Protein AF-0000000073148847 (afdb_homodimer)

InterPro domains:
  IPR001087 GDSL lipase/esterase [PF00657] (46-358)
  IPR035669 GDSL lipase/esterase-like, plant [cd01837] (44-362)
  IPR036514 SGNH hydrolase superfamily [G3DSA:3.40.50.1110] (39-362)

Secondary structure (DSSP, 8-state):
----------------------------------------SSPPPEEEEESTTT-SSHHHHHH-----TTTTTTTTSS--S-SSSS--HHHHHHHHTT-PPPPBTT--SS---TTEEE---TT--S-STTSTT-HHHHHHHHHHHHHHHHHHHHTT-TTPPPGGGGGG-EEEEE--HHHHHHHHHTT--HHHHHHHHHHHHHHHHHHHHHHHHTT--EEEEE----GGG-HHHHHH-SS-GGGB-TTSSBHHHHHHHHHHHHHHHHHHHHHHHH-TT-EEEEE-HHHHHHHHHHTTGGGT-EEEEEESEE-S-TTT---TT--TTSTT-EE--TTS-EEESSSSSB-HHHHHHHHHHHHTSTTEES---GGGG--/----------------------------------------SSPPPEEEEESTTT-SSHHHHHH-----TTTTTTTTSS--S-SSSS--HHHHHHHHTT-PPPPBTT--SS---TTEEE---TT--S-STTSTT-HHHHHHHHHHHHHHHHHHHHTT-TTPPPGGGGGG-EEEEE--HHHHHHHHHTT--HHHHHHHHHHHHHHHHHHHHHHHHTT--EEEEE----GGG-HHHHHH-SS-GGGB-TTSSBHHHHHHHHHHHHHHHHHHHHHHHH-TT-EEEEE-HHHHHHHHHHTTGGGT-EEEEEESEE-S-TTT---TT--TTSTT-EE--TTS-EEESSSSSB-HHHHHHHHHHHHTSTTEES---GGGG--

pLDDT: mean 89.56, std 19.29, range [17.62, 98.94]

Structure (mmCIF, N/CA/C/O backbone):
data_AF-0000000073148847-model_v1
#
loop_
_entity.id
_entity.type
_entity.pdbx_description
1 polymer 'GDSL esterase/lipase At1g09390'
#
loop_
_atom_site.group_PDB
_atom_site.id
_atom_site.type_symbol
_atom_site.label_atom_id
_atom_site.label_alt_id
_atom_site.label_comp_id
_atom_site.label_asym_id
_atom_site.label_entity_id
_atom_site.label_seq_id
_atom_site.pdbx_PDB_ins_code
_atom_site.Cartn_x
_atom_site.Cartn_y
_atom_site.Cartn_z
_atom_site.occupancy
_atom_site.B_iso_or_equiv
_atom_site.auth_seq_id
_atom_site.auth_comp_id
_atom_site.auth_asym_id
_atom_site.auth_atom_id
_atom_site.pdbx_PDB_model_num
ATOM 1 N N . MET A 1 1 ? -0.822 41.594 113.312 1 23.08 1 MET A N 1
ATOM 2 C CA . MET A 1 1 ? 0.103 41.594 112.188 1 23.08 1 MET A CA 1
ATOM 3 C C . MET A 1 1 ? -0.653 41.562 110.812 1 23.08 1 MET A C 1
ATOM 5 O O . MET A 1 1 ? -1.729 40.969 110.75 1 23.08 1 MET A O 1
ATOM 9 N N . SER A 1 2 ? -0.273 42.375 109.75 1 17.62 2 SER A N 1
ATOM 10 C CA . SER A 1 2 ? -0.818 43.219 108.688 1 17.62 2 SER A CA 1
ATOM 11 C C . SER A 1 2 ? -1.232 42.406 107.5 1 17.62 2 SER A C 1
ATOM 13 O O . SER A 1 2 ? -0.399 42.062 106.625 1 17.62 2 SER A O 1
ATOM 15 N N . ALA A 1 3 ? -1.996 41.25 107.75 1 25.5 3 ALA A N 1
ATOM 16 C CA . ALA A 1 3 ? -2.375 40.094 106.938 1 25.5 3 ALA A CA 1
ATOM 17 C C . ALA A 1 3 ? -3.096 40.531 105.688 1 25.5 3 ALA A C 1
ATOM 19 O O . ALA A 1 3 ? -3.67 39.719 104.938 1 25.5 3 ALA A O 1
ATOM 20 N N . SER A 1 4 ? -3.219 42 105.375 1 19.52 4 SER A N 1
ATOM 21 C CA . SER A 1 4 ? -4.383 42.438 104.625 1 19.52 4 SER A CA 1
ATOM 22 C C . SER A 1 4 ? -4.215 42.188 103.125 1 19.52 4 SER A C 1
ATOM 24 O O . SER A 1 4 ? -5.188 42.219 102.375 1 19.52 4 SER A O 1
ATOM 26 N N . LEU A 1 5 ? -2.93 42.188 102.5 1 22.62 5 LEU A N 1
ATOM 27 C CA . LEU A 1 5 ? -2.893 43 101.312 1 22.62 5 LEU A CA 1
ATOM 28 C C . LEU A 1 5 ? -3.543 42.281 100.125 1 22.62 5 LEU A C 1
ATOM 30 O O . LEU A 1 5 ? -3.326 41.094 99.938 1 22.62 5 LEU A O 1
ATOM 34 N N . PHE A 1 6 ? -4.688 42.719 99.5 1 25.7 6 PHE A N 1
ATOM 35 C CA . PHE A 1 6 ? -5.742 42.406 98.562 1 25.7 6 PHE A CA 1
ATOM 36 C C . PHE A 1 6 ? -5.188 42.312 97.125 1 25.7 6 PHE A C 1
ATOM 38 O O . PHE A 1 6 ? -4.828 43.344 96.562 1 25.7 6 PHE A O 1
ATOM 45 N N . SER A 1 7 ? -4.242 41.344 96.812 1 23.94 7 SER A N 1
ATOM 46 C CA . SER A 1 7 ? -3.457 41.312 95.562 1 23.94 7 SER A CA 1
ATOM 47 C C . SER A 1 7 ? -4.355 41.219 94.375 1 23.94 7 SER A C 1
ATOM 49 O O . SER A 1 7 ? -5.227 40.344 94.25 1 23.94 7 SER A O 1
ATOM 51 N N . SER A 1 8 ? -4.719 42.312 93.688 1 21.53 8 SER A N 1
ATOM 52 C CA . SER A 1 8 ? -5.586 42.625 92.562 1 21.53 8 SER A CA 1
ATOM 53 C C . SER A 1 8 ? -5.145 41.875 91.312 1 21.53 8 SER A C 1
ATOM 55 O O . SER A 1 8 ? -3.961 41.875 91 1 21.53 8 SER A O 1
ATOM 57 N N . ALA A 1 9 ? -5.773 40.688 91.062 1 30.19 9 ALA A N 1
ATOM 58 C CA . ALA A 1 9 ? -5.555 39.719 89.938 1 30.19 9 ALA A CA 1
ATOM 59 C C . ALA A 1 9 ? -5.578 40.406 88.625 1 30.19 9 ALA A C 1
ATOM 61 O O . ALA A 1 9 ? -6.559 41.094 88.25 1 30.19 9 ALA A O 1
ATOM 62 N N . PRO A 1 10 ? -4.348 40.719 87.938 1 23.89 10 PRO A N 1
ATOM 63 C CA . PRO A 1 10 ? -4.254 41.5 86.688 1 23.89 10 PRO A CA 1
ATOM 64 C C . PRO A 1 10 ? -5.082 40.906 85.562 1 23.89 10 PRO A C 1
ATOM 66 O O . PRO A 1 10 ? -5.387 39.719 85.562 1 23.89 10 PRO A O 1
ATOM 69 N N . LEU A 1 11 ? -5.91 41.688 84.812 1 28.22 11 LEU A N 1
ATOM 70 C CA . LEU A 1 11 ? -6.848 41.594 83.688 1 28.22 11 LEU A CA 1
ATOM 71 C C . LEU A 1 11 ? -6.16 41.062 82.438 1 28.22 11 LEU A C 1
ATOM 73 O O . LEU A 1 11 ? -5.078 41.531 82.062 1 28.22 11 LEU A O 1
ATOM 77 N N . ASN A 1 12 ? -6.27 39.719 82.188 1 26.59 12 ASN A N 1
ATOM 78 C CA . ASN A 1 12 ? -5.703 39 81.062 1 26.59 12 ASN A CA 1
ATOM 79 C C . ASN A 1 12 ? -5.98 39.688 79.75 1 26.59 12 ASN A C 1
ATOM 81 O O . ASN A 1 12 ? -7.039 40.281 79.562 1 26.59 12 ASN A O 1
ATOM 85 N N . PRO A 1 13 ? -4.984 39.844 78.812 1 30.81 13 PRO A N 1
ATOM 86 C CA . PRO A 1 13 ? -4.75 40.5 77.562 1 30.81 13 PRO A CA 1
ATOM 87 C C . PRO A 1 13 ? -5.656 40 76.438 1 30.81 13 PRO A C 1
ATOM 89 O O . PRO A 1 13 ? -5.988 38.812 76.375 1 30.81 13 PRO A O 1
ATOM 92 N N . GLY A 1 14 ? -6.742 40.656 76 1 27.56 14 GLY A N 1
ATOM 93 C CA . GLY A 1 14 ? -7.672 40.344 74.938 1 27.56 14 GLY A CA 1
ATOM 94 C C . GLY A 1 14 ? -6.98 40.031 73.625 1 27.56 14 GLY A C 1
ATOM 95 O O . GLY A 1 14 ? -6.035 40.719 73.25 1 27.56 14 GLY A O 1
ATOM 96 N N . TYR A 1 15 ? -6.781 38.75 73.25 1 30.33 15 TYR A N 1
ATOM 97 C CA . TYR A 1 15 ? -6.199 38.188 72 1 30.33 15 TYR A CA 1
ATOM 98 C C . TYR A 1 15 ? -6.82 38.844 70.75 1 30.33 15 TYR A C 1
ATOM 100 O O . TYR A 1 15 ? -8.047 38.906 70.625 1 30.33 15 TYR A O 1
ATOM 108 N N . GLY A 1 16 ? -6.266 39.906 70.188 1 28.39 16 GLY A N 1
ATOM 109 C CA . GLY A 1 16 ? -6.66 40.562 68.938 1 28.39 16 GLY A CA 1
ATOM 110 C C . GLY A 1 16 ? -6.762 39.594 67.812 1 28.39 16 GLY A C 1
ATOM 111 O O . GLY A 1 16 ? -5.906 38.719 67.625 1 28.39 16 GLY A O 1
ATOM 112 N N . PHE A 1 17 ? -8.016 39.281 67.25 1 33.12 17 PHE A N 1
ATOM 113 C CA . PHE A 1 17 ? -8.43 38.5 66.125 1 33.12 17 PHE A CA 1
ATOM 114 C C . PHE A 1 17 ? -7.75 39 64.875 1 33.12 17 PHE A C 1
ATOM 116 O O . PHE A 1 17 ? -7.812 40.188 64.5 1 33.12 17 PHE A O 1
ATOM 123 N N . SER A 1 18 ? -6.57 38.469 64.5 1 31.19 18 SER A N 1
ATOM 124 C CA . SER A 1 18 ? -5.891 38.75 63.219 1 31.19 18 SER A CA 1
ATOM 125 C C . SER A 1 18 ? -6.801 38.469 62.031 1 31.19 18 SER A C 1
ATOM 127 O O . SER A 1 18 ? -7.41 37.406 61.938 1 31.19 18 SER A O 1
ATOM 129 N N . LEU A 1 19 ? -7.387 39.5 61.406 1 34.47 19 LEU A N 1
ATOM 130 C CA . LEU A 1 19 ? -8.125 39.469 60.156 1 34.47 19 LEU A CA 1
ATOM 131 C C . LEU A 1 19 ? -7.285 38.844 59.031 1 34.47 19 LEU A C 1
ATOM 133 O O . LEU A 1 19 ? -6.211 39.344 58.719 1 34.47 19 LEU A O 1
ATOM 137 N N . PHE A 1 20 ? -7.199 37.531 58.875 1 38.12 20 PHE A N 1
ATOM 138 C CA . PHE A 1 20 ? -6.52 36.969 57.719 1 38.12 20 PHE A CA 1
ATOM 139 C C . PHE A 1 20 ? -7.152 37.469 56.438 1 38.12 20 PHE A C 1
ATOM 141 O O . PHE A 1 20 ? -8.375 37.438 56.281 1 38.12 20 PHE A O 1
ATOM 148 N N . PRO A 1 21 ? -6.508 38.344 55.656 1 39.06 21 PRO A N 1
ATOM 149 C CA . PRO A 1 21 ? -7.113 38.688 54.375 1 39.06 21 PRO A CA 1
ATOM 150 C C . PRO A 1 21 ? -7.43 37.469 53.531 1 39.06 21 PRO A C 1
ATOM 152 O O . PRO A 1 21 ? -6.676 36.5 53.531 1 39.06 21 PRO A O 1
ATOM 155 N N . ALA A 1 22 ? -8.695 37.125 53.219 1 38.22 22 ALA A N 1
ATOM 156 C CA . ALA A 1 22 ? -9.141 36.156 52.25 1 38.22 22 ALA A CA 1
ATOM 157 C C . ALA A 1 22 ? -8.414 36.344 50.906 1 38.22 22 ALA A C 1
ATOM 159 O O . ALA A 1 22 ? -8.516 37.406 50.281 1 38.22 22 ALA A O 1
ATOM 160 N N . LEU A 1 23 ? -7.234 35.812 50.844 1 37.34 23 LEU A N 1
ATOM 161 C CA . LEU A 1 23 ? -6.625 35.719 49.5 1 37.34 23 LEU A CA 1
ATOM 162 C C . LEU A 1 23 ? -7.652 35.312 48.469 1 37.34 23 LEU A C 1
ATOM 164 O O . LEU A 1 23 ? -8.203 34.219 48.531 1 37.34 23 LEU A O 1
ATOM 168 N N . PHE A 1 24 ? -8.32 36.25 47.812 1 41.16 24 PHE A N 1
ATOM 169 C CA . PHE A 1 24 ? -9.109 36 46.625 1 41.16 24 PHE A CA 1
ATOM 170 C C . PHE A 1 24 ? -8.305 35.219 45.594 1 41.16 24 PHE A C 1
ATOM 172 O O . PHE A 1 24 ? -7.324 35.719 45.031 1 41.16 24 PHE A O 1
ATOM 179 N N . LEU A 1 25 ? -8.242 33.906 45.75 1 39.16 25 LEU A N 1
ATOM 180 C CA . LEU A 1 25 ? -7.762 33.094 44.656 1 39.16 25 LEU A CA 1
ATOM 181 C C . LEU A 1 25 ? -8.438 33.5 43.344 1 39.16 25 LEU A C 1
ATOM 183 O O . LEU A 1 25 ? -9.648 33.312 43.188 1 39.16 25 LEU A O 1
ATOM 187 N N . PHE A 1 26 ? -7.875 34.438 42.656 1 39.53 26 PHE A N 1
ATOM 188 C CA . PHE A 1 26 ? -8.25 34.656 41.25 1 39.53 26 PHE A CA 1
ATOM 189 C C . PHE A 1 26 ? -8.156 33.375 40.469 1 39.53 26 PHE A C 1
ATOM 191 O O . PHE A 1 26 ? -7.062 32.875 40.188 1 39.53 26 PHE A O 1
ATOM 198 N N . THR A 1 27 ? -9.133 32.531 40.531 1 39.44 27 THR A N 1
ATOM 199 C CA . THR A 1 27 ? -9.219 31.438 39.562 1 39.44 27 THR A CA 1
ATOM 200 C C . THR A 1 27 ? -9.133 31.984 38.125 1 39.44 27 THR A C 1
ATOM 202 O O . THR A 1 27 ? -10.016 32.719 37.688 1 39.44 27 THR A O 1
ATOM 205 N N . VAL A 1 28 ? -7.969 32.188 37.625 1 40.38 28 VAL A N 1
ATOM 206 C CA . VAL A 1 28 ? -7.824 32.438 36.188 1 40.38 28 VAL A CA 1
ATOM 207 C C . VAL A 1 28 ? -8.586 31.344 35.438 1 40.38 28 VAL A C 1
ATOM 209 O O . VAL A 1 28 ? -8.242 30.156 35.5 1 40.38 28 VAL A O 1
ATOM 212 N N . PHE A 1 29 ? -9.867 31.547 35.188 1 37.94 29 PHE A N 1
ATOM 213 C CA . PHE A 1 29 ? -10.539 30.734 34.188 1 37.94 29 PHE A CA 1
ATOM 214 C C . PHE A 1 29 ? -9.75 30.734 32.875 1 37.94 29 PHE A C 1
ATOM 216 O O . PHE A 1 29 ? -9.672 31.75 32.188 1 37.94 29 PHE A O 1
ATOM 223 N N . LEU A 1 30 ? -8.742 29.938 32.812 1 39.5 30 LEU A N 1
ATOM 224 C CA . LEU A 1 30 ? -8.211 29.672 31.469 1 39.5 30 LEU A CA 1
ATOM 225 C C . LEU A 1 30 ? -9.344 29.453 30.469 1 39.5 30 LEU A C 1
ATOM 227 O O . LEU A 1 30 ? -10.07 28.453 30.562 1 39.5 30 LEU A O 1
ATOM 231 N N . CYS A 1 31 ? -9.961 30.516 29.969 1 38.38 31 CYS A N 1
ATOM 232 C CA . CYS A 1 31 ? -10.867 30.422 28.828 1 38.38 31 CYS A CA 1
ATOM 233 C C . CYS A 1 31 ? -10.289 29.516 27.75 1 38.38 31 CYS A C 1
ATOM 235 O O . CYS A 1 31 ? -9.43 29.938 26.984 1 38.38 31 CYS A O 1
ATOM 237 N N . VAL A 1 32 ? -10.25 28.281 28.016 1 44.19 32 VAL A N 1
ATOM 238 C CA . VAL A 1 32 ? -10.039 27.453 26.844 1 44.19 32 VAL A CA 1
ATOM 239 C C . VAL A 1 32 ? -11 27.859 25.734 1 44.19 32 VAL A C 1
ATOM 241 O O . VAL A 1 32 ? -12.219 27.891 25.938 1 44.19 32 VAL A O 1
ATOM 244 N N . PRO A 1 33 ? -10.594 28.672 24.75 1 44.47 33 PRO A N 1
ATOM 245 C CA . PRO A 1 33 ? -11.547 28.938 23.672 1 44.47 33 PRO A CA 1
ATOM 246 C C . PRO A 1 33 ? -12.43 27.734 23.344 1 44.47 33 PRO A C 1
ATOM 248 O O . PRO A 1 33 ? -11.922 26.625 23.156 1 44.47 33 PRO A O 1
ATOM 251 N N . HIS A 1 34 ? -13.68 27.797 23.812 1 45.81 34 HIS A N 1
ATOM 252 C CA . HIS A 1 34 ? -14.672 26.844 23.328 1 45.81 34 HIS A CA 1
ATOM 253 C C . HIS A 1 34 ? -14.656 26.766 21.797 1 45.81 34 HIS A C 1
ATOM 255 O O . HIS A 1 34 ? -14.797 27.781 21.125 1 45.81 34 HIS A O 1
ATOM 261 N N . LEU A 1 35 ? -13.914 25.891 21.188 1 50.09 35 LEU A N 1
ATOM 262 C CA . LEU A 1 35 ? -14.07 25.625 19.766 1 50.09 35 LEU A CA 1
ATOM 263 C C . LEU A 1 35 ? -15.539 25.719 19.359 1 50.09 35 LEU A C 1
ATOM 265 O O . LEU A 1 35 ? -16.391 25.062 19.953 1 50.09 35 LEU A O 1
ATOM 269 N N . ALA A 1 36 ? -16.031 26.891 18.812 1 47.56 36 ALA A N 1
ATOM 270 C CA . ALA A 1 36 ? -17.359 27 18.219 1 47.56 36 ALA A CA 1
ATOM 271 C C . ALA A 1 36 ? -17.719 25.766 17.422 1 47.56 36 ALA A C 1
ATOM 273 O O . ALA A 1 36 ? -17.031 25.422 16.453 1 47.56 36 ALA A O 1
ATOM 274 N N . TYR A 1 37 ? -18.344 24.797 18.016 1 55.53 37 TYR A N 1
ATOM 275 C CA . TYR A 1 37 ? -18.938 23.672 17.297 1 55.53 37 TYR A CA 1
ATOM 276 C C . TYR A 1 37 ? -19.953 24.141 16.281 1 55.53 37 TYR A C 1
ATOM 278 O O . TYR A 1 37 ? -20.906 24.844 16.625 1 55.53 37 TYR A O 1
ATOM 286 N N . SER A 1 38 ? -19.469 24.547 15.109 1 61.16 38 SER A N 1
ATOM 287 C CA . SER A 1 38 ? -20.453 24.766 14.07 1 61.16 38 SER A CA 1
ATOM 288 C C . SER A 1 38 ? -21.375 23.562 13.906 1 61.16 38 SER A C 1
ATOM 290 O O . SER A 1 38 ? -20.906 22.422 13.898 1 61.16 38 SER A O 1
ATOM 292 N N . ALA A 1 39 ? -22.75 23.688 14.219 1 63.69 39 ALA A N 1
ATOM 293 C CA . ALA A 1 39 ? -23.734 22.609 14.164 1 63.69 39 ALA A CA 1
ATOM 294 C C . ALA A 1 39 ? -24.031 22.203 12.719 1 63.69 39 ALA A C 1
ATOM 296 O O . ALA A 1 39 ? -24.891 22.812 12.07 1 63.69 39 ALA A O 1
ATOM 297 N N . CYS A 1 40 ? -23.016 21.531 12.031 1 79.56 40 CYS A N 1
ATOM 298 C CA . CYS A 1 40 ? -23.422 20.969 10.75 1 79.56 40 CYS A CA 1
ATOM 299 C C . CYS A 1 40 ? -24.656 20.078 10.898 1 79.56 40 CYS A C 1
ATOM 301 O O . CYS A 1 40 ? -24.672 19.188 11.75 1 79.56 40 CYS A O 1
ATOM 303 N N . GLY A 1 41 ? -25.828 20.531 10.336 1 76.75 41 GLY A N 1
ATOM 304 C CA . GLY A 1 41 ? -26.953 19.609 10.289 1 76.75 41 GLY A CA 1
ATOM 305 C C . GLY A 1 41 ? -26.594 18.266 9.656 1 76.75 41 GLY A C 1
ATOM 306 O O . GLY A 1 41 ? -26.891 17.219 10.211 1 76.75 41 GLY A O 1
ATOM 307 N N . LYS A 1 42 ? -25.906 18.312 8.461 1 84.75 42 LYS A N 1
ATOM 308 C CA . LYS A 1 42 ? -25.375 17.125 7.797 1 84.75 42 LYS A CA 1
ATOM 309 C C . LYS A 1 42 ? -23.859 17.234 7.598 1 84.75 42 LYS A C 1
ATOM 311 O O . LYS A 1 42 ? -23.391 18.031 6.793 1 84.75 42 LYS A O 1
ATOM 316 N N . PRO A 1 43 ? -23.188 16.438 8.273 1 88.38 43 PRO A N 1
ATOM 317 C CA . PRO A 1 43 ? -21.734 16.531 8.172 1 88.38 43 PRO A CA 1
ATOM 318 C C . PRO A 1 43 ? -21.219 16.203 6.77 1 88.38 43 PRO A C 1
ATOM 320 O O . PRO A 1 43 ? -21.828 15.398 6.059 1 88.38 43 PRO A O 1
ATOM 323 N N . PRO A 1 44 ? -20.141 16.781 6.453 1 90.94 44 PRO A N 1
ATOM 324 C CA . PRO A 1 44 ? -19.625 16.531 5.113 1 90.94 44 PRO A CA 1
ATOM 325 C C . PRO A 1 44 ? -18.906 15.188 5.004 1 90.94 44 PRO A C 1
ATOM 327 O O . PRO A 1 44 ? -18.5 14.609 6.023 1 90.94 44 PRO A O 1
ATOM 330 N N . ILE A 1 45 ? -18.891 14.711 3.781 1 95.19 45 ILE A N 1
ATOM 331 C CA . ILE A 1 45 ? -17.953 13.648 3.402 1 95.19 45 ILE A CA 1
ATOM 332 C C . ILE A 1 45 ? -16.562 14.234 3.158 1 95.19 45 ILE A C 1
ATOM 334 O O . ILE A 1 45 ? -16.438 15.266 2.49 1 95.19 45 ILE A O 1
ATOM 338 N N . ILE A 1 46 ? -15.555 13.656 3.803 1 97.94 46 ILE A N 1
ATOM 339 C CA . ILE A 1 46 ? -14.211 14.219 3.713 1 97.94 46 ILE A CA 1
ATOM 340 C C . ILE A 1 46 ? -13.258 13.172 3.146 1 97.94 46 ILE A C 1
ATOM 342 O O . ILE A 1 46 ? -13.195 12.047 3.635 1 97.94 46 ILE A O 1
ATOM 346 N N . PHE A 1 47 ? -12.562 13.492 2.115 1 98.69 47 PHE A N 1
ATOM 347 C CA . PHE A 1 47 ? -11.438 12.719 1.601 1 98.69 47 PHE A CA 1
ATOM 348 C C . PHE A 1 47 ? -10.125 13.477 1.799 1 98.69 47 PHE A C 1
ATOM 350 O O . PHE A 1 47 ? -9.984 14.609 1.353 1 98.69 47 PHE A O 1
ATOM 357 N N . ASN A 1 48 ? -9.203 12.836 2.488 1 98.94 48 ASN A N 1
ATOM 358 C CA . ASN A 1 48 ? -7.945 13.492 2.816 1 98.94 48 ASN A CA 1
ATOM 359 C C . ASN A 1 48 ? -6.766 12.82 2.127 1 98.94 48 ASN A C 1
ATOM 361 O O . ASN A 1 48 ? -6.688 11.594 2.078 1 98.94 48 ASN A O 1
ATOM 365 N N . PHE A 1 49 ? -5.875 13.586 1.557 1 98.94 49 PHE A N 1
ATOM 366 C CA . PHE A 1 49 ? -4.625 13.172 0.934 1 98.94 49 PHE A CA 1
ATOM 367 C C . PHE A 1 49 ? -3.434 13.844 1.606 1 98.94 49 PHE A C 1
ATOM 369 O O . PHE A 1 49 ? -3.461 15.047 1.873 1 98.94 49 PHE A O 1
ATOM 376 N N . GLY A 1 50 ? -2.424 13.008 1.91 1 98.88 50 GLY A N 1
ATOM 377 C CA . GLY A 1 50 ? -1.331 13.68 2.6 1 98.88 50 GLY A CA 1
ATOM 378 C C . GLY A 1 50 ? -0.266 12.719 3.098 1 98.88 50 GLY A C 1
ATOM 379 O O . GLY A 1 50 ? -0.052 11.656 2.508 1 98.88 50 GLY A O 1
ATOM 380 N N . ASP A 1 51 ? 0.518 13.195 4.062 1 98.69 51 ASP A N 1
ATOM 381 C CA . ASP A 1 51 ? 1.621 12.453 4.668 1 98.69 51 ASP A CA 1
ATOM 382 C C . ASP A 1 51 ? 1.374 12.227 6.156 1 98.69 51 ASP A C 1
ATOM 384 O O . ASP A 1 51 ? 0.228 12.078 6.586 1 98.69 51 ASP A O 1
ATOM 388 N N . SER A 1 52 ? 2.375 12.117 6.98 1 98.75 52 SER A N 1
ATOM 389 C CA . SER A 1 52 ? 2.26 11.758 8.391 1 98.75 52 SER A CA 1
ATOM 390 C C . SER A 1 52 ? 1.493 12.82 9.172 1 98.75 52 SER A C 1
ATOM 392 O O . SER A 1 52 ? 0.933 12.531 10.234 1 98.75 52 SER A O 1
ATOM 394 N N . ASN A 1 53 ? 1.438 14.062 8.633 1 98.75 53 ASN A N 1
ATOM 395 C CA . ASN A 1 53 ? 0.76 15.141 9.336 1 98.75 53 ASN A CA 1
ATOM 396 C C . ASN A 1 53 ? -0.75 14.93 9.375 1 98.75 53 ASN A C 1
ATOM 398 O O . ASN A 1 53 ? -1.453 15.562 10.164 1 98.75 53 ASN A O 1
ATOM 402 N N . SER A 1 54 ? -1.219 14.047 8.477 1 98.88 54 SER A N 1
ATOM 403 C CA . SER A 1 54 ? -2.662 13.828 8.445 1 98.88 54 SER A CA 1
ATOM 404 C C . SER A 1 54 ? -2.996 12.344 8.359 1 98.88 54 SER A C 1
ATOM 406 O O . SER A 1 54 ? -4.148 11.977 8.109 1 98.88 54 SER A O 1
ATOM 408 N N . ASP A 1 55 ? -1.991 11.461 8.531 1 98.88 55 ASP A N 1
ATOM 409 C CA . ASP A 1 55 ? -2.199 10.023 8.5 1 98.88 55 ASP A CA 1
ATOM 410 C C . ASP A 1 55 ? -2.871 9.539 9.781 1 98.88 55 ASP A C 1
ATOM 412 O O . ASP A 1 55 ? -2.336 9.719 10.883 1 98.88 55 ASP A O 1
ATOM 416 N N . THR A 1 56 ? -4.016 8.906 9.68 1 98.88 56 THR A N 1
ATOM 417 C CA . THR A 1 56 ? -4.77 8.438 10.836 1 98.88 56 THR A CA 1
ATOM 418 C C . THR A 1 56 ? -4.602 6.93 11.023 1 98.88 56 THR A C 1
ATOM 420 O O . THR A 1 56 ? -5.484 6.266 11.57 1 98.88 56 THR A O 1
ATOM 423 N N . GLY A 1 57 ? -3.576 6.379 10.438 1 98.69 57 GLY A N 1
ATOM 424 C CA . GLY A 1 57 ? -3.289 4.965 10.625 1 98.69 57 GLY A CA 1
ATOM 425 C C . GLY A 1 57 ? -2.98 4.246 9.32 1 98.69 57 GLY A C 1
ATOM 426 O O . GLY A 1 57 ? -2.865 3.018 9.297 1 98.69 57 GLY A O 1
ATOM 427 N N . GLY A 1 58 ? -2.855 4.973 8.273 1 98.62 58 GLY A N 1
ATOM 428 C CA . GLY A 1 58 ? -2.611 4.379 6.969 1 98.62 58 GLY A CA 1
ATOM 429 C C . GLY A 1 58 ? -1.31 3.602 6.902 1 98.62 58 GLY A C 1
ATOM 430 O O . GLY A 1 58 ? -1.24 2.553 6.258 1 98.62 58 GLY A O 1
ATOM 431 N N . ILE A 1 59 ? -0.289 4.094 7.586 1 98.56 59 ILE A N 1
ATOM 432 C CA . ILE A 1 59 ? 1.021 3.453 7.535 1 98.56 59 ILE A CA 1
ATOM 433 C C . ILE A 1 59 ? 0.952 2.086 8.211 1 98.56 59 ILE A C 1
ATOM 435 O O . ILE A 1 59 ? 1.595 1.134 7.766 1 98.56 59 ILE A O 1
ATOM 439 N N . VAL A 1 60 ? 0.191 1.997 9.281 1 98.44 60 VAL A N 1
ATOM 440 C CA . VAL A 1 60 ? 0.041 0.738 10.008 1 98.44 60 VAL A CA 1
ATOM 441 C C . VAL A 1 60 ? -0.769 -0.247 9.172 1 98.44 60 VAL A C 1
ATOM 443 O O . VAL A 1 60 ? -0.343 -1.384 8.953 1 98.44 60 VAL A O 1
ATOM 446 N N . ALA A 1 61 ? -1.862 0.214 8.633 1 98.38 61 ALA A N 1
ATOM 447 C CA . ALA A 1 61 ? -2.76 -0.648 7.863 1 98.38 61 ALA A CA 1
ATOM 448 C C . ALA A 1 61 ? -2.129 -1.054 6.535 1 98.38 61 ALA A C 1
ATOM 450 O O . ALA A 1 61 ? -2.229 -2.211 6.121 1 98.38 61 ALA A O 1
ATOM 451 N N . GLY A 1 62 ? -1.474 -0.148 5.91 1 98.25 62 GLY A N 1
ATOM 452 C CA . GLY A 1 62 ? -0.99 -0.359 4.555 1 98.25 62 GLY A CA 1
ATOM 453 C C . GLY A 1 62 ? 0.327 -1.109 4.5 1 98.25 62 GLY A C 1
ATOM 454 O O . GLY A 1 62 ? 0.594 -1.839 3.543 1 98.25 62 GLY A O 1
ATOM 455 N N . LEU A 1 63 ? 1.175 -0.947 5.555 1 98.06 63 LEU A N 1
ATOM 456 C CA . LEU A 1 63 ? 2.521 -1.5 5.469 1 98.06 63 LEU A CA 1
ATOM 457 C C . LEU A 1 63 ? 2.818 -2.404 6.66 1 98.06 63 LEU A C 1
ATOM 459 O O . LEU A 1 63 ? 3.848 -3.082 6.688 1 98.06 63 LEU A O 1
ATOM 463 N N . GLY A 1 64 ? 1.976 -2.373 7.621 1 97.62 64 GLY A N 1
ATOM 464 C CA . GLY A 1 64 ? 2.207 -3.158 8.82 1 97.62 64 GLY A CA 1
ATOM 465 C C . GLY A 1 64 ? 3.275 -2.568 9.727 1 97.62 64 GLY A C 1
ATOM 466 O O . GLY A 1 64 ? 3.738 -3.227 10.656 1 97.62 64 GLY A O 1
ATOM 467 N N . ILE A 1 65 ? 3.688 -1.333 9.445 1 96.56 65 ILE A N 1
ATOM 468 C CA . ILE A 1 65 ? 4.684 -0.675 10.281 1 96.56 65 ILE A CA 1
ATOM 469 C C . ILE A 1 65 ? 4.043 -0.217 11.586 1 96.56 65 ILE A C 1
ATOM 471 O O . ILE A 1 65 ? 3.117 0.599 11.578 1 96.56 65 ILE A O 1
ATOM 475 N N . PRO A 1 66 ? 4.496 -0.637 12.688 1 95.62 66 PRO A N 1
ATOM 476 C CA . PRO A 1 66 ? 3.812 -0.313 13.938 1 95.62 66 PRO A CA 1
ATOM 477 C C . PRO A 1 66 ? 4.078 1.116 14.406 1 95.62 66 PRO A C 1
ATOM 479 O O . PRO A 1 66 ? 5.188 1.628 14.234 1 95.62 66 PRO A O 1
ATOM 482 N N . VAL A 1 67 ? 3.105 1.76 14.852 1 97.81 67 VAL A N 1
ATOM 483 C CA . VAL A 1 67 ? 3.164 2.971 15.664 1 97.81 67 VAL A CA 1
ATOM 484 C C . VAL A 1 67 ? 2.805 2.639 17.109 1 97.81 67 VAL A C 1
ATOM 486 O O . VAL A 1 67 ? 1.661 2.281 17.406 1 97.81 67 VAL A O 1
ATOM 489 N N . ARG A 1 68 ? 3.801 2.775 17.969 1 97.19 68 ARG A N 1
ATOM 490 C CA . ARG A 1 68 ? 3.646 2.252 19.328 1 97.19 68 ARG A CA 1
ATOM 491 C C . ARG A 1 68 ? 3.363 3.377 20.312 1 97.19 68 ARG A C 1
ATOM 493 O O . ARG A 1 68 ? 3.535 4.555 20 1 97.19 68 ARG A O 1
ATOM 500 N N . LEU A 1 69 ? 2.891 2.893 21.453 1 97.38 69 LEU A N 1
ATOM 501 C CA . LEU A 1 69 ? 2.93 3.834 22.578 1 97.38 69 LEU A CA 1
ATOM 502 C C . LEU A 1 69 ? 4.34 4.387 22.766 1 97.38 69 LEU A C 1
ATOM 504 O O . LEU A 1 69 ? 5.324 3.672 22.578 1 97.38 69 LEU A O 1
ATOM 508 N N . PRO A 1 70 ? 4.406 5.801 23.016 1 97.88 70 PRO A N 1
ATOM 509 C CA . PRO A 1 70 ? 3.385 6.652 23.641 1 97.88 70 PRO A CA 1
ATOM 510 C C . PRO A 1 70 ? 2.572 7.438 22.609 1 97.88 70 PRO A C 1
ATOM 512 O O . PRO A 1 70 ? 1.811 8.336 22.969 1 97.88 70 PRO A O 1
ATOM 515 N N . ASN A 1 71 ? 2.709 7.109 21.328 1 98.44 71 ASN A N 1
ATOM 516 C CA . ASN A 1 71 ? 1.757 7.695 20.391 1 98.44 71 ASN A CA 1
ATOM 517 C C . ASN A 1 71 ? 0.316 7.41 20.812 1 98.44 71 ASN A C 1
ATOM 519 O O . ASN A 1 71 ? -0.023 6.277 21.156 1 98.44 71 ASN A O 1
ATOM 523 N N . GLY A 1 72 ? -0.488 8.469 20.797 1 98.31 72 GLY A N 1
ATOM 524 C CA . GLY A 1 72 ? -1.903 8.328 21.109 1 98.31 72 GLY A CA 1
ATOM 525 C C . GLY A 1 72 ? -2.195 8.352 22.594 1 98.31 72 GLY A C 1
ATOM 526 O O . GLY A 1 72 ? -3.354 8.242 23 1 98.31 72 GLY A O 1
ATOM 527 N N . ARG A 1 73 ? -1.23 8.57 23.438 1 97.88 73 ARG A N 1
ATOM 528 C CA . ARG A 1 73 ? -1.378 8.43 24.875 1 97.88 73 ARG A CA 1
ATOM 529 C C . ARG A 1 73 ? -2.344 9.469 25.438 1 97.88 73 ARG A C 1
ATOM 531 O O . ARG A 1 73 ? -3.066 9.195 26.406 1 97.88 73 ARG A O 1
ATOM 538 N N . THR A 1 74 ? -2.354 10.664 24.984 1 96.81 74 THR A N 1
ATOM 539 C CA . THR A 1 74 ? -3.039 11.789 25.609 1 96.81 74 THR A CA 1
ATOM 540 C C . THR A 1 74 ? -4.535 11.734 25.312 1 96.81 74 THR A C 1
ATOM 542 O O . THR A 1 74 ? -5.355 12.039 26.188 1 96.81 74 THR A O 1
ATOM 545 N N . PHE A 1 75 ? -4.992 11.266 24.156 1 97.06 75 PHE A N 1
ATOM 546 C CA . PHE A 1 75 ? -6.406 11.344 23.812 1 97.06 75 PHE A CA 1
ATOM 547 C C . PHE A 1 75 ? -7.008 9.953 23.656 1 97.06 75 PHE A C 1
ATOM 549 O O . PHE A 1 75 ? -8.039 9.641 24.25 1 97.06 75 PHE A O 1
ATOM 556 N N . PHE A 1 76 ? -6.391 9.086 22.953 1 97.56 76 PHE A N 1
ATOM 557 C CA . PHE A 1 76 ? -6.961 7.789 22.594 1 97.56 76 PHE A CA 1
ATOM 558 C C . PHE A 1 76 ? -6.633 6.746 23.656 1 97.56 76 PHE A C 1
ATOM 560 O O . PHE A 1 76 ? -7.289 5.711 23.75 1 97.56 76 PHE A O 1
ATOM 567 N N . GLY A 1 77 ? -5.539 6.984 24.469 1 97.38 77 GLY A N 1
ATOM 568 C CA . GLY A 1 77 ? -5.098 6.016 25.453 1 97.38 77 GLY A CA 1
ATOM 569 C C . GLY A 1 77 ? -4.445 4.793 24.844 1 97.38 77 GLY A C 1
ATOM 570 O O . GLY A 1 77 ? -4.102 3.844 25.547 1 97.38 77 GLY A O 1
ATOM 571 N N . ARG A 1 78 ? -4.316 4.801 23.547 1 97.06 78 ARG A N 1
ATOM 572 C CA . ARG A 1 78 ? -3.678 3.762 22.75 1 97.06 78 ARG A CA 1
ATOM 573 C C . ARG A 1 78 ? -3.197 4.32 21.406 1 97.06 78 ARG A C 1
ATOM 575 O O . ARG A 1 78 ? -3.639 5.391 20.984 1 97.06 78 ARG A O 1
ATOM 582 N N . SER A 1 79 ? -2.242 3.607 20.812 1 97.69 79 SER A N 1
ATOM 583 C CA . SER A 1 79 ? -1.849 4.016 19.469 1 97.69 79 SER A CA 1
ATOM 584 C C . SER A 1 79 ? -2.994 3.832 18.484 1 97.69 79 SER A C 1
ATOM 586 O O . SER A 1 79 ? -3.717 2.834 18.531 1 97.69 79 SER A O 1
ATOM 588 N N . THR A 1 80 ? -3.186 4.785 17.625 1 97.38 80 THR A N 1
ATOM 589 C CA . THR A 1 80 ? -4.156 4.703 16.531 1 97.38 80 THR A CA 1
ATOM 590 C C . THR A 1 80 ? -3.463 4.848 15.18 1 97.38 80 THR A C 1
ATOM 592 O O . THR A 1 80 ? -4.117 5.109 14.164 1 97.38 80 THR A O 1
ATOM 595 N N . GLY A 1 81 ? -2.145 4.77 15.211 1 98.25 81 GLY A N 1
ATOM 596 C CA . GLY A 1 81 ? -1.366 4.887 13.984 1 98.25 81 GLY A CA 1
ATOM 597 C C . GLY A 1 81 ? -0.983 6.32 13.656 1 98.25 81 GLY A C 1
ATOM 598 O O . GLY A 1 81 ? -0.248 6.57 12.703 1 98.25 81 GLY A O 1
ATOM 599 N N . ARG A 1 82 ? -1.471 7.301 14.445 1 98.81 82 ARG A N 1
ATOM 600 C CA . ARG A 1 82 ? -1.1 8.703 14.305 1 98.81 82 ARG A CA 1
ATOM 601 C C . ARG A 1 82 ? 0.271 8.977 14.914 1 98.81 82 ARG A C 1
ATOM 603 O O . ARG A 1 82 ? 0.587 8.461 15.992 1 98.81 82 ARG A O 1
ATOM 610 N N . LEU A 1 83 ? 1.101 9.672 14.227 1 98.56 83 LEU A N 1
ATOM 611 C CA . LEU A 1 83 ? 2.381 10.102 14.773 1 98.56 83 LEU A CA 1
ATOM 612 C C . LEU A 1 83 ? 2.215 11.367 15.609 1 98.56 83 LEU A C 1
ATOM 614 O O . LEU A 1 83 ? 2.713 12.43 15.234 1 98.56 83 LEU A O 1
ATOM 618 N N . CYS A 1 84 ? 1.57 11.195 16.688 1 98.44 84 CYS A N 1
ATOM 619 C CA . CYS A 1 84 ? 1.116 12.219 17.625 1 98.44 84 CYS A CA 1
ATOM 620 C C . CYS A 1 84 ? 0.742 11.602 18.969 1 98.44 84 CYS A C 1
ATOM 622 O O . CYS A 1 84 ? 0.379 10.422 19.047 1 98.44 84 CYS A O 1
ATOM 624 N N . ASP A 1 85 ? 0.845 12.375 20.047 1 98.38 85 ASP A N 1
ATOM 625 C CA . ASP A 1 85 ? 0.406 11.883 21.344 1 98.38 85 ASP A CA 1
ATOM 626 C C . ASP A 1 85 ? -1.118 11.828 21.438 1 98.38 85 ASP A C 1
ATOM 628 O O . ASP A 1 85 ? -1.676 11.305 22.406 1 98.38 85 ASP A O 1
ATOM 632 N N . GLY A 1 86 ? -1.802 12.375 20.438 1 98.31 86 GLY A N 1
ATOM 633 C CA . GLY A 1 86 ? -3.256 12.383 20.406 1 98.31 86 GLY A CA 1
ATOM 634 C C . GLY A 1 86 ? -3.828 12.68 19.031 1 98.31 86 GLY A C 1
ATOM 635 O O . GLY A 1 86 ? -3.568 11.945 18.078 1 98.31 86 GLY A O 1
ATOM 636 N N . ARG A 1 87 ? -4.543 13.773 18.922 1 98.69 87 ARG A N 1
ATOM 637 C CA . ARG A 1 87 ? -5.297 14.117 17.719 1 98.69 87 ARG A CA 1
ATOM 638 C C . ARG A 1 87 ? -4.461 14.977 16.781 1 98.69 87 ARG A C 1
ATOM 640 O O . ARG A 1 87 ? -3.705 15.844 17.219 1 98.69 87 ARG A O 1
ATOM 647 N N . LEU A 1 88 ? -4.625 14.672 15.508 1 98.88 88 LEU A N 1
ATOM 648 C CA . LEU A 1 88 ? -4.043 15.508 14.461 1 98.88 88 LEU A CA 1
ATOM 649 C C . LEU A 1 88 ? -4.949 16.688 14.141 1 98.88 88 LEU A C 1
ATOM 651 O O . LEU A 1 88 ? -6.102 16.734 14.578 1 98.88 88 LEU A O 1
ATOM 655 N N . VAL A 1 89 ? -4.43 17.641 13.359 1 98.88 89 VAL A N 1
ATOM 656 C CA . VAL A 1 89 ? -5.219 18.797 12.938 1 98.88 89 VAL A CA 1
ATOM 657 C C . VAL A 1 89 ? -6.512 18.312 12.281 1 98.88 89 VAL A C 1
ATOM 659 O O . VAL A 1 89 ? -7.594 18.844 12.578 1 98.88 89 VAL A O 1
ATOM 662 N N . ILE A 1 90 ? -6.465 17.328 11.422 1 98.69 90 ILE A N 1
ATOM 663 C CA . ILE A 1 90 ? -7.621 16.844 10.68 1 98.69 90 ILE A CA 1
ATOM 664 C C . ILE A 1 90 ? -8.672 16.297 11.648 1 98.69 90 ILE A C 1
ATOM 666 O O . ILE A 1 90 ? -9.875 16.391 11.398 1 98.69 90 ILE A O 1
ATOM 670 N N . ASP A 1 91 ? -8.273 15.719 12.758 1 98.75 91 ASP A N 1
ATOM 671 C CA . ASP A 1 91 ? -9.203 15.203 13.758 1 98.75 91 ASP A CA 1
ATOM 672 C C . ASP A 1 91 ? -10.016 16.344 14.383 1 98.75 91 ASP A C 1
ATOM 674 O O . ASP A 1 91 ? -11.234 16.234 14.531 1 98.75 91 ASP A O 1
ATOM 678 N N . PHE A 1 92 ? -9.32 17.422 14.734 1 98.31 92 PHE A N 1
ATOM 679 C CA . PHE A 1 92 ? -10.008 18.578 15.297 1 98.31 92 PHE A CA 1
ATOM 680 C C . PHE A 1 92 ? -10.961 19.188 14.281 1 98.31 92 PHE A C 1
ATOM 682 O O . PHE A 1 92 ? -12.055 19.641 14.641 1 98.31 92 PHE A O 1
ATOM 689 N N . LEU A 1 93 ? -10.531 19.203 13.047 1 97.19 93 LEU A N 1
ATOM 690 C CA . LEU A 1 93 ? -11.391 19.734 12 1 97.19 93 LEU A CA 1
ATOM 691 C C . LEU A 1 93 ? -12.641 18.875 11.82 1 97.19 93 LEU A C 1
ATOM 693 O O . LEU A 1 93 ? -13.742 19.391 11.68 1 97.19 93 LEU A O 1
ATOM 697 N N . CYS A 1 94 ? -12.469 17.547 11.812 1 96.94 94 CYS A N 1
ATOM 698 C CA . CYS A 1 94 ? -13.617 16.641 11.766 1 96.94 94 CYS A CA 1
ATOM 699 C C . CYS A 1 94 ? -14.562 16.922 12.93 1 96.94 94 CYS A C 1
ATOM 701 O O . CYS A 1 94 ? -15.773 17.016 12.742 1 96.94 94 CYS A O 1
ATOM 703 N N . GLN A 1 95 ? -14.008 17.094 14.109 1 95.69 95 GLN A N 1
ATOM 704 C CA . GLN A 1 95 ? -14.812 17.328 15.305 1 95.69 95 GLN A CA 1
ATOM 705 C C . GLN A 1 95 ? -15.562 18.656 15.211 1 95.69 95 GLN A C 1
ATOM 707 O O . GLN A 1 95 ? -16.703 18.75 15.664 1 95.69 95 GLN A O 1
ATOM 712 N N . SER A 1 96 ? -14.914 19.641 14.633 1 94.75 96 SER A N 1
ATOM 713 C CA . SER A 1 96 ? -15.562 20.938 14.477 1 94.75 96 SER A CA 1
ATOM 714 C C . SER A 1 96 ? -16.797 20.844 13.578 1 94.75 96 SER A C 1
ATOM 716 O O . SER A 1 96 ? -17.672 21.703 13.641 1 94.75 96 SER A O 1
ATOM 718 N N . LEU A 1 97 ? -16.875 19.781 12.742 1 93.38 97 LEU A N 1
ATOM 719 C CA . LEU A 1 97 ? -18 19.578 11.828 1 93.38 97 LEU A CA 1
ATOM 720 C C . LEU A 1 97 ? -18.953 18.516 12.367 1 93.38 97 LEU A C 1
ATOM 722 O O . LEU A 1 97 ? -19.844 18.062 11.656 1 93.38 97 LEU A O 1
ATOM 726 N N . ASN A 1 98 ? -18.703 18.047 13.547 1 91.88 98 ASN A N 1
ATOM 727 C CA . ASN A 1 98 ? -19.5 17.031 14.211 1 91.88 98 ASN A CA 1
ATOM 728 C C . ASN A 1 98 ? -19.562 15.742 13.398 1 91.88 98 ASN A C 1
ATOM 730 O O . ASN A 1 98 ? -20.625 15.148 13.227 1 91.88 98 ASN A O 1
ATOM 734 N N . THR A 1 99 ? -18.484 15.414 12.797 1 93.38 99 THR A N 1
ATOM 735 C CA . THR A 1 99 ? -18.375 14.148 12.078 1 93.38 99 THR A CA 1
ATOM 736 C C . THR A 1 99 ? -17.344 13.242 12.727 1 93.38 99 THR A C 1
ATOM 738 O O . THR A 1 99 ? -16.547 13.688 13.555 1 93.38 99 THR A O 1
ATOM 741 N N . SER A 1 100 ? -17.422 11.977 12.438 1 94.94 100 SER A N 1
ATOM 742 C CA . SER A 1 100 ? -16.484 11 12.977 1 94.94 100 SER A CA 1
ATOM 743 C C . SER A 1 100 ? -15.07 11.219 12.422 1 94.94 100 SER A C 1
ATOM 745 O O . SER A 1 100 ? -14.906 11.789 11.344 1 94.94 100 SER A O 1
ATOM 747 N N . LEU A 1 101 ? -14.086 10.805 13.188 1 98.12 101 LEU A N 1
ATOM 748 C CA . LEU A 1 101 ? -12.711 10.828 12.688 1 98.12 101 LEU A CA 1
ATOM 749 C C . LEU A 1 101 ? -12.562 9.93 11.469 1 98.12 101 LEU A C 1
ATOM 751 O O . LEU A 1 101 ? -13.234 8.898 11.359 1 98.12 101 LEU A O 1
ATOM 755 N N . LEU A 1 102 ? -11.711 10.266 10.586 1 98.5 102 LEU A N 1
ATOM 756 C CA . LEU A 1 102 ? -11.578 9.523 9.336 1 98.5 102 LEU A CA 1
ATOM 757 C C . LEU A 1 102 ? -10.805 8.227 9.555 1 98.5 102 LEU A C 1
ATOM 759 O O . LEU A 1 102 ? -9.781 8.219 10.234 1 98.5 102 LEU A O 1
ATOM 763 N N . ASN A 1 103 ? -11.328 7.168 8.969 1 98.19 103 ASN A N 1
ATOM 764 C CA . ASN A 1 103 ? -10.586 5.914 8.883 1 98.19 103 ASN A CA 1
ATOM 765 C C . ASN A 1 103 ? -9.602 5.922 7.727 1 98.19 103 ASN A C 1
ATOM 767 O O . ASN A 1 103 ? -9.898 6.445 6.652 1 98.19 103 ASN A O 1
ATOM 771 N N . PRO A 1 104 ? -8.375 5.371 8.047 1 98.75 104 PRO A N 1
ATOM 772 C CA . PRO A 1 104 ? -7.496 5.207 6.887 1 98.75 104 PRO A CA 1
ATOM 773 C C . PRO A 1 104 ? -8.086 4.27 5.828 1 98.75 104 PRO A C 1
ATOM 775 O O . PRO A 1 104 ? -8.609 3.207 6.168 1 98.75 104 PRO A O 1
ATOM 778 N N . TYR A 1 105 ? -7.949 4.672 4.586 1 98.69 105 TYR A N 1
ATOM 779 C CA . TYR A 1 105 ? -8.516 3.92 3.469 1 98.69 105 TYR A CA 1
ATOM 780 C C . TYR A 1 105 ? -8.039 2.471 3.494 1 98.69 105 TYR A C 1
ATOM 782 O O . TYR A 1 105 ? -8.82 1.553 3.234 1 98.69 105 TYR A O 1
ATOM 790 N N . LEU A 1 106 ? -6.848 2.176 3.902 1 98.5 106 LEU A N 1
ATOM 791 C CA . LEU A 1 106 ? -6.234 0.86 3.756 1 98.5 106 LEU A CA 1
ATOM 792 C C . LEU A 1 106 ? -6.539 -0.016 4.965 1 98.5 106 LEU A C 1
ATOM 794 O O . LEU A 1 106 ? -6.113 -1.173 5.023 1 98.5 106 LEU A O 1
ATOM 798 N N . GLU A 1 107 ? -7.262 0.503 5.941 1 97.69 107 GLU A N 1
ATOM 799 C CA . GLU A 1 107 ? -7.711 -0.339 7.043 1 97.69 107 GLU A CA 1
ATOM 800 C C . GLU A 1 107 ? -8.984 -1.094 6.68 1 97.69 107 GLU A C 1
ATOM 802 O O . GLU A 1 107 ? -10.086 -0.546 6.773 1 97.69 107 GLU A O 1
ATOM 807 N N . SER A 1 108 ? -8.797 -2.355 6.395 1 94.38 108 SER A N 1
ATOM 808 C CA . SER A 1 108 ? -9.898 -3.129 5.84 1 94.38 108 SER A CA 1
ATOM 809 C C . SER A 1 108 ? -10.773 -3.713 6.945 1 94.38 108 SER A C 1
ATOM 811 O O . SER A 1 108 ? -11.883 -4.191 6.68 1 94.38 108 SER A O 1
ATOM 813 N N . LEU A 1 109 ? -10.328 -3.742 8.172 1 95 109 LEU A N 1
ATOM 814 C CA . LEU A 1 109 ? -11.078 -4.352 9.266 1 95 109 LEU A CA 1
ATOM 815 C C . LEU A 1 109 ? -11.672 -3.287 10.18 1 95 109 LEU A C 1
ATOM 817 O O . LEU A 1 109 ? -10.953 -2.426 10.688 1 95 109 LEU A O 1
ATOM 821 N N . GLY A 1 110 ? -12.906 -3.309 10.367 1 91.81 110 GLY A N 1
ATOM 822 C CA . GLY A 1 110 ? -13.555 -2.471 11.367 1 91.81 110 GLY A CA 1
ATOM 823 C C . GLY A 1 110 ? -13.688 -1.021 10.93 1 91.81 110 GLY A C 1
ATOM 824 O O . GLY A 1 110 ? -13.797 -0.126 11.773 1 91.81 110 GLY A O 1
ATOM 825 N N . SER A 1 111 ? -13.617 -0.761 9.688 1 93.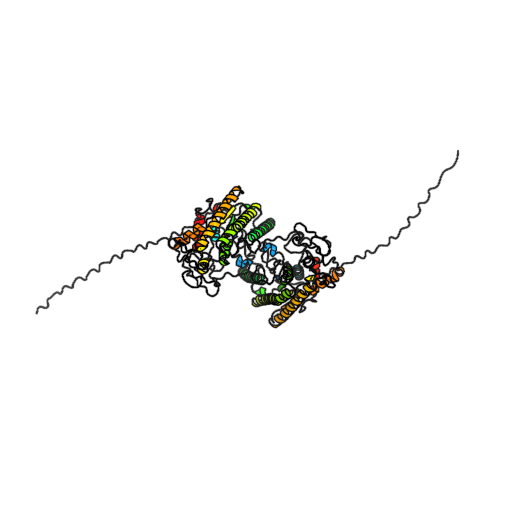12 111 SER A N 1
ATOM 826 C CA . SER A 1 111 ? -13.695 0.613 9.203 1 93.12 111 SER A CA 1
ATOM 827 C C . SER A 1 111 ? -15.039 0.899 8.547 1 93.12 111 SER A C 1
ATOM 829 O O . SER A 1 111 ? -15.609 0.033 7.883 1 93.12 111 SER A O 1
ATOM 831 N N . SER A 1 112 ? -15.531 2.057 8.836 1 92.69 112 SER A N 1
ATOM 832 C CA . SER A 1 112 ? -16.641 2.633 8.086 1 92.69 112 SER A CA 1
ATOM 833 C C . SER A 1 112 ? -16.188 3.838 7.266 1 92.69 112 SER A C 1
ATOM 835 O O . SER A 1 112 ? -15.406 4.664 7.75 1 92.69 112 SER A O 1
ATOM 837 N N . PHE A 1 113 ? -16.672 3.877 6.07 1 95.94 113 PHE A N 1
ATOM 838 C CA . PHE A 1 113 ? -16.25 4.961 5.191 1 95.94 113 PHE A CA 1
ATOM 839 C C . PHE A 1 113 ? -17.438 5.844 4.816 1 95.94 113 PHE A C 1
ATOM 841 O O . PHE A 1 113 ? -17.406 6.527 3.789 1 95.94 113 PHE A O 1
ATOM 848 N N . SER A 1 114 ? -18.438 5.836 5.695 1 93.5 114 SER A N 1
ATOM 849 C CA . SER A 1 114 ? -19.656 6.582 5.414 1 93.5 114 SER A CA 1
ATOM 850 C C . SER A 1 114 ? -19.391 8.086 5.41 1 93.5 114 SER A C 1
ATOM 852 O O . SER A 1 114 ? -20.125 8.844 4.77 1 93.5 114 SER A O 1
ATOM 854 N N . ASN A 1 115 ? -18.375 8.578 6.141 1 95.44 115 ASN A N 1
ATOM 855 C CA . ASN A 1 115 ? -18.062 10.008 6.195 1 95.44 115 ASN A CA 1
ATOM 856 C C . ASN A 1 115 ? -16.797 10.336 5.418 1 95.44 115 ASN A C 1
ATOM 858 O O . ASN A 1 115 ? -16.188 11.391 5.629 1 95.44 115 ASN A O 1
ATOM 862 N N . GLY A 1 116 ? -16.344 9.375 4.609 1 97.19 116 GLY A N 1
ATOM 863 C CA . GLY A 1 116 ? -15.148 9.602 3.811 1 97.19 116 GLY A CA 1
ATOM 864 C C . GLY A 1 116 ? -14 8.68 4.172 1 97.19 116 GLY A C 1
ATOM 865 O O . GLY A 1 116 ? -14.219 7.629 4.785 1 97.19 116 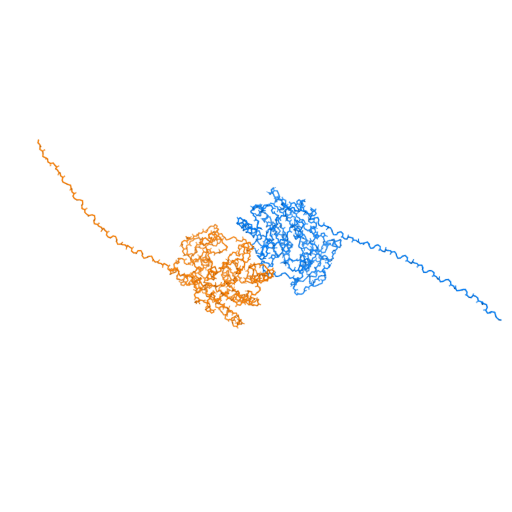GLY A O 1
ATOM 866 N N . ALA A 1 117 ? -12.82 9.023 3.703 1 98.56 117 ALA A N 1
ATOM 867 C CA . ALA A 1 117 ? -11.641 8.188 3.885 1 98.56 117 ALA A CA 1
ATOM 868 C C . ALA A 1 117 ? -10.367 9.031 3.896 1 98.56 117 ALA A C 1
ATOM 870 O O . ALA A 1 117 ? -10.32 10.109 3.301 1 98.56 117 ALA A O 1
ATOM 871 N N . ASN A 1 118 ? -9.414 8.523 4.652 1 98.94 118 ASN A N 1
ATOM 872 C CA . ASN A 1 118 ? -8.102 9.148 4.699 1 98.94 118 ASN A CA 1
ATOM 873 C C . ASN A 1 118 ? -7.074 8.352 3.893 1 98.94 118 ASN A C 1
ATOM 875 O O . ASN A 1 118 ? -6.766 7.211 4.227 1 98.94 118 ASN A O 1
ATOM 879 N N . PHE A 1 119 ? -6.52 8.969 2.854 1 98.94 119 PHE A N 1
ATOM 880 C CA . PHE A 1 119 ? -5.574 8.297 1.971 1 98.94 119 PHE A CA 1
ATOM 881 C C . PHE A 1 119 ? -4.137 8.648 2.34 1 98.94 119 PHE A C 1
ATOM 883 O O . PHE A 1 119 ? -3.191 8.125 1.752 1 98.94 119 PHE A O 1
ATOM 890 N N . ALA A 1 120 ? -3.982 9.484 3.379 1 98.94 120 ALA A N 1
ATOM 891 C CA . ALA A 1 120 ? -2.65 9.906 3.809 1 98.94 120 ALA A CA 1
ATOM 892 C C . ALA A 1 120 ? -1.865 8.727 4.383 1 98.94 120 ALA A C 1
ATOM 894 O O . ALA A 1 120 ? -2.42 7.895 5.105 1 98.94 120 ALA A O 1
ATOM 895 N N . ILE A 1 121 ? -0.625 8.703 4.027 1 98.75 121 ILE A N 1
ATOM 896 C CA . ILE A 1 121 ? 0.309 7.719 4.559 1 98.75 121 ILE A CA 1
ATOM 897 C C . ILE A 1 121 ? 1.578 8.414 5.043 1 98.75 121 ILE A C 1
ATOM 899 O O . ILE A 1 121 ? 2.15 9.242 4.324 1 98.75 121 ILE A O 1
ATOM 903 N N . ALA A 1 122 ? 1.999 8.062 6.246 1 98.38 122 ALA A N 1
ATOM 904 C CA . ALA A 1 122 ? 3.24 8.617 6.773 1 98.38 122 ALA A CA 1
ATOM 905 C C . ALA A 1 122 ? 4.402 8.383 5.812 1 98.38 122 ALA A C 1
ATOM 907 O O . ALA A 1 122 ? 4.57 7.273 5.293 1 98.38 122 ALA A O 1
ATOM 908 N N . GLY A 1 123 ? 5.195 9.43 5.551 1 96.94 123 GLY A N 1
ATOM 909 C CA . GLY A 1 123 ? 6.363 9.328 4.688 1 96.94 123 GLY A CA 1
ATOM 910 C C . GLY A 1 123 ? 6.07 9.688 3.244 1 96.94 123 GLY A C 1
ATOM 911 O O . GLY A 1 123 ? 6.988 9.844 2.436 1 96.94 123 GLY A O 1
ATOM 912 N N . SER A 1 124 ? 4.812 9.906 2.904 1 98.38 124 SER A N 1
ATOM 913 C CA . SER A 1 124 ? 4.434 10.164 1.52 1 98.38 124 SER A CA 1
ATOM 914 C C . SER A 1 124 ? 4.988 11.5 1.038 1 98.38 124 SER A C 1
ATOM 916 O O . SER A 1 124 ? 5.16 12.43 1.831 1 98.38 124 SER A O 1
ATOM 918 N N . ALA A 1 125 ? 5.301 11.578 -0.209 1 98.5 125 ALA A N 1
ATOM 919 C CA . ALA A 1 125 ? 5.703 12.758 -0.963 1 98.5 125 ALA A CA 1
ATOM 920 C C . ALA A 1 125 ? 4.965 12.836 -2.299 1 98.5 125 ALA A C 1
ATOM 922 O O . ALA A 1 125 ? 4.094 12.016 -2.58 1 98.5 125 ALA A O 1
ATOM 923 N N . THR A 1 126 ? 5.195 13.867 -2.988 1 98.75 126 THR A N 1
ATOM 924 C CA . THR A 1 126 ? 4.605 13.961 -4.32 1 98.75 126 THR A CA 1
ATOM 925 C C . THR A 1 126 ? 5.434 13.18 -5.336 1 98.75 126 THR A C 1
ATOM 927 O O . THR A 1 126 ? 4.883 12.578 -6.258 1 98.75 126 THR A O 1
ATOM 930 N N . LEU A 1 127 ? 6.773 13.234 -5.07 1 97.81 127 LEU A N 1
ATOM 931 C CA . LEU A 1 127 ? 7.688 12.617 -6.023 1 97.81 127 LEU A CA 1
ATOM 932 C C . LEU A 1 127 ? 8.57 11.578 -5.336 1 97.81 127 LEU A C 1
ATOM 934 O O . LEU A 1 127 ? 8.945 11.75 -4.176 1 97.81 127 LEU A O 1
ATOM 938 N N . PRO A 1 128 ? 8.938 10.477 -6.07 1 96.19 128 PRO A N 1
ATOM 939 C CA . PRO A 1 128 ? 8.539 10.125 -7.434 1 96.19 128 PRO A CA 1
ATOM 940 C C . PRO A 1 128 ? 7.078 9.695 -7.531 1 96.19 128 PRO A C 1
ATOM 942 O O . PRO A 1 128 ? 6.551 9.07 -6.609 1 96.19 128 PRO A O 1
ATOM 945 N N . LYS A 1 129 ? 6.488 9.844 -8.664 1 95.5 129 LYS A N 1
ATOM 946 C CA . LYS A 1 129 ? 5.047 9.844 -8.875 1 95.5 129 LYS A CA 1
ATOM 947 C C . LYS A 1 129 ? 4.453 8.453 -8.672 1 95.5 129 LYS A C 1
ATOM 949 O O . LYS A 1 129 ? 3.299 8.32 -8.266 1 95.5 129 LYS A O 1
ATOM 954 N N . ARG A 1 130 ? 5.199 7.395 -8.883 1 93.56 130 ARG A N 1
ATOM 955 C CA . ARG A 1 130 ? 4.59 6.074 -8.977 1 93.56 130 ARG A CA 1
ATOM 956 C C . ARG A 1 130 ? 5.004 5.199 -7.797 1 93.56 130 ARG A C 1
ATOM 958 O O . ARG A 1 130 ? 4.613 4.031 -7.719 1 93.56 130 ARG A O 1
ATOM 965 N N . VAL A 1 131 ? 5.68 5.816 -6.902 1 94.75 131 VAL A N 1
ATOM 966 C CA . VAL A 1 131 ? 6.133 5.062 -5.738 1 94.75 131 VAL A CA 1
ATOM 967 C C . VAL A 1 131 ? 5.012 4.984 -4.703 1 94.75 131 VAL A C 1
ATOM 969 O O . VAL A 1 131 ? 4.383 5.996 -4.383 1 94.75 131 VAL A O 1
ATOM 972 N N . PRO A 1 132 ? 4.711 3.742 -4.145 1 95.38 132 PRO A N 1
ATOM 973 C CA . PRO A 1 132 ? 3.76 3.66 -3.033 1 95.38 132 PRO A CA 1
ATOM 974 C C . PRO A 1 132 ? 4.262 4.363 -1.774 1 95.38 132 PRO A C 1
ATOM 976 O O . PRO A 1 132 ? 5.406 4.156 -1.361 1 95.38 132 PRO A O 1
ATOM 979 N N . PHE A 1 133 ? 3.594 5.465 -1.309 1 96.62 133 PHE A N 1
ATOM 980 C CA . PHE A 1 133 ? 2.258 5.969 -1.606 1 96.62 133 PHE A CA 1
ATOM 981 C C . PHE A 1 133 ? 2.303 7.461 -1.929 1 96.62 133 PHE A C 1
ATOM 983 O O . PHE A 1 133 ? 1.672 8.266 -1.243 1 96.62 133 PHE A O 1
ATOM 990 N N . ALA A 1 134 ? 2.979 7.781 -3.004 1 98.56 134 ALA A N 1
ATOM 991 C CA . ALA A 1 134 ? 3.037 9.164 -3.463 1 98.56 134 ALA A CA 1
ATOM 992 C C . ALA A 1 134 ? 1.637 9.742 -3.652 1 98.56 134 ALA A C 1
ATOM 994 O O . ALA A 1 134 ? 0.654 9 -3.701 1 98.56 134 ALA A O 1
ATOM 995 N N . LEU A 1 135 ? 1.542 11.031 -3.725 1 98.94 135 LEU A N 1
ATOM 996 C CA . LEU A 1 135 ? 0.262 11.719 -3.871 1 98.94 135 LEU A CA 1
ATOM 997 C C . LEU A 1 135 ? -0.53 11.148 -5.043 1 98.94 135 LEU A C 1
ATOM 999 O O . LEU A 1 135 ? -1.737 10.922 -4.93 1 98.94 135 LEU A O 1
ATOM 1003 N N . ASN A 1 136 ? 0.144 10.906 -6.141 1 98.75 136 ASN A N 1
ATOM 1004 C CA . ASN A 1 136 ? -0.535 10.344 -7.309 1 98.75 136 ASN A CA 1
ATOM 1005 C C . ASN A 1 136 ? -1.159 8.992 -7 1 98.75 136 ASN A C 1
ATOM 1007 O O . ASN A 1 136 ? -2.256 8.688 -7.469 1 98.75 136 ASN A O 1
ATOM 1011 N N . ILE A 1 137 ? -0.454 8.156 -6.254 1 98.81 137 ILE A N 1
ATOM 1012 C CA . ILE A 1 137 ? -0.976 6.855 -5.855 1 98.81 137 ILE A CA 1
ATOM 1013 C C . ILE A 1 137 ? -2.213 7.039 -4.98 1 98.81 137 ILE A C 1
ATOM 1015 O O . ILE A 1 137 ? -3.213 6.34 -5.148 1 98.81 137 ILE A O 1
ATOM 1019 N N . GLN A 1 138 ? -2.168 8.008 -4.039 1 98.94 138 GLN A N 1
ATOM 1020 C CA . GLN A 1 138 ? -3.309 8.289 -3.174 1 98.94 138 GLN A CA 1
ATOM 1021 C C . GLN A 1 138 ? -4.531 8.695 -3.99 1 98.94 138 GLN A C 1
ATOM 1023 O O . GLN A 1 138 ? -5.652 8.266 -3.699 1 98.94 138 GLN A O 1
ATOM 1028 N N . VAL A 1 139 ? -4.312 9.477 -5.02 1 98.88 139 VAL A N 1
ATOM 1029 C CA . VAL A 1 139 ? -5.406 9.898 -5.891 1 98.88 139 VAL A CA 1
ATOM 1030 C C . VAL A 1 139 ? -5.945 8.695 -6.664 1 98.88 139 VAL A C 1
ATOM 1032 O O . VAL A 1 139 ? -7.16 8.547 -6.816 1 98.88 139 VAL A O 1
ATOM 1035 N N . MET A 1 140 ? -5.066 7.809 -7.137 1 98.75 140 MET A N 1
ATOM 1036 C CA . MET A 1 140 ? -5.504 6.605 -7.836 1 98.75 140 MET A CA 1
ATOM 1037 C C . MET A 1 140 ? -6.285 5.688 -6.902 1 98.75 140 MET A C 1
ATOM 1039 O O . MET A 1 140 ? -7.281 5.086 -7.309 1 98.75 140 MET A O 1
ATOM 1043 N N . GLN A 1 141 ? -5.84 5.539 -5.66 1 98.75 141 GLN A N 1
ATOM 1044 C CA . GLN A 1 141 ? -6.594 4.801 -4.656 1 98.75 141 GLN A CA 1
ATOM 1045 C C . GLN A 1 141 ? -7.996 5.383 -4.48 1 98.75 141 GLN A C 1
ATOM 1047 O O . GLN A 1 141 ? -8.977 4.641 -4.398 1 98.75 141 GLN A O 1
ATOM 1052 N N . PHE A 1 142 ? -8.047 6.699 -4.449 1 98.81 142 PHE A N 1
ATOM 1053 C CA . PHE A 1 142 ? -9.328 7.383 -4.312 1 98.81 142 PHE A CA 1
ATOM 1054 C C . PHE A 1 142 ? -10.242 7.059 -5.492 1 98.81 142 PHE A C 1
ATOM 1056 O O . PHE A 1 142 ? -11.438 6.824 -5.312 1 98.81 142 PHE A O 1
ATOM 1063 N N . MET A 1 143 ? -9.711 7.078 -6.719 1 98.19 143 MET A N 1
ATOM 1064 C CA . MET A 1 143 ? -10.516 6.766 -7.895 1 98.19 143 MET A CA 1
ATOM 1065 C C . MET A 1 143 ? -11.102 5.359 -7.801 1 98.19 143 MET A C 1
ATOM 1067 O O . MET A 1 143 ? -12.273 5.145 -8.117 1 98.19 143 MET A O 1
ATOM 1071 N N . HIS A 1 144 ? -10.297 4.422 -7.359 1 98.06 144 HIS A N 1
ATOM 1072 C CA . HIS A 1 144 ? -10.805 3.07 -7.137 1 98.06 144 HIS A CA 1
ATOM 1073 C C . HIS A 1 144 ? -11.883 3.055 -6.062 1 98.06 144 HIS A C 1
ATOM 1075 O O . HIS A 1 144 ? -12.938 2.445 -6.242 1 98.06 144 HIS A O 1
ATOM 1081 N N . PHE A 1 145 ? -11.602 3.721 -4.922 1 97.88 145 PHE A N 1
ATOM 1082 C CA . PHE A 1 145 ? -12.555 3.812 -3.818 1 97.88 145 PHE A CA 1
ATOM 1083 C C . PHE A 1 145 ? -13.898 4.348 -4.301 1 97.88 145 PHE A C 1
ATOM 1085 O O . PHE A 1 145 ? -14.945 3.791 -3.977 1 97.88 145 PHE A O 1
ATOM 1092 N N . LYS A 1 146 ? -13.805 5.457 -5.027 1 97.38 146 LYS A N 1
ATOM 1093 C CA . LYS A 1 146 ? -15.008 6.113 -5.543 1 97.38 146 LYS A CA 1
ATOM 1094 C C . LYS A 1 146 ? -15.836 5.152 -6.387 1 97.38 146 LYS A C 1
ATOM 1096 O O . LYS A 1 146 ? -17.031 4.996 -6.156 1 97.38 146 LYS A O 1
ATOM 1101 N N . ASP A 1 147 ? -15.242 4.48 -7.34 1 95.94 147 ASP A N 1
ATOM 1102 C CA . ASP A 1 147 ? -15.945 3.564 -8.234 1 95.94 147 ASP A CA 1
ATOM 1103 C C . ASP A 1 147 ? -16.531 2.385 -7.461 1 95.94 147 ASP A C 1
ATOM 1105 O O . ASP A 1 147 ? -17.688 2.014 -7.668 1 95.94 147 ASP A O 1
ATOM 1109 N N . ARG A 1 148 ? -15.742 1.858 -6.562 1 95.75 148 ARG A N 1
ATOM 1110 C CA . ARG A 1 148 ? -16.188 0.7 -5.793 1 95.75 148 ARG A CA 1
ATOM 1111 C C . ARG A 1 148 ? -17.328 1.069 -4.852 1 95.75 148 ARG A C 1
ATOM 1113 O O . ARG A 1 148 ? -18.312 0.33 -4.738 1 95.75 148 ARG A O 1
ATOM 1120 N N . SER A 1 149 ? -17.172 2.227 -4.137 1 96.5 149 SER A N 1
ATOM 1121 C CA . SER A 1 149 ? -18.203 2.699 -3.229 1 96.5 149 SER A CA 1
ATOM 1122 C C . SER A 1 149 ? -19.516 2.926 -3.967 1 96.5 149 SER A C 1
ATOM 1124 O O . SER A 1 149 ? -20.578 2.492 -3.506 1 96.5 149 SER A O 1
ATOM 1126 N N . ALA A 1 150 ? -19.422 3.533 -5.109 1 93.88 150 ALA A N 1
ATOM 1127 C CA . ALA A 1 150 ? -20.625 3.83 -5.895 1 93.88 150 ALA A CA 1
ATOM 1128 C C . ALA A 1 150 ? -21.281 2.549 -6.391 1 93.88 150 ALA A C 1
ATOM 1130 O O . ALA A 1 150 ? -22.516 2.434 -6.383 1 93.88 150 ALA A O 1
ATOM 1131 N N . GLU A 1 151 ? -20.484 1.611 -6.816 1 93.5 151 GLU A N 1
ATOM 1132 C CA . GLU A 1 151 ? -21 0.321 -7.266 1 93.5 151 GLU A CA 1
ATOM 1133 C C . GLU A 1 151 ? -21.734 -0.399 -6.148 1 93.5 151 GLU A C 1
ATOM 1135 O O . GLU A 1 151 ? -22.844 -0.9 -6.352 1 93.5 151 GLU A O 1
ATOM 1140 N N . LEU A 1 152 ? -21.125 -0.419 -5.023 1 94.44 152 LEU A N 1
ATOM 1141 C CA . LEU A 1 152 ? -21.734 -1.112 -3.887 1 94.44 152 LEU A CA 1
ATOM 1142 C C . LEU A 1 152 ? -22.984 -0.383 -3.4 1 94.44 152 LEU A C 1
ATOM 1144 O O . LEU A 1 152 ? -23.969 -1.018 -3.035 1 94.44 152 LEU A O 1
ATOM 1148 N N . ALA A 1 153 ? -22.922 0.927 -3.371 1 92.88 153 ALA A N 1
ATOM 1149 C CA . ALA A 1 153 ? -24.078 1.72 -2.975 1 92.88 153 ALA A CA 1
ATOM 1150 C C . ALA A 1 153 ? -25.266 1.446 -3.891 1 92.88 153 ALA A C 1
ATOM 1152 O O . ALA A 1 153 ? -26.406 1.389 -3.432 1 92.88 153 ALA A O 1
ATOM 1153 N N . ALA A 1 154 ? -25 1.232 -5.094 1 91.12 154 ALA A N 1
ATOM 1154 C CA . ALA A 1 154 ? -26.031 0.982 -6.086 1 91.12 154 ALA A CA 1
ATOM 1155 C C . ALA A 1 154 ? -26.703 -0.371 -5.852 1 91.12 154 ALA A C 1
ATOM 1157 O O . ALA A 1 154 ? -27.844 -0.592 -6.277 1 91.12 154 ALA A O 1
ATOM 1158 N N . THR A 1 1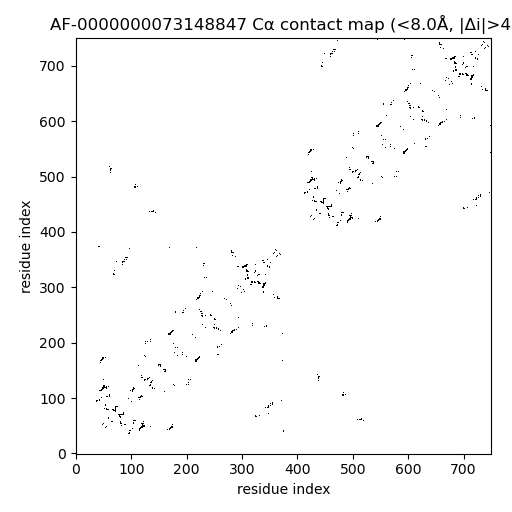55 ? -26.031 -1.261 -5.207 1 90.81 155 THR A N 1
ATOM 1159 C CA . THR A 1 155 ? -26.594 -2.574 -4.934 1 90.81 155 THR A CA 1
ATOM 1160 C C . THR A 1 155 ? -27.375 -2.564 -3.617 1 90.81 155 THR A C 1
ATOM 1162 O O . THR A 1 155 ? -27.984 -3.562 -3.25 1 90.81 155 THR A O 1
ATOM 1165 N N . GLY A 1 156 ? -27.344 -1.51 -2.893 1 84.69 156 GLY A N 1
ATOM 1166 C CA . GLY A 1 156 ? -28.141 -1.377 -1.688 1 84.69 156 GLY A CA 1
ATOM 1167 C C . GLY A 1 156 ? -27.328 -1.482 -0.413 1 84.69 156 GLY A C 1
ATOM 1168 O O . GLY A 1 156 ? -27.875 -1.541 0.685 1 84.69 156 GLY A O 1
ATOM 1169 N N . ALA A 1 157 ? -26.031 -1.565 -0.64 1 78.12 157 ALA A N 1
ATOM 1170 C CA . ALA A 1 157 ? -25.219 -1.597 0.57 1 78.12 157 ALA A CA 1
ATOM 1171 C C . ALA A 1 157 ? -25.375 -0.311 1.375 1 78.12 157 ALA A C 1
ATOM 1173 O O . ALA A 1 157 ? -25.219 0.789 0.841 1 78.12 157 ALA A O 1
ATOM 1174 N N . ASN A 1 158 ? -25.656 -0.516 2.596 1 71.94 158 ASN A N 1
ATOM 1175 C CA . ASN A 1 158 ? -25.938 0.637 3.443 1 71.94 158 ASN A CA 1
ATOM 1176 C C . ASN A 1 158 ? -24.656 1.328 3.898 1 71.94 158 ASN A C 1
ATOM 1178 O O . ASN A 1 158 ? -23.625 0.681 4.059 1 71.94 158 ASN A O 1
ATOM 1182 N N . HIS A 1 159 ? -24.594 2.646 3.889 1 82.62 159 HIS A N 1
ATOM 1183 C CA . HIS A 1 159 ? -23.609 3.494 4.555 1 82.62 159 HIS A CA 1
ATOM 1184 C C . HIS A 1 159 ? -22.422 3.768 3.648 1 82.62 159 HIS A C 1
ATOM 1186 O O . HIS A 1 159 ? -21.375 4.211 4.117 1 82.62 159 HIS A O 1
ATOM 1192 N N . LEU A 1 160 ? -22.641 3.326 2.297 1 89.62 160 LEU A N 1
ATOM 1193 C CA . LEU A 1 160 ? -21.578 3.674 1.362 1 89.62 160 LEU A CA 1
ATOM 1194 C C . LEU A 1 160 ? -21.938 4.922 0.567 1 89.62 160 LEU A C 1
ATOM 1196 O O . LEU A 1 160 ? -23.109 5.27 0.449 1 89.62 160 LEU A O 1
ATOM 1200 N N . ILE A 1 161 ? -21.016 5.586 0.125 1 92.19 161 ILE A N 1
ATOM 1201 C CA . ILE A 1 161 ? -21.141 6.855 -0.584 1 92.19 161 ILE A CA 1
ATOM 1202 C C . ILE A 1 161 ? -21.484 6.59 -2.049 1 92.19 161 ILE A C 1
ATOM 1204 O O . ILE A 1 161 ? -20.766 5.875 -2.744 1 92.19 161 ILE A O 1
ATOM 1208 N N . GLY A 1 162 ? -22.641 7.109 -2.484 1 91.62 162 GLY A N 1
ATOM 1209 C CA . GLY A 1 162 ? -23.047 6.988 -3.877 1 91.62 162 GLY A CA 1
ATOM 1210 C C . GLY A 1 162 ? -22.391 8.023 -4.777 1 91.62 162 GLY A C 1
ATOM 1211 O O . GLY A 1 162 ? -21.781 8.977 -4.297 1 91.62 162 GLY A O 1
ATOM 1212 N N . TYR A 1 163 ? -22.562 7.844 -6.09 1 88.44 163 TYR A N 1
ATOM 1213 C CA . TYR A 1 163 ? -21.906 8.672 -7.09 1 88.44 163 TYR A CA 1
ATOM 1214 C C . TYR A 1 163 ? -22.297 10.141 -6.926 1 88.44 163 TYR A C 1
ATOM 1216 O O . TYR A 1 163 ? -21.484 11.031 -7.156 1 88.44 163 TYR A O 1
ATOM 1224 N N . ASP A 1 164 ? -23.453 10.367 -6.43 1 88.25 164 ASP A N 1
ATOM 1225 C CA . ASP A 1 164 ? -24.016 11.719 -6.387 1 88.25 164 ASP A CA 1
ATOM 1226 C C . ASP A 1 164 ? -23.453 12.5 -5.195 1 88.25 164 ASP A C 1
ATOM 1228 O O . ASP A 1 164 ? -23.641 13.719 -5.109 1 88.25 164 ASP A O 1
ATOM 1232 N N . ARG A 1 165 ? -22.719 11.828 -4.434 1 91.88 165 ARG A N 1
ATOM 1233 C CA . ARG A 1 165 ? -22.328 12.484 -3.188 1 91.88 165 ARG A CA 1
ATOM 1234 C C . ARG A 1 165 ? -20.875 12.906 -3.221 1 91.88 165 ARG A C 1
ATOM 1236 O O . ARG A 1 165 ? -20.422 13.688 -2.377 1 91.88 165 ARG A O 1
ATOM 1243 N N . PHE A 1 166 ? -20.125 12.469 -4.207 1 93.56 166 PHE A N 1
ATOM 1244 C CA . PHE A 1 166 ? -18.703 12.781 -4.289 1 93.56 166 PHE A CA 1
ATOM 1245 C C . PHE A 1 166 ? -18.484 14.219 -4.73 1 93.56 166 PHE A C 1
ATOM 1247 O O . PHE A 1 166 ? -17.453 14.812 -4.445 1 93.56 166 PHE A O 1
ATOM 1254 N N . GLY A 1 167 ? -19.484 14.812 -5.355 1 92.38 167 GLY A N 1
ATOM 1255 C CA . GLY A 1 167 ? -19.406 16.203 -5.773 1 92.38 167 GLY A CA 1
ATOM 1256 C C . GLY A 1 167 ? -19.484 17.188 -4.617 1 92.38 167 GLY A C 1
ATOM 1257 O O . GLY A 1 167 ? -18.953 18.297 -4.695 1 92.38 167 GLY A O 1
ATOM 1258 N N . ASP A 1 168 ? -20.078 16.781 -3.539 1 91.56 168 ASP A N 1
ATOM 1259 C CA . ASP A 1 168 ? -20.297 17.656 -2.385 1 91.56 168 ASP A CA 1
ATOM 1260 C C . ASP A 1 168 ? -19.25 17.391 -1.302 1 91.56 168 ASP A C 1
ATOM 1262 O O . ASP A 1 168 ? -19.234 18.062 -0.268 1 91.56 168 ASP A O 1
ATOM 1266 N N . ALA A 1 169 ? -18.406 16.469 -1.553 1 96 169 ALA A N 1
ATOM 1267 C CA . ALA A 1 169 ? -17.391 16.094 -0.565 1 96 169 ALA A CA 1
ATOM 1268 C C . ALA A 1 169 ? -16.297 17.141 -0.487 1 96 169 ALA A C 1
ATOM 1270 O O . ALA A 1 169 ? -16.078 17.906 -1.435 1 96 169 ALA A O 1
ATOM 1271 N N . LEU A 1 170 ? -15.703 17.219 0.684 1 97.44 170 LEU A N 1
ATOM 1272 C CA . LEU A 1 170 ? -14.523 18.047 0.901 1 97.44 170 LEU A CA 1
ATOM 1273 C C . LEU A 1 170 ? -13.242 17.25 0.631 1 97.44 170 LEU A C 1
ATOM 1275 O O . LEU A 1 170 ? -13.055 16.156 1.174 1 97.44 170 LEU A O 1
ATOM 1279 N N . TYR A 1 171 ? -12.398 17.766 -0.231 1 98.56 171 TYR A N 1
ATOM 1280 C CA . TYR A 1 171 ? -11.117 17.156 -0.562 1 98.56 171 TYR A CA 1
ATOM 1281 C C . TYR A 1 171 ? -9.969 17.953 0.052 1 98.56 171 TYR A C 1
ATOM 1283 O O . TYR A 1 171 ? -9.695 19.078 -0.355 1 98.56 171 TYR A O 1
ATOM 1291 N N . MET A 1 172 ? -9.32 17.312 1.025 1 98.75 172 MET A N 1
ATOM 1292 C CA . MET A 1 172 ? -8.242 17.984 1.749 1 98.75 172 MET A CA 1
ATOM 1293 C C . MET A 1 172 ? -6.879 17.469 1.296 1 98.75 172 MET A C 1
ATOM 1295 O O . MET A 1 172 ? -6.711 16.266 1.072 1 98.75 172 MET A O 1
ATOM 1299 N N . ILE A 1 173 ? -5.93 18.344 1.117 1 98.88 173 ILE A N 1
ATOM 1300 C CA . ILE A 1 173 ? -4.582 17.984 0.688 1 98.88 173 ILE A CA 1
ATOM 1301 C C . ILE A 1 173 ? -3.559 18.625 1.614 1 98.88 173 ILE A C 1
ATOM 1303 O O . ILE A 1 173 ? -3.574 19.844 1.812 1 98.88 173 ILE A O 1
ATOM 1307 N N . ASP A 1 174 ? -2.736 17.891 2.238 1 98.69 174 ASP A N 1
ATOM 1308 C CA . ASP A 1 174 ? -1.624 18.312 3.086 1 98.69 174 ASP A CA 1
ATOM 1309 C C . ASP A 1 174 ? -0.364 17.5 2.777 1 98.69 174 ASP A C 1
ATOM 1311 O O . ASP A 1 174 ? -0.111 16.469 3.406 1 98.69 174 ASP A O 1
ATOM 1315 N N . ILE A 1 175 ? 0.475 17.984 1.834 1 98.75 175 ILE A N 1
ATOM 1316 C CA . ILE A 1 175 ? 1.63 17.234 1.347 1 98.75 175 ILE A CA 1
ATOM 1317 C C . ILE A 1 175 ? 2.693 18.203 0.839 1 98.75 175 ILE A C 1
ATOM 1319 O O . ILE A 1 175 ? 2.41 19.391 0.608 1 98.75 175 ILE A O 1
ATOM 1323 N N . GLY A 1 176 ? 3.898 17.797 0.707 1 98.38 176 GLY A N 1
ATOM 1324 C CA . GLY A 1 176 ? 4.996 18.594 0.188 1 98.38 176 GLY A CA 1
ATOM 1325 C C . GLY A 1 176 ? 6.172 18.688 1.141 1 98.38 176 GLY A C 1
ATOM 1326 O O . GLY A 1 176 ? 7.316 18.844 0.709 1 98.38 176 GLY A O 1
ATOM 1327 N N . GLN A 1 177 ? 5.891 18.562 2.424 1 98.12 177 GLN A N 1
ATOM 1328 C CA . GLN A 1 177 ? 6.93 18.656 3.445 1 98.12 177 GLN A CA 1
ATOM 1329 C C . GLN A 1 177 ? 8.039 17.641 3.195 1 98.12 177 GLN A C 1
ATOM 1331 O O . GLN A 1 177 ? 9.227 17.984 3.244 1 98.12 177 GLN A O 1
ATOM 1336 N N . ASN A 1 178 ? 7.695 16.438 2.908 1 98.06 178 ASN A N 1
ATOM 1337 C CA . ASN A 1 178 ? 8.68 15.367 2.732 1 98.06 178 ASN A CA 1
ATOM 1338 C C . ASN A 1 178 ? 9.492 15.562 1.452 1 98.06 178 ASN A C 1
ATOM 1340 O O . ASN A 1 178 ? 10.672 15.219 1.399 1 98.06 178 ASN A O 1
ATOM 1344 N N . ASP A 1 179 ? 8.891 16.141 0.424 1 98.44 179 ASP A N 1
ATOM 1345 C CA . ASP A 1 179 ? 9.609 16.438 -0.811 1 98.44 179 ASP A CA 1
ATOM 1346 C C . ASP A 1 179 ? 10.797 17.359 -0.549 1 98.44 179 ASP A C 1
ATOM 1348 O O . ASP A 1 179 ? 11.875 17.172 -1.099 1 98.44 179 ASP A O 1
ATOM 1352 N N . LEU A 1 180 ? 10.555 18.297 0.379 1 97.62 180 LEU A N 1
ATOM 1353 C CA . LEU A 1 180 ? 11.539 19.344 0.646 1 97.62 180 LEU A CA 1
ATOM 1354 C C . LEU A 1 180 ? 12.492 18.922 1.755 1 97.62 180 LEU A C 1
ATOM 1356 O O . LEU A 1 180 ? 13.711 18.875 1.549 1 97.62 180 LEU A O 1
ATOM 1360 N N . ALA A 1 181 ? 11.969 18.484 2.852 1 92.81 181 ALA A N 1
ATOM 1361 C CA . ALA A 1 181 ? 12.766 18.172 4.035 1 92.81 181 ALA A CA 1
ATOM 1362 C C . ALA A 1 181 ? 13.664 16.969 3.783 1 92.81 181 ALA A C 1
ATOM 1364 O O . ALA A 1 181 ? 14.812 16.938 4.23 1 92.81 181 ALA A O 1
ATOM 1365 N N . ASP A 1 182 ? 13.125 15.969 3.084 1 89.62 182 ASP A N 1
ATOM 1366 C CA . ASP A 1 182 ? 13.914 14.766 2.826 1 89.62 182 ASP A CA 1
ATOM 1367 C C . ASP A 1 182 ? 15.031 15.047 1.824 1 89.62 182 ASP A C 1
ATOM 1369 O O . ASP A 1 182 ? 16.062 14.367 1.833 1 89.62 182 ASP A O 1
ATOM 1373 N N . SER A 1 183 ? 14.836 16 0.969 1 89.19 183 SER A N 1
ATOM 1374 C CA . SER A 1 183 ? 15.875 16.375 0.024 1 89.19 183 SER A CA 1
ATOM 1375 C C . SER A 1 183 ? 17.109 16.922 0.747 1 89.19 183 SER A C 1
ATOM 1377 O O . SER A 1 183 ? 18.234 16.578 0.4 1 89.19 183 SER A O 1
ATOM 1379 N N . PHE A 1 184 ? 16.875 17.703 1.791 1 88.75 184 PHE A N 1
ATOM 1380 C CA . PHE A 1 184 ? 17.984 18.203 2.596 1 88.75 184 PHE A CA 1
ATOM 1381 C C . PHE A 1 184 ? 18.656 17.062 3.344 1 88.75 184 PHE A C 1
ATOM 1383 O O . PHE A 1 184 ? 19.891 17.016 3.441 1 88.75 184 PHE A O 1
ATOM 1390 N N . ALA A 1 185 ? 17.859 16.172 3.787 1 84.5 185 ALA A N 1
ATOM 1391 C CA . ALA A 1 185 ? 18.375 15.031 4.531 1 84.5 185 ALA A CA 1
ATOM 1392 C C . ALA A 1 185 ? 19.25 14.148 3.639 1 84.5 185 ALA A C 1
ATOM 1394 O O . ALA A 1 185 ? 20.172 13.492 4.117 1 84.5 185 ALA A O 1
ATOM 1395 N N . LYS A 1 186 ? 18.953 14.172 2.348 1 88.62 186 LYS A N 1
ATOM 1396 C CA . LYS A 1 186 ? 19.703 13.383 1.379 1 88.62 186 LYS A CA 1
ATOM 1397 C C . LYS A 1 186 ? 20.953 14.125 0.916 1 88.62 186 LYS A C 1
ATOM 1399 O O . LYS A 1 186 ? 21.688 13.648 0.037 1 88.62 186 LYS A O 1
ATOM 1404 N N . GLY A 1 187 ? 21.156 15.367 1.393 1 89.31 187 GLY A N 1
ATOM 1405 C CA . GLY A 1 187 ? 22.391 16.094 1.146 1 89.31 187 GLY A CA 1
ATOM 1406 C C . GLY A 1 187 ? 22.297 17.062 -0.014 1 89.31 187 GLY A C 1
ATOM 1407 O O . GLY A 1 187 ? 23.312 17.609 -0.454 1 89.31 187 GLY A O 1
ATOM 1408 N N . LEU A 1 188 ? 21.094 17.266 -0.463 1 93.56 188 LEU A N 1
ATOM 1409 C CA . LEU A 1 188 ? 20.938 18.234 -1.551 1 93.56 188 LEU A CA 1
ATOM 1410 C C . LEU A 1 188 ? 21.172 19.656 -1.053 1 93.56 188 LEU A C 1
ATOM 1412 O O . LEU A 1 188 ? 20.766 20 0.059 1 93.56 188 LEU A O 1
ATOM 1416 N N . SER A 1 189 ? 21.734 20.5 -1.903 1 93.12 189 SER A N 1
ATOM 1417 C CA . SER A 1 189 ? 21.953 21.906 -1.601 1 93.12 189 SER A CA 1
ATOM 1418 C C . SER A 1 189 ? 20.656 22.703 -1.71 1 93.12 189 SER A C 1
ATOM 1420 O O . SER A 1 189 ? 19.672 22.219 -2.262 1 93.12 189 SER A O 1
ATOM 1422 N N . TYR A 1 190 ? 20.719 23.906 -1.142 1 93.88 190 TYR A N 1
ATOM 1423 C CA . TYR A 1 190 ? 19.609 24.844 -1.25 1 93.88 190 TYR A CA 1
ATOM 1424 C C . TYR A 1 190 ? 19.156 24.984 -2.697 1 93.88 190 TYR A C 1
ATOM 1426 O O . TYR A 1 190 ? 17.953 24.859 -2.994 1 93.88 190 TYR A O 1
ATOM 1434 N N . VAL A 1 191 ? 20.062 25.141 -3.568 1 96.69 191 VAL A N 1
ATOM 1435 C CA . VAL A 1 191 ? 19.766 25.391 -4.977 1 96.69 191 VAL A CA 1
ATOM 1436 C C . VAL A 1 191 ? 19.125 24.141 -5.594 1 96.69 191 VAL A C 1
ATOM 1438 O O . VAL A 1 191 ? 18.188 24.25 -6.383 1 96.69 191 VAL A O 1
ATOM 1441 N N . GLN A 1 192 ? 19.578 23.016 -5.227 1 96.69 192 GLN A N 1
ATOM 1442 C CA . GLN A 1 192 ? 19.047 21.766 -5.754 1 96.69 192 GLN A CA 1
ATOM 1443 C C . GLN A 1 192 ? 17.609 21.531 -5.273 1 96.69 192 GLN A C 1
ATOM 1445 O O . GLN A 1 192 ? 16.766 21.047 -6.035 1 96.69 192 GLN A O 1
ATOM 1450 N N . VAL A 1 193 ? 17.375 21.844 -4.066 1 97.38 193 VAL A N 1
ATOM 1451 C CA . VAL A 1 193 ? 16.031 21.672 -3.521 1 97.38 193 VAL A CA 1
ATOM 1452 C C . VAL A 1 193 ? 15.07 22.656 -4.184 1 97.38 193 VAL A C 1
ATOM 1454 O O . VAL A 1 193 ? 13.961 22.281 -4.566 1 97.38 193 VAL A O 1
ATOM 1457 N N . VAL A 1 194 ? 15.484 23.875 -4.359 1 98.06 194 VAL A N 1
ATOM 1458 C CA . VAL A 1 194 ? 14.664 24.891 -4.992 1 98.06 194 VAL A CA 1
ATOM 1459 C C . VAL A 1 194 ? 14.289 24.453 -6.406 1 98.06 194 VAL A C 1
ATOM 1461 O O . VAL A 1 194 ? 13.156 24.672 -6.848 1 98.06 194 VAL A O 1
ATOM 1464 N N . LYS A 1 195 ? 15.188 23.797 -7.137 1 97.94 195 LYS A N 1
ATOM 1465 C CA . LYS A 1 195 ? 14.969 23.359 -8.516 1 97.94 195 LYS A CA 1
ATOM 1466 C C . LYS A 1 195 ? 13.891 22.281 -8.578 1 97.94 195 LYS A C 1
ATOM 1468 O O . LYS A 1 195 ? 13.305 22.047 -9.641 1 97.94 195 LYS A O 1
ATOM 1473 N N . LYS A 1 196 ? 13.586 21.625 -7.473 1 97.88 196 LYS A N 1
ATOM 1474 C CA . LYS A 1 196 ? 12.602 20.547 -7.43 1 97.88 196 LYS A CA 1
ATOM 1475 C C . LYS A 1 196 ? 11.195 21.109 -7.207 1 97.88 196 LYS A C 1
ATOM 1477 O O . LYS A 1 196 ? 10.211 20.406 -7.457 1 97.88 196 LYS A O 1
ATOM 1482 N N . ILE A 1 197 ? 11.07 22.312 -6.734 1 98.62 197 ILE A N 1
ATOM 1483 C CA . ILE A 1 197 ? 9.82 22.875 -6.223 1 98.62 197 ILE A CA 1
ATOM 1484 C C . ILE A 1 197 ? 8.773 22.891 -7.336 1 98.62 197 ILE A C 1
ATOM 1486 O O . ILE A 1 197 ? 7.633 22.469 -7.137 1 98.62 197 ILE A O 1
ATOM 1490 N N . PRO A 1 198 ? 9.133 23.281 -8.594 1 98.62 198 PRO A N 1
ATOM 1491 C CA . PRO A 1 198 ? 8.109 23.312 -9.641 1 98.62 198 PRO A CA 1
ATOM 1492 C C . PRO A 1 198 ? 7.496 21.938 -9.906 1 98.62 198 PRO A C 1
ATOM 1494 O O . PRO A 1 198 ? 6.289 21.844 -10.141 1 98.62 198 PRO A O 1
ATOM 1497 N N . SER A 1 199 ? 8.32 20.891 -9.875 1 98.62 199 SER A N 1
ATOM 1498 C CA . SER A 1 199 ? 7.805 19.547 -10.117 1 98.62 199 SER A CA 1
ATOM 1499 C C . SER A 1 199 ? 6.898 19.094 -8.984 1 98.62 199 SER A C 1
ATOM 1501 O O . SER A 1 199 ? 5.906 18.406 -9.219 1 98.62 199 SER A O 1
ATOM 1503 N N . VAL A 1 200 ? 7.238 19.438 -7.777 1 98.75 200 VAL A N 1
ATOM 1504 C CA . VAL A 1 200 ? 6.414 19.109 -6.617 1 98.75 200 VAL A CA 1
ATOM 1505 C C . VAL A 1 200 ? 5.055 19.797 -6.746 1 98.75 200 VAL A C 1
ATOM 1507 O O . VAL A 1 200 ? 4.012 19.172 -6.578 1 98.75 200 VAL A O 1
ATOM 1510 N N . LEU A 1 201 ? 5.082 21.078 -7.086 1 98.88 201 LEU A N 1
ATOM 1511 C CA . LEU A 1 201 ? 3.873 21.875 -7.246 1 98.88 201 LEU A CA 1
ATOM 1512 C C . LEU A 1 201 ? 3.008 21.328 -8.375 1 98.88 201 LEU A C 1
ATOM 1514 O O . LEU A 1 201 ? 1.78 21.297 -8.266 1 98.88 201 LEU A O 1
ATOM 1518 N N . ALA A 1 202 ? 3.619 20.875 -9.445 1 98.81 202 ALA A N 1
ATOM 1519 C CA . ALA A 1 202 ? 2.889 20.312 -10.578 1 98.81 202 ALA A CA 1
ATOM 1520 C C . ALA A 1 202 ? 2.094 19.078 -10.164 1 98.81 202 ALA A C 1
ATOM 1522 O O . ALA A 1 202 ? 0.975 18.875 -10.641 1 98.81 202 ALA A O 1
ATOM 1523 N N . GLU A 1 203 ? 2.662 18.25 -9.305 1 98.81 203 GLU A N 1
ATOM 1524 C CA . GLU A 1 203 ? 1.963 17.062 -8.859 1 98.81 203 GLU A CA 1
ATOM 1525 C C . GLU A 1 203 ? 0.746 17.406 -8.008 1 98.81 203 GLU A C 1
ATOM 1527 O O . GLU A 1 203 ? -0.284 16.734 -8.078 1 98.81 203 GLU A O 1
ATOM 1532 N N . ILE A 1 204 ? 0.835 18.422 -7.176 1 98.94 204 ILE A N 1
ATOM 1533 C CA . ILE A 1 204 ? -0.303 18.859 -6.379 1 98.94 204 ILE A CA 1
ATOM 1534 C C . ILE A 1 204 ? -1.391 19.406 -7.293 1 98.94 204 ILE A C 1
ATOM 1536 O O . ILE A 1 204 ? -2.57 19.094 -7.133 1 98.94 204 ILE A O 1
ATOM 1540 N N . LYS A 1 205 ? -0.953 20.25 -8.242 1 98.88 205 LYS A N 1
ATOM 1541 C CA . LYS A 1 205 ? -1.891 20.781 -9.227 1 98.88 205 LYS A CA 1
ATOM 1542 C C . LYS A 1 205 ? -2.609 19.656 -9.961 1 98.88 205 LYS A C 1
ATOM 1544 O O . LYS A 1 205 ? -3.83 19.688 -10.125 1 98.88 205 LYS A O 1
ATOM 1549 N N . ASN A 1 206 ? -1.87 18.672 -10.398 1 98.75 206 ASN A N 1
ATOM 1550 C CA . ASN A 1 206 ? -2.434 17.531 -11.102 1 98.75 206 ASN A CA 1
ATOM 1551 C C . ASN A 1 206 ? -3.426 16.766 -10.227 1 98.75 206 ASN A C 1
ATOM 1553 O O . ASN A 1 206 ? -4.449 16.297 -10.719 1 98.75 206 ASN A O 1
ATOM 1557 N N . ALA A 1 207 ? -3.104 16.578 -8.969 1 98.88 207 ALA A N 1
ATOM 1558 C CA . ALA A 1 207 ? -4.008 15.891 -8.055 1 98.88 207 ALA A CA 1
ATOM 1559 C C . ALA A 1 207 ? -5.355 16.594 -7.973 1 98.88 207 ALA A C 1
ATOM 1561 O O . ALA A 1 207 ? -6.406 15.969 -8.086 1 98.88 207 ALA A O 1
ATOM 1562 N N . VAL A 1 208 ? -5.32 17.922 -7.801 1 98.94 208 VAL A N 1
ATOM 1563 C CA . VAL A 1 208 ? -6.547 18.719 -7.73 1 98.94 208 VAL A CA 1
ATOM 1564 C C . VAL A 1 208 ? -7.332 18.578 -9.031 1 98.94 208 VAL A C 1
ATOM 1566 O O . VAL A 1 208 ? -8.531 18.312 -9.016 1 98.94 208 VAL A O 1
ATOM 1569 N N . LYS A 1 209 ? -6.652 18.703 -10.148 1 98.81 209 LYS A N 1
ATOM 1570 C CA . LYS A 1 209 ? -7.309 18.625 -11.453 1 98.81 209 LYS A CA 1
ATOM 1571 C C . LYS A 1 209 ? -7.926 17.25 -11.688 1 98.81 209 LYS A C 1
ATOM 1573 O O . LYS A 1 209 ? -9.031 17.156 -12.219 1 98.81 209 LYS A O 1
ATOM 1578 N N . ASN A 1 210 ? -7.199 16.203 -11.336 1 98.62 210 ASN A N 1
ATOM 1579 C CA . ASN A 1 210 ? -7.719 14.859 -11.508 1 98.62 210 ASN A CA 1
ATOM 1580 C C . ASN A 1 210 ? -8.984 14.633 -10.68 1 98.62 210 ASN A C 1
ATOM 1582 O O . ASN A 1 210 ? -9.953 14.047 -11.172 1 98.62 210 ASN A O 1
ATOM 1586 N N . ILE A 1 211 ? -8.984 15.07 -9.422 1 98.75 211 ILE A N 1
ATOM 1587 C CA . ILE A 1 211 ? -10.148 14.938 -8.555 1 98.75 211 ILE A CA 1
ATOM 1588 C C . ILE A 1 211 ? -11.305 15.773 -9.109 1 98.75 211 ILE A C 1
ATOM 1590 O O . ILE A 1 211 ? -12.445 15.32 -9.141 1 98.75 211 ILE A O 1
ATOM 1594 N N . TYR A 1 212 ? -10.984 16.984 -9.602 1 98.56 212 TYR A N 1
ATOM 1595 C CA . TYR A 1 212 ? -11.977 17.875 -10.211 1 98.56 212 TYR A CA 1
ATOM 1596 C C . TYR A 1 212 ? -12.609 17.219 -11.43 1 98.56 212 TYR A C 1
ATOM 1598 O O . TYR A 1 212 ? -13.836 17.234 -11.586 1 98.56 212 TYR A O 1
ATOM 1606 N N . GLU A 1 213 ? -11.781 16.609 -12.258 1 97.69 213 GLU A N 1
ATOM 1607 C CA . GLU A 1 213 ? -12.266 15.977 -13.484 1 97.69 213 GLU A CA 1
ATOM 1608 C C . GLU A 1 213 ? -13.164 14.781 -13.172 1 97.69 213 GLU A C 1
ATOM 1610 O O . GLU A 1 213 ? -13.969 14.367 -14.008 1 97.69 213 GLU A O 1
ATOM 1615 N N . ARG A 1 214 ? -13.07 14.336 -11.969 1 95.88 214 ARG A N 1
ATOM 1616 C CA . ARG A 1 214 ? -13.891 13.195 -11.555 1 95.88 214 ARG A CA 1
ATOM 1617 C C . ARG A 1 214 ? -15.039 13.648 -10.656 1 95.88 214 ARG A C 1
ATOM 1619 O O . ARG A 1 214 ? -15.602 12.836 -9.914 1 95.88 214 ARG A O 1
ATOM 1626 N N . GLY A 1 215 ? -15.273 14.953 -10.57 1 96.56 215 GLY A N 1
ATOM 1627 C CA . GLY A 1 215 ? -16.5 15.453 -9.977 1 96.56 215 GLY A CA 1
ATOM 1628 C C . GLY A 1 215 ? -16.266 16.25 -8.711 1 96.56 215 GLY A C 1
ATOM 1629 O O . GLY A 1 215 ? -17.188 16.906 -8.203 1 96.56 215 GLY A O 1
ATOM 1630 N N . GLY A 1 216 ? -15.047 16.219 -8.164 1 97.38 216 GLY A N 1
ATOM 1631 C CA . GLY A 1 216 ? -14.758 17.031 -6.984 1 97.38 216 GLY A CA 1
ATOM 1632 C C . GLY A 1 216 ? -14.898 18.516 -7.227 1 97.38 216 GLY A C 1
ATOM 1633 O O . GLY A 1 216 ? -14.547 19.016 -8.297 1 97.38 216 GLY A O 1
ATOM 1634 N N . ARG A 1 217 ? -15.414 19.219 -6.129 1 97.06 217 ARG A N 1
ATOM 1635 C CA . ARG A 1 217 ? -15.656 20.656 -6.336 1 97.06 217 ARG A CA 1
ATOM 1636 C C . ARG A 1 217 ? -15.188 21.469 -5.141 1 97.06 217 ARG A C 1
ATOM 1638 O O . ARG A 1 217 ? -15.086 22.688 -5.223 1 97.06 217 ARG A O 1
ATOM 1645 N N . LYS A 1 218 ? -14.883 20.875 -4.043 1 97.19 218 LYS A N 1
ATOM 1646 C CA . LYS A 1 218 ? -14.492 21.578 -2.826 1 97.19 218 LYS A CA 1
ATOM 1647 C C . LYS A 1 218 ? -13.125 21.109 -2.332 1 97.19 218 LYS A C 1
ATOM 1649 O O . LYS A 1 218 ? -12.969 19.953 -1.933 1 97.19 218 LYS A O 1
ATOM 1654 N N . PHE A 1 219 ? -12.164 22.062 -2.332 1 98.31 219 PHE A N 1
ATOM 1655 C CA . PHE A 1 219 ? -10.789 21.703 -2.004 1 98.31 219 PHE A CA 1
ATOM 1656 C C . PHE A 1 219 ? -10.266 22.562 -0.854 1 98.31 219 PHE A C 1
ATOM 1658 O O . PHE A 1 219 ? -10.555 23.75 -0.783 1 98.31 219 PHE A O 1
ATOM 1665 N N . TRP A 1 220 ? -9.602 21.938 0.064 1 98.31 220 TRP A N 1
ATOM 1666 C CA . TRP A 1 220 ? -8.914 22.547 1.2 1 98.31 220 TRP A CA 1
ATOM 1667 C C . TRP A 1 220 ? -7.441 22.156 1.219 1 98.31 220 TRP A C 1
ATOM 1669 O O . TRP A 1 220 ? -7.098 21.031 1.589 1 98.31 220 TRP A O 1
ATOM 1679 N N . VAL A 1 221 ? -6.516 23.109 0.897 1 98.81 221 VAL A N 1
ATOM 1680 C CA . VAL A 1 221 ? -5.117 22.781 0.631 1 98.81 221 VAL A CA 1
ATOM 1681 C C . VAL A 1 221 ? -4.223 23.484 1.649 1 98.81 221 VAL A C 1
ATOM 1683 O O . VAL A 1 221 ? -4.223 24.719 1.74 1 98.81 221 VAL A O 1
ATOM 1686 N N . HIS A 1 222 ? -3.457 22.719 2.369 1 98.81 222 HIS A N 1
ATOM 1687 C CA . HIS A 1 222 ? -2.506 23.25 3.338 1 98.81 222 HIS A CA 1
ATOM 1688 C C . HIS A 1 222 ? -1.134 23.453 2.705 1 98.81 222 HIS A C 1
ATOM 1690 O O . HIS A 1 222 ? -0.627 22.578 2.006 1 98.81 222 HIS A O 1
ATOM 1696 N N . ASN A 1 223 ? -0.525 24.625 2.973 1 98.75 223 ASN A N 1
ATOM 1697 C CA . ASN A 1 223 ? 0.896 24.719 2.652 1 98.75 223 ASN A CA 1
ATOM 1698 C C . ASN A 1 223 ? 1.759 24.109 3.748 1 98.75 223 ASN A C 1
ATOM 1700 O O . ASN A 1 223 ? 1.242 23.453 4.656 1 98.75 223 ASN A O 1
ATOM 1704 N N . THR A 1 224 ? 3.117 24.156 3.615 1 98.69 224 THR A N 1
ATOM 1705 C CA . THR A 1 224 ? 3.982 23.438 4.551 1 98.69 224 THR A CA 1
ATOM 1706 C C . THR A 1 224 ? 4.477 24.375 5.648 1 98.69 224 THR A C 1
ATOM 1708 O O . THR A 1 224 ? 4.484 25.594 5.477 1 98.69 224 THR A O 1
ATOM 1711 N N . GLY A 1 225 ? 4.832 23.875 6.793 1 98.56 225 GLY A N 1
ATOM 1712 C CA . GLY A 1 225 ? 5.316 24.625 7.941 1 98.56 225 GLY A CA 1
ATOM 1713 C C . GLY A 1 225 ? 6.777 25.031 7.824 1 98.56 225 GLY A C 1
ATOM 1714 O O . GLY A 1 225 ? 7.406 24.781 6.789 1 98.56 225 GLY A O 1
ATOM 1715 N N . PRO A 1 226 ? 7.254 25.672 8.883 1 98.69 226 PRO A N 1
ATOM 1716 C CA . PRO A 1 226 ? 8.656 26.094 8.898 1 98.69 226 PRO A CA 1
ATOM 1717 C C . PRO A 1 226 ? 9.625 24.922 9.109 1 98.69 226 PRO A C 1
ATOM 1719 O O . PRO A 1 226 ? 10 24.625 10.242 1 98.69 226 PRO A O 1
ATOM 1722 N N . LEU A 1 227 ? 10.125 24.422 8.039 1 98.06 227 LEU A N 1
ATOM 1723 C CA . LEU A 1 227 ? 10.945 23.219 8.039 1 98.06 227 LEU A CA 1
ATOM 1724 C C . LEU A 1 227 ? 12.195 23.406 8.883 1 98.06 227 LEU A C 1
ATOM 1726 O O . LEU A 1 227 ? 12.68 22.469 9.516 1 98.06 227 LEU A O 1
ATOM 1730 N N . GLY A 1 228 ? 12.664 24.609 8.914 1 97.81 228 GLY A N 1
ATOM 1731 C CA . GLY A 1 228 ? 13.898 24.906 9.617 1 97.81 228 GLY A CA 1
ATOM 1732 C C . GLY A 1 228 ? 13.758 24.859 11.125 1 97.81 228 GLY A C 1
ATOM 1733 O O . GLY A 1 228 ? 14.75 24.859 11.852 1 97.81 228 GLY A O 1
ATOM 1734 N N . CYS A 1 229 ? 12.516 24.812 11.586 1 98.19 229 CYS A N 1
ATOM 1735 C CA . CYS A 1 229 ? 12.273 24.844 13.023 1 98.19 229 CYS A CA 1
ATOM 1736 C C . CYS A 1 229 ? 12.086 23.422 13.57 1 98.19 229 CYS A C 1
ATOM 1738 O O . CYS A 1 229 ? 11.875 23.25 14.766 1 98.19 229 CYS A O 1
ATOM 1740 N N . LEU A 1 230 ? 12.18 22.344 12.727 1 97.44 230 LEU A N 1
ATOM 1741 C CA . LEU A 1 230 ? 12 20.969 13.172 1 97.44 230 LEU A CA 1
ATOM 1742 C C . LEU A 1 230 ? 13.219 20.484 13.961 1 97.44 230 LEU A C 1
ATOM 1744 O O . LEU A 1 230 ? 14.336 20.5 13.445 1 97.44 230 LEU A O 1
ATOM 1748 N N . PRO A 1 231 ? 13 20 15.18 1 97.38 231 PRO A N 1
ATOM 1749 C CA . PRO A 1 231 ? 14.125 19.5 15.961 1 97.38 231 PRO A CA 1
ATOM 1750 C C . PRO A 1 231 ? 14.961 18.453 15.211 1 97.38 231 PRO A C 1
ATOM 1752 O O . PRO A 1 231 ? 16.188 18.438 15.336 1 97.38 231 PRO A O 1
ATOM 1755 N N . GLN A 1 232 ? 14.328 17.625 14.383 1 96.81 232 GLN A N 1
ATOM 1756 C CA . GLN A 1 232 ? 15.047 16.641 13.586 1 96.81 232 GLN A CA 1
ATOM 1757 C C . GLN A 1 232 ? 16.031 17.312 12.641 1 96.81 232 GLN A C 1
ATOM 1759 O O . GLN A 1 232 ? 17.172 16.859 12.5 1 96.81 232 GLN A O 1
ATOM 1764 N N . LYS A 1 233 ? 15.594 18.375 12.016 1 96.25 233 LYS A N 1
ATOM 1765 C CA . LYS A 1 233 ? 16.469 19.078 11.07 1 96.25 233 LYS A CA 1
ATOM 1766 C C . LYS A 1 233 ? 17.562 19.828 11.797 1 96.25 233 LYS A C 1
ATOM 1768 O O . LYS A 1 233 ? 18.734 19.812 11.383 1 96.25 233 LYS A O 1
ATOM 1773 N N . LEU A 1 234 ? 17.188 20.453 12.859 1 96.5 234 LEU A N 1
ATOM 1774 C CA . LEU A 1 234 ? 18.141 21.203 13.656 1 96.5 234 LEU A CA 1
ATOM 1775 C C . LEU A 1 234 ? 19.25 20.312 14.195 1 96.5 234 LEU A C 1
ATOM 1777 O O . LEU A 1 234 ? 20.422 20.688 14.211 1 96.5 234 LEU A O 1
ATOM 1781 N N . ALA A 1 235 ? 18.906 19.141 14.578 1 95.19 235 ALA A N 1
ATOM 1782 C CA . ALA A 1 235 ? 19.844 18.203 15.195 1 95.19 235 ALA A CA 1
ATOM 1783 C C . ALA A 1 235 ? 20.75 17.578 14.141 1 95.19 235 ALA A C 1
ATOM 1785 O O . ALA A 1 235 ? 21.906 17.281 14.414 1 95.19 235 ALA A O 1
ATOM 1786 N N . LEU A 1 236 ? 20.219 17.391 12.93 1 92.06 236 LEU A N 1
ATOM 1787 C CA . LEU A 1 236 ? 20.922 16.547 11.969 1 92.06 236 LEU A CA 1
ATOM 1788 C C . LEU A 1 236 ? 21.688 17.406 10.969 1 92.06 236 LEU A C 1
ATOM 1790 O O . LEU A 1 236 ? 22.609 16.906 10.312 1 92.06 236 LEU A O 1
ATOM 1794 N N . ALA A 1 237 ? 21.25 18.625 10.82 1 89.62 237 ALA A N 1
ATOM 1795 C CA . ALA A 1 237 ? 21.938 19.484 9.859 1 89.62 237 ALA A CA 1
ATOM 1796 C C . ALA A 1 237 ? 23.344 19.828 10.336 1 89.62 237 ALA A C 1
ATOM 1798 O O . ALA A 1 237 ? 23.578 19.938 11.539 1 89.62 237 ALA A O 1
ATOM 1799 N N . LYS A 1 238 ? 24.219 20 9.336 1 81.69 238 LYS A N 1
ATOM 1800 C CA . LYS A 1 238 ? 25.609 20.328 9.633 1 81.69 238 LYS A CA 1
ATOM 1801 C C . LYS A 1 238 ? 25.859 21.828 9.484 1 81.69 238 LYS A C 1
ATOM 1803 O O . LYS A 1 238 ? 25.297 22.469 8.594 1 81.69 238 LYS A O 1
ATOM 1808 N N . ASN A 1 239 ? 26.609 22.359 10.367 1 83.56 239 ASN A N 1
ATOM 1809 C CA . ASN A 1 239 ? 27.141 23.719 10.289 1 83.56 239 ASN A CA 1
ATOM 1810 C C . ASN A 1 239 ? 26.016 24.75 10.148 1 83.56 239 ASN A C 1
ATOM 1812 O O . ASN A 1 239 ? 26.047 25.609 9.266 1 83.56 239 ASN A O 1
ATOM 1816 N N . ILE A 1 240 ? 25.094 24.625 11.117 1 86.12 240 ILE A N 1
ATOM 1817 C CA . ILE A 1 240 ? 23.906 25.453 10.938 1 86.12 240 ILE A CA 1
ATOM 1818 C C . ILE A 1 240 ? 24.078 26.766 11.68 1 86.12 240 ILE A C 1
ATOM 1820 O O . ILE A 1 240 ? 23.219 27.656 11.586 1 86.12 240 ILE A O 1
ATOM 1824 N N . SER A 1 241 ? 25.234 27.016 12.297 1 86.69 241 SER A N 1
ATOM 1825 C CA . SER A 1 241 ? 25.406 28.172 13.18 1 86.69 241 SER A CA 1
ATOM 1826 C C . SER A 1 241 ? 25.234 29.484 12.414 1 86.69 241 SER A C 1
ATOM 1828 O O . SER A 1 241 ? 24.656 30.438 12.93 1 86.69 241 SER A O 1
ATOM 1830 N N . HIS A 1 242 ? 25.625 29.5 11.234 1 90.88 242 HIS A N 1
ATOM 1831 C CA . HIS A 1 242 ? 25.578 30.734 10.461 1 90.88 242 HIS A CA 1
ATOM 1832 C C . HIS A 1 242 ? 24.266 30.859 9.695 1 90.88 242 HIS A C 1
ATOM 1834 O O . HIS A 1 242 ? 24.016 31.875 9.031 1 90.88 242 HIS A O 1
ATOM 1840 N N . ASP A 1 243 ? 23.422 29.891 9.859 1 94.5 243 ASP A N 1
ATOM 1841 C CA . ASP A 1 243 ? 22.203 29.844 9.062 1 94.5 243 ASP A CA 1
ATOM 1842 C C . ASP A 1 243 ? 20.969 29.859 9.961 1 94.5 243 ASP A C 1
ATOM 1844 O O . ASP A 1 243 ? 19.859 29.578 9.508 1 94.5 243 ASP A O 1
ATOM 1848 N N . LEU A 1 244 ? 21.125 30.203 11.227 1 96.88 244 LEU A N 1
ATOM 1849 C CA . LEU A 1 244 ? 20 30.25 12.148 1 96.88 244 LEU A CA 1
ATOM 1850 C C . LEU A 1 244 ? 19.328 31.625 12.133 1 96.88 244 LEU A C 1
ATOM 1852 O O . LEU A 1 244 ? 20.016 32.656 12.086 1 96.88 244 LEU A O 1
ATOM 1856 N N . ASP A 1 245 ? 18.062 31.656 12.148 1 96.75 245 ASP A N 1
ATOM 1857 C CA . ASP A 1 245 ? 17.344 32.906 12.203 1 96.75 245 ASP A CA 1
ATOM 1858 C C . ASP A 1 245 ? 17.047 33.312 13.641 1 96.75 245 ASP A C 1
ATOM 1860 O O . ASP A 1 245 ? 17.578 32.719 14.586 1 96.75 245 ASP A O 1
ATOM 1864 N N . SER A 1 246 ? 16.203 34.406 13.797 1 95.56 246 SER A N 1
ATOM 1865 C CA . SER A 1 246 ? 15.977 35 15.109 1 95.56 246 SER A CA 1
ATOM 1866 C C . SER A 1 246 ? 15.18 34.062 16.016 1 95.56 246 SER A C 1
ATOM 1868 O O . SER A 1 246 ? 15.164 34.219 17.234 1 95.56 246 SER A O 1
ATOM 1870 N N . PHE A 1 247 ? 14.547 33.031 15.453 1 96.19 247 PHE A N 1
ATOM 1871 C CA . PHE A 1 247 ? 13.742 32.094 16.219 1 96.19 247 PHE A CA 1
ATOM 1872 C C . PHE A 1 247 ? 14.547 30.828 16.531 1 96.19 247 PHE A C 1
ATOM 1874 O O . PHE A 1 247 ? 14.039 29.906 17.188 1 96.19 247 PHE A O 1
ATOM 1881 N N . GLY A 1 248 ? 15.781 30.766 16.016 1 96.88 248 GLY A N 1
ATOM 1882 C CA . GLY A 1 248 ? 16.609 29.594 16.219 1 96.88 248 GLY A CA 1
ATOM 1883 C C . GLY A 1 248 ? 16.391 28.531 15.156 1 96.88 248 GLY A C 1
ATOM 1884 O O . GLY A 1 248 ? 16.859 27.391 15.305 1 96.88 248 GLY A O 1
ATOM 1885 N N . CYS A 1 249 ? 15.773 28.891 14.07 1 98.06 249 CYS A N 1
ATOM 1886 C CA . CYS A 1 249 ? 15.477 27.953 12.992 1 98.06 249 CYS A CA 1
ATOM 1887 C C . CYS A 1 249 ? 16.469 28.109 11.852 1 98.06 249 CYS A C 1
ATOM 1889 O O . CYS A 1 249 ? 17.094 29.156 11.695 1 98.06 249 CYS A O 1
ATOM 1891 N N . ILE A 1 250 ? 16.625 27.062 11.102 1 97.44 250 ILE A N 1
ATOM 1892 C CA . ILE A 1 250 ? 17.5 27.141 9.938 1 97.44 250 ILE A CA 1
ATOM 1893 C C . ILE A 1 250 ? 16.844 27.984 8.852 1 97.44 250 ILE A C 1
ATOM 1895 O O . ILE A 1 250 ? 15.844 27.594 8.258 1 97.44 250 ILE A O 1
ATOM 1899 N N . SER A 1 251 ? 17.453 29.094 8.555 1 97.31 251 SER A N 1
ATOM 1900 C CA . SER A 1 251 ? 16.875 30.094 7.668 1 97.31 251 SER A CA 1
ATOM 1901 C C . SER A 1 251 ? 16.703 29.547 6.25 1 97.31 251 SER A C 1
ATOM 1903 O O . SER A 1 251 ? 15.688 29.797 5.602 1 97.31 251 SER A O 1
ATOM 1905 N N . SER A 1 252 ? 17.672 28.812 5.734 1 96.06 252 SER A N 1
ATOM 1906 C CA . SER A 1 252 ? 17.625 28.312 4.367 1 96.06 252 SER A CA 1
ATOM 1907 C C . SER A 1 252 ? 16.5 27.312 4.18 1 96.06 252 SER A C 1
ATOM 1909 O O . SER A 1 252 ? 15.867 27.266 3.123 1 96.06 252 SER A O 1
ATOM 1911 N N . TYR A 1 253 ? 16.234 26.484 5.191 1 97.12 253 TYR A N 1
ATOM 1912 C CA . TYR A 1 253 ? 15.133 25.531 5.129 1 97.12 253 TYR A CA 1
ATOM 1913 C C . TYR A 1 253 ? 13.789 26.25 5.113 1 97.12 253 TYR A C 1
ATOM 1915 O O . TYR A 1 253 ? 12.891 25.875 4.359 1 97.12 253 TYR A O 1
ATOM 1923 N N . ASN A 1 254 ? 13.688 27.312 5.918 1 98.25 254 ASN A N 1
ATOM 1924 C CA . ASN A 1 254 ? 12.461 28.094 5.941 1 98.25 254 ASN A CA 1
ATOM 1925 C C . ASN A 1 254 ? 12.258 28.859 4.633 1 98.25 254 ASN A C 1
ATOM 1927 O O . ASN A 1 254 ? 11.133 29.031 4.176 1 98.25 254 ASN A O 1
ATOM 1931 N N . ASP A 1 255 ? 13.344 29.297 4.039 1 98.25 255 ASP A N 1
ATOM 1932 C CA . ASP A 1 255 ? 13.258 29.969 2.754 1 98.25 255 ASP A CA 1
ATOM 1933 C C . ASP A 1 255 ? 12.688 29.047 1.679 1 98.25 255 ASP A C 1
ATOM 1935 O O . ASP A 1 255 ? 11.875 29.469 0.856 1 98.25 255 ASP A O 1
ATOM 1939 N N . VAL A 1 256 ? 13.125 27.844 1.713 1 98.31 256 VAL A N 1
ATOM 1940 C CA . VAL A 1 256 ? 12.633 26.859 0.756 1 98.31 256 VAL A CA 1
ATOM 1941 C C . VAL A 1 256 ? 11.141 26.609 0.982 1 98.31 256 VAL A C 1
ATOM 1943 O O . VAL A 1 256 ? 10.367 26.531 0.026 1 98.31 256 VAL A O 1
ATOM 1946 N N . ALA A 1 257 ? 10.742 26.453 2.205 1 98.69 257 ALA A N 1
ATOM 1947 C CA . ALA A 1 257 ? 9.328 26.281 2.523 1 98.69 257 ALA A CA 1
ATOM 1948 C C . ALA A 1 257 ? 8.5 27.453 2.002 1 98.69 257 ALA A C 1
ATOM 1950 O O . ALA A 1 257 ? 7.43 27.266 1.427 1 98.69 257 ALA A O 1
ATOM 1951 N N . LYS A 1 258 ? 9.031 28.656 2.166 1 98.81 258 LYS A N 1
ATOM 1952 C CA . LYS A 1 258 ? 8.32 29.859 1.73 1 98.81 258 LYS A CA 1
ATOM 1953 C C . LYS A 1 258 ? 8.188 29.906 0.21 1 98.81 258 LYS A C 1
ATOM 1955 O O . LYS A 1 258 ? 7.156 30.312 -0.32 1 98.81 258 LYS A O 1
ATOM 1960 N N . LEU A 1 259 ? 9.258 29.5 -0.471 1 98.81 259 LEU A N 1
ATOM 1961 C CA . LEU A 1 259 ? 9.219 29.469 -1.929 1 98.81 259 LEU A CA 1
ATOM 1962 C C . LEU A 1 259 ? 8.172 28.469 -2.42 1 98.81 259 LEU A C 1
ATOM 1964 O O . LEU A 1 259 ? 7.402 28.766 -3.332 1 98.81 259 LEU A O 1
ATOM 1968 N N . PHE A 1 260 ? 8.188 27.344 -1.838 1 98.88 260 PHE A N 1
ATOM 1969 C CA . PHE A 1 260 ? 7.172 26.344 -2.152 1 98.88 260 PHE A CA 1
ATOM 1970 C C . PHE A 1 260 ? 5.773 26.891 -1.891 1 98.88 260 PHE A C 1
ATOM 1972 O O . PHE A 1 260 ? 4.879 26.75 -2.725 1 98.88 260 PHE A O 1
ATOM 1979 N N . ASN A 1 261 ? 5.57 27.484 -0.727 1 98.94 261 ASN A N 1
ATOM 1980 C CA . ASN A 1 261 ? 4.27 28 -0.31 1 98.94 261 ASN A CA 1
ATOM 1981 C C . ASN A 1 261 ? 3.766 29.078 -1.253 1 98.94 261 ASN A C 1
ATOM 1983 O O . ASN A 1 261 ? 2.574 29.141 -1.563 1 98.94 261 ASN A O 1
ATOM 1987 N N . GLU A 1 262 ? 4.676 29.953 -1.653 1 98.81 262 GLU A N 1
ATOM 1988 C CA . GLU A 1 262 ? 4.297 30.969 -2.625 1 98.81 262 GLU A CA 1
ATOM 1989 C C . GLU A 1 262 ? 3.85 30.344 -3.941 1 98.81 262 GLU A C 1
ATOM 1991 O O . GLU A 1 262 ? 2.871 30.797 -4.547 1 98.81 262 GLU A O 1
ATOM 1996 N N . GLY A 1 263 ? 4.59 29.344 -4.375 1 98.88 263 GLY A N 1
ATOM 1997 C CA . GLY A 1 263 ? 4.168 28.609 -5.559 1 98.88 263 GLY A CA 1
ATOM 1998 C C . GLY A 1 263 ? 2.803 27.969 -5.414 1 98.88 263 GLY A C 1
ATOM 1999 O O . GLY A 1 263 ? 1.984 28.016 -6.336 1 98.88 263 GLY A O 1
ATOM 2000 N N . LEU A 1 264 ? 2.559 27.359 -4.281 1 98.94 264 LEU A N 1
ATOM 2001 C CA . LEU A 1 264 ? 1.277 26.703 -4.023 1 98.94 264 LEU A CA 1
ATOM 2002 C C . LEU A 1 264 ? 0.145 27.734 -4.016 1 98.94 264 LEU A C 1
ATOM 2004 O O . LEU A 1 264 ? -0.953 27.453 -4.504 1 98.94 264 LEU A O 1
ATOM 2008 N N . ARG A 1 265 ? 0.39 28.906 -3.43 1 98.75 265 ARG A N 1
ATOM 2009 C CA . ARG A 1 265 ? -0.587 29.984 -3.445 1 98.75 265 ARG A CA 1
ATOM 2010 C C . ARG A 1 265 ? -0.942 30.391 -4.875 1 98.75 265 ARG A C 1
ATOM 2012 O O . ARG A 1 265 ? -2.119 30.547 -5.207 1 98.75 265 ARG A O 1
ATOM 2019 N N . GLN A 1 266 ? 0.047 30.531 -5.715 1 98.69 266 GLN A N 1
ATOM 2020 C CA . GLN A 1 266 ? -0.169 30.906 -7.105 1 98.69 266 GLN A CA 1
ATOM 2021 C C . GLN A 1 266 ? -0.972 29.844 -7.848 1 98.69 266 GLN A C 1
ATOM 2023 O O . GLN A 1 266 ? -1.875 30.172 -8.625 1 98.69 266 GLN A O 1
ATOM 2028 N N . ILE A 1 267 ? -0.649 28.609 -7.574 1 98.62 267 ILE A N 1
ATOM 2029 C CA . ILE A 1 267 ? -1.378 27.5 -8.18 1 98.62 267 ILE A CA 1
ATOM 2030 C C . ILE A 1 267 ? -2.844 27.547 -7.754 1 98.62 267 ILE A C 1
ATOM 2032 O O . ILE A 1 267 ? -3.74 27.297 -8.562 1 98.62 267 ILE A O 1
ATOM 2036 N N . SER A 1 268 ? -3.055 27.812 -6.508 1 98.56 268 SER A N 1
ATOM 2037 C CA . SER A 1 268 ? -4.422 27.891 -6 1 98.56 268 SER A CA 1
ATOM 2038 C C . SER A 1 268 ? -5.203 29 -6.707 1 98.56 268 SER A C 1
ATOM 2040 O O . SER A 1 268 ? -6.375 28.812 -7.047 1 98.56 268 SER A O 1
ATOM 2042 N N . VAL A 1 269 ? -4.594 30.141 -6.961 1 98.25 269 VAL A N 1
ATOM 2043 C CA . VAL A 1 269 ? -5.219 31.25 -7.672 1 98.25 269 VAL A CA 1
ATOM 2044 C C . VAL A 1 269 ? -5.539 30.828 -9.109 1 98.25 269 VAL A C 1
ATOM 2046 O O . VAL A 1 269 ? -6.645 31.062 -9.594 1 98.25 269 VAL A O 1
ATOM 2049 N N . GLU A 1 270 ? -4.586 30.203 -9.758 1 98.5 270 GLU A N 1
ATOM 2050 C CA . GLU A 1 270 ? -4.758 29.75 -11.133 1 98.5 270 GLU A CA 1
ATOM 2051 C C . GLU A 1 270 ? -5.91 28.75 -11.234 1 98.5 270 GLU A C 1
ATOM 2053 O O . GLU A 1 270 ? -6.75 28.859 -12.133 1 98.5 270 GLU A O 1
ATOM 2058 N N . LEU A 1 271 ? -5.949 27.812 -10.297 1 98.75 271 LEU A N 1
ATOM 2059 C CA . LEU A 1 271 ? -6.969 26.766 -10.32 1 98.75 271 LEU A CA 1
ATOM 2060 C C . LEU A 1 271 ? -8.352 27.359 -10.062 1 98.75 271 LEU A C 1
ATOM 2062 O O . LEU A 1 271 ? -9.344 26.922 -10.648 1 98.75 271 LEU A O 1
ATOM 2066 N N . ARG A 1 272 ? -8.438 28.391 -9.227 1 97.94 272 ARG A N 1
ATOM 2067 C CA . ARG A 1 272 ? -9.719 29.047 -8.984 1 97.94 272 ARG A CA 1
ATOM 2068 C C . ARG A 1 272 ? -10.242 29.719 -10.25 1 97.94 272 ARG A C 1
ATOM 2070 O O . ARG A 1 272 ? -11.445 29.734 -10.492 1 97.94 272 ARG A O 1
ATOM 2077 N N . SER A 1 273 ? -9.312 30.266 -10.961 1 97.94 273 SER A N 1
ATOM 2078 C CA . SER A 1 273 ? -9.695 30.922 -12.211 1 97.94 273 SER A CA 1
ATOM 2079 C C . SER A 1 273 ? -10.125 29.906 -13.258 1 97.94 273 SER A C 1
ATOM 2081 O O . SER A 1 273 ? -11.062 30.156 -14.023 1 97.94 273 SER A O 1
ATOM 2083 N N . GLU A 1 274 ? -9.531 28.781 -13.281 1 98 274 GLU A N 1
ATOM 2084 C CA . GLU A 1 274 ? -9.797 27.75 -14.273 1 98 274 GLU A CA 1
ATOM 2085 C C . GLU A 1 274 ? -11.047 26.953 -13.922 1 98 274 GLU A C 1
ATOM 2087 O O . GLU A 1 274 ? -11.766 26.484 -14.812 1 98 274 GLU A O 1
ATOM 2092 N N . MET A 1 275 ? -11.219 26.766 -12.633 1 98.06 275 MET A N 1
ATOM 2093 C CA . MET A 1 275 ? -12.305 25.922 -12.133 1 98.06 275 MET A CA 1
ATOM 2094 C C . MET A 1 275 ? -13.359 26.766 -11.422 1 98.06 275 MET A C 1
ATOM 2096 O O . MET A 1 275 ? -13.555 26.641 -10.211 1 98.06 275 MET A O 1
ATOM 2100 N N . GLU A 1 276 ? -14.234 27.422 -12.18 1 96.75 276 GLU A N 1
ATOM 2101 C CA . GLU A 1 276 ? -15.141 28.438 -11.68 1 96.75 276 GLU A CA 1
ATOM 2102 C C . GLU A 1 276 ? -16.234 27.844 -10.797 1 96.75 276 GLU A C 1
ATOM 2104 O O . GLU A 1 276 ? -16.797 28.516 -9.945 1 96.75 276 GLU A O 1
ATOM 2109 N N . ASP A 1 277 ? -16.5 26.547 -11 1 97.12 277 ASP A N 1
ATOM 2110 C CA . ASP A 1 277 ? -17.562 25.922 -10.234 1 97.12 277 ASP A CA 1
ATOM 2111 C C . ASP A 1 277 ? -17.016 25.188 -9.008 1 97.12 277 ASP A C 1
ATOM 2113 O O . ASP A 1 277 ? -17.734 24.438 -8.352 1 97.12 277 ASP A O 1
ATOM 2117 N N . ALA A 1 278 ? -15.719 25.422 -8.742 1 96.94 278 ALA A N 1
ATOM 2118 C CA . ALA A 1 278 ? -15.086 24.797 -7.586 1 96.94 278 ALA A CA 1
ATOM 2119 C C . ALA A 1 278 ? -14.688 25.828 -6.543 1 96.94 278 ALA A C 1
ATOM 2121 O O . ALA A 1 278 ? -14.469 27 -6.879 1 96.94 278 ALA A O 1
ATOM 2122 N N . THR A 1 279 ? -14.719 25.422 -5.309 1 96.94 279 THR A N 1
ATOM 2123 C CA . THR A 1 279 ? -14.141 26.188 -4.211 1 96.94 279 THR A CA 1
ATOM 2124 C C . THR A 1 279 ? -12.781 25.625 -3.82 1 96.94 279 THR A C 1
ATOM 2126 O O . THR A 1 279 ? -12.664 24.453 -3.449 1 96.94 279 THR A O 1
ATOM 2129 N N . ILE A 1 280 ? -11.742 26.406 -3.977 1 98.12 280 ILE A N 1
ATOM 2130 C CA . ILE A 1 280 ? -10.391 26 -3.613 1 98.12 280 ILE A CA 1
ATOM 2131 C C . ILE A 1 280 ? -9.836 26.953 -2.551 1 98.12 280 ILE A C 1
ATOM 2133 O O . ILE A 1 280 ? -9.617 28.141 -2.818 1 98.12 280 ILE A O 1
ATOM 2137 N N . VAL A 1 281 ? -9.625 26.438 -1.35 1 98.25 281 VAL A N 1
ATOM 2138 C CA . VAL A 1 281 ? -9.156 27.234 -0.225 1 98.25 281 VAL A CA 1
ATOM 2139 C C . VAL A 1 281 ? -7.699 26.906 0.084 1 98.25 281 VAL A C 1
ATOM 2141 O O . VAL A 1 281 ? -7.352 25.734 0.265 1 98.25 281 VAL A O 1
ATOM 2144 N N . TYR A 1 282 ? -6.887 27.891 0.03 1 98.56 282 TYR A N 1
ATOM 2145 C CA . TYR A 1 282 ? -5.484 27.812 0.419 1 98.56 282 TYR A CA 1
ATOM 2146 C C . TYR A 1 282 ? -5.301 28.219 1.877 1 98.56 282 TYR A C 1
ATOM 2148 O O . TYR A 1 282 ? -5.754 29.297 2.291 1 98.56 282 TYR A O 1
ATOM 2156 N N . VAL A 1 283 ? -4.641 27.375 2.684 1 98.75 283 VAL A N 1
ATOM 2157 C CA . VAL A 1 283 ? -4.461 27.656 4.105 1 98.75 283 VAL A CA 1
ATOM 2158 C C . VAL A 1 283 ? -2.979 27.844 4.414 1 98.75 283 VAL A C 1
ATOM 2160 O O . VAL A 1 283 ? -2.156 26.984 4.074 1 98.75 283 VAL A O 1
ATOM 2163 N N . ASP A 1 284 ? -2.654 28.859 5.145 1 98.81 284 ASP A N 1
ATOM 2164 C CA . ASP A 1 284 ? -1.281 29.25 5.457 1 98.81 284 ASP A CA 1
ATOM 2165 C C . ASP A 1 284 ? -0.812 28.594 6.758 1 98.81 284 ASP A C 1
ATOM 2167 O O . ASP A 1 284 ? -0.695 29.266 7.785 1 98.81 284 ASP A O 1
ATOM 2171 N N . MET A 1 285 ? -0.403 27.391 6.605 1 98.81 285 MET A N 1
ATOM 2172 C CA . MET A 1 285 ? 0.078 26.609 7.75 1 98.81 285 MET A CA 1
ATOM 2173 C C . MET A 1 285 ? 1.405 27.172 8.258 1 98.81 285 MET A C 1
ATOM 2175 O O . MET A 1 285 ? 1.687 27.109 9.461 1 98.81 285 MET A O 1
ATOM 2179 N N . TYR A 1 286 ? 2.209 27.688 7.355 1 98.88 286 TYR A N 1
ATOM 2180 C CA . TYR A 1 286 ? 3.518 28.219 7.715 1 98.88 286 TYR A CA 1
ATOM 2181 C C . TYR A 1 286 ? 3.387 29.312 8.766 1 98.88 286 TYR A C 1
ATOM 2183 O O . TYR A 1 286 ? 4.027 29.25 9.82 1 98.88 286 TYR A O 1
ATOM 2191 N N . THR A 1 287 ? 2.547 30.266 8.492 1 98.81 287 THR A N 1
ATOM 2192 C CA . THR A 1 287 ? 2.375 31.406 9.391 1 98.81 287 THR A CA 1
ATOM 2193 C C . THR A 1 287 ? 1.811 30.969 10.734 1 98.81 287 THR A C 1
ATOM 2195 O O . THR A 1 287 ? 2.262 31.422 11.789 1 98.81 287 THR A O 1
ATOM 2198 N N . ILE A 1 288 ? 0.865 30.031 10.695 1 98.81 288 ILE A N 1
ATOM 2199 C CA . ILE A 1 288 ? 0.252 29.531 11.922 1 98.81 288 ILE A CA 1
ATOM 2200 C C . ILE A 1 288 ? 1.31 28.844 12.781 1 98.81 288 ILE A C 1
ATOM 2202 O O . ILE A 1 288 ? 1.445 29.141 13.969 1 98.81 288 ILE A O 1
ATOM 2206 N N . LYS A 1 289 ? 2.078 27.938 12.188 1 98.81 289 LYS A N 1
ATOM 2207 C CA . LYS A 1 289 ? 3.047 27.125 12.93 1 98.81 289 LYS A CA 1
ATOM 2208 C C . LYS A 1 289 ? 4.223 27.984 13.398 1 98.81 289 LYS A C 1
ATOM 2210 O O . LYS A 1 289 ? 4.734 27.797 14.5 1 98.81 289 LYS A O 1
ATOM 2215 N N . LEU A 1 290 ? 4.637 28.953 12.578 1 98.75 290 LEU A N 1
ATOM 2216 C CA . LEU A 1 290 ? 5.719 29.844 13 1 98.75 290 LEU A CA 1
ATOM 2217 C C . LEU A 1 290 ? 5.289 30.703 14.18 1 98.75 290 LEU A C 1
ATOM 2219 O O . LEU A 1 290 ? 6.074 30.953 15.094 1 98.75 290 LEU A O 1
ATOM 2223 N N . ASP A 1 291 ? 4.078 31.156 14.141 1 98.62 291 ASP A N 1
ATOM 2224 C CA . ASP A 1 291 ? 3.559 31.953 15.258 1 98.62 291 ASP A CA 1
ATOM 2225 C C . ASP A 1 291 ? 3.584 31.156 16.547 1 98.62 291 ASP A C 1
ATOM 2227 O O . ASP A 1 291 ? 3.971 31.672 17.609 1 98.62 291 ASP A O 1
ATOM 2231 N N . LEU A 1 292 ? 3.209 29.922 16.484 1 98.69 292 LEU A N 1
ATOM 2232 C CA . LEU A 1 292 ? 3.221 29.047 17.641 1 98.69 292 LEU A CA 1
ATOM 2233 C C . LEU A 1 292 ? 4.637 28.875 18.188 1 98.69 292 LEU A C 1
ATOM 2235 O O . LEU A 1 292 ? 4.852 28.938 19.406 1 98.69 292 LEU A O 1
ATOM 2239 N N . ILE A 1 293 ? 5.59 28.734 17.312 1 98.56 293 ILE A N 1
ATOM 2240 C CA . ILE A 1 293 ? 6.977 28.516 17.703 1 98.56 293 ILE A CA 1
ATOM 2241 C C . ILE A 1 293 ? 7.555 29.812 18.266 1 98.56 293 ILE A C 1
ATOM 2243 O O . ILE A 1 293 ? 8.156 29.812 19.344 1 98.56 293 ILE A O 1
ATOM 2247 N N . ALA A 1 294 ? 7.297 30.906 17.625 1 97.75 294 ALA A N 1
ATOM 2248 C CA . ALA A 1 294 ? 7.855 32.219 17.984 1 97.75 294 ALA A CA 1
ATOM 2249 C C . ALA A 1 294 ? 7.246 32.75 19.281 1 97.75 294 ALA A C 1
ATOM 2251 O O . ALA A 1 294 ? 7.914 33.438 20.047 1 97.75 294 ALA A O 1
ATOM 2252 N N . ASN A 1 295 ? 6.016 32.375 19.531 1 98 295 ASN A N 1
ATOM 2253 C CA . ASN A 1 295 ? 5.285 32.875 20.688 1 98 295 ASN A CA 1
ATOM 2254 C C . ASN A 1 295 ? 4.848 31.719 21.594 1 98 295 ASN A C 1
ATOM 2256 O O . ASN A 1 295 ? 3.752 31.75 22.172 1 98 295 ASN A O 1
ATOM 2260 N N . SER A 1 296 ? 5.68 30.719 21.672 1 97.75 296 SER A N 1
ATOM 2261 C CA . SER A 1 296 ? 5.328 29.484 22.375 1 97.75 296 SER A CA 1
ATOM 2262 C C . SER A 1 296 ? 4.926 29.766 23.812 1 97.75 296 SER A C 1
ATOM 2264 O O . SER A 1 296 ? 3.914 29.25 24.297 1 97.75 296 SER A O 1
ATOM 2266 N N . THR A 1 297 ? 5.633 30.641 24.531 1 96.62 297 THR A N 1
ATOM 2267 C CA . THR A 1 297 ? 5.348 30.922 25.938 1 96.62 297 THR A CA 1
ATOM 2268 C C . THR A 1 297 ? 3.979 31.578 26.078 1 96.62 297 THR A C 1
ATOM 2270 O O . THR A 1 297 ? 3.236 31.281 27.016 1 96.62 297 THR A O 1
ATOM 2273 N N . LYS A 1 298 ? 3.725 32.438 25.156 1 97.56 298 LYS A N 1
ATOM 2274 C CA . LYS A 1 298 ? 2.43 33.125 25.156 1 97.56 298 LYS A CA 1
ATOM 2275 C C . LYS A 1 298 ? 1.286 32.094 25.078 1 97.56 298 LYS A C 1
ATOM 2277 O O . LYS A 1 298 ? 0.215 32.312 25.641 1 97.56 298 LYS A O 1
ATOM 2282 N N . TYR A 1 299 ? 1.51 31.031 24.391 1 97.62 299 TYR A N 1
ATOM 2283 C CA . TYR A 1 299 ? 0.462 30.047 24.172 1 97.62 299 TYR A CA 1
ATOM 22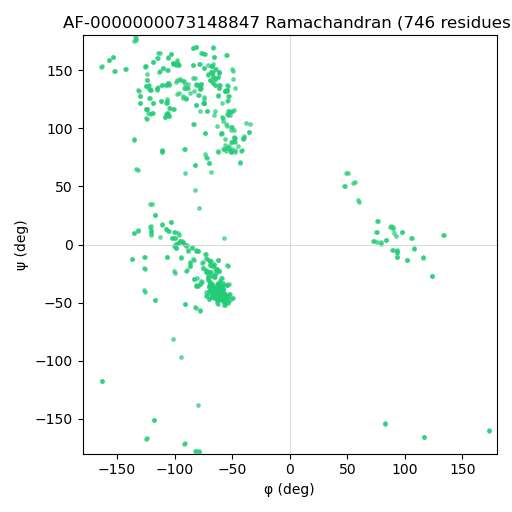84 C C . TYR A 1 299 ? 0.542 28.922 25.188 1 97.62 299 TYR A C 1
ATOM 2286 O O . TYR A 1 299 ? -0.18 27.922 25.094 1 97.62 299 TYR A O 1
ATOM 2294 N N . GLY A 1 300 ? 1.474 29.016 26.141 1 96.69 300 GLY A N 1
ATOM 2295 C CA . GLY A 1 300 ? 1.565 28.047 27.219 1 96.69 300 GLY A CA 1
ATOM 2296 C C . GLY A 1 300 ? 2.463 26.859 26.875 1 96.69 300 GLY A C 1
ATOM 2297 O O . GLY A 1 300 ? 2.416 25.828 27.547 1 96.69 300 GLY A O 1
ATOM 2298 N N . PHE A 1 301 ? 3.277 26.984 25.812 1 97.81 301 PHE A N 1
ATOM 2299 C CA . PHE A 1 301 ? 4.191 25.938 25.406 1 97.81 301 PHE A CA 1
ATOM 2300 C C . PHE A 1 301 ? 5.613 26.234 25.859 1 97.81 301 PHE A C 1
ATOM 2302 O O . PHE A 1 301 ? 5.965 27.391 26.078 1 97.81 301 PHE A O 1
ATOM 2309 N N . SER A 1 302 ? 6.348 25.172 25.969 1 93.75 302 SER A N 1
ATOM 2310 C CA . SER A 1 302 ? 7.75 25.312 26.344 1 93.75 302 SER A CA 1
ATOM 2311 C C . SER A 1 302 ? 8.664 24.625 25.344 1 93.75 302 SER A C 1
ATOM 2313 O O . SER A 1 302 ? 8.234 23.719 24.625 1 93.75 302 SER A O 1
ATOM 2315 N N . SER A 1 303 ? 9.898 25.094 25.234 1 94.44 303 SER A N 1
ATOM 2316 C CA . SER A 1 303 ? 10.977 24.5 24.453 1 94.44 303 SER A CA 1
ATOM 2317 C C . SER A 1 303 ? 10.523 24.172 23.031 1 94.44 303 SER A C 1
ATOM 2319 O O . SER A 1 303 ? 10.562 23.016 22.609 1 94.44 303 SER A O 1
ATOM 2321 N N . PRO A 1 304 ? 10.148 25.172 22.328 1 96.88 304 PRO A N 1
ATOM 2322 C CA . PRO A 1 304 ? 9.492 24.953 21.031 1 96.88 304 PRO A CA 1
ATOM 2323 C C . PRO A 1 304 ? 10.391 24.234 20.031 1 96.88 304 PRO A C 1
ATOM 2325 O O . PRO A 1 304 ? 9.914 23.75 19.016 1 96.88 304 PRO A O 1
ATOM 2328 N N . LEU A 1 305 ? 11.719 24.125 20.312 1 97.81 305 LEU A N 1
ATOM 2329 C CA . LEU A 1 305 ? 12.641 23.516 19.375 1 97.81 305 LEU A CA 1
ATOM 2330 C C . LEU A 1 305 ? 13.164 22.188 19.906 1 97.81 305 LEU A C 1
ATOM 2332 O O . LEU A 1 305 ? 14.211 21.703 19.469 1 97.81 305 LEU A O 1
ATOM 2336 N N . MET A 1 306 ? 12.469 21.656 20.891 1 97.25 306 MET A N 1
ATOM 2337 C CA . MET A 1 306 ? 12.727 20.312 21.406 1 97.25 306 MET A CA 1
ATOM 2338 C C . MET A 1 306 ? 11.5 19.422 21.219 1 97.25 306 MET A C 1
ATOM 2340 O O . MET A 1 306 ? 10.375 19.922 21.109 1 97.25 306 MET A O 1
ATOM 2344 N N . ALA A 1 307 ? 11.75 18.109 21.188 1 97.62 307 ALA A N 1
ATOM 2345 C CA . ALA A 1 307 ? 10.672 17.141 21.016 1 97.62 307 ALA A CA 1
ATOM 2346 C C . ALA A 1 307 ? 10.18 16.609 22.359 1 97.62 307 ALA A C 1
ATOM 2348 O O . ALA A 1 307 ? 10.977 16.406 23.281 1 97.62 307 ALA A O 1
ATOM 2349 N N . CYS A 1 308 ? 8.852 16.406 22.469 1 98.12 308 CYS A N 1
ATOM 2350 C CA . CYS A 1 308 ? 8.273 15.766 23.656 1 98.12 308 CYS A CA 1
ATOM 2351 C C . CYS A 1 308 ? 8.719 14.312 23.766 1 98.12 308 CYS A C 1
ATOM 2353 O O . CYS A 1 308 ? 8.977 13.812 24.859 1 98.12 308 CYS A O 1
ATOM 2355 N N . CYS A 1 309 ? 8.719 13.609 22.672 1 98.12 309 CYS A N 1
ATOM 2356 C CA . CYS A 1 309 ? 9.203 12.242 22.562 1 98.12 309 CYS A CA 1
ATOM 2357 C C . CYS A 1 309 ? 10.477 12.18 21.734 1 98.12 309 CYS A C 1
ATOM 2359 O O . CYS A 1 309 ? 10.438 11.852 20.547 1 98.12 309 CYS A O 1
ATOM 2361 N N . GLY A 1 310 ? 11.586 12.477 22.328 1 97 310 GLY A N 1
ATOM 2362 C CA . GLY A 1 310 ? 12.867 12.555 21.656 1 97 310 GLY A CA 1
ATOM 2363 C C . GLY A 1 310 ? 13.922 11.664 22.297 1 97 310 GLY A C 1
ATOM 2364 O O . GLY A 1 310 ? 13.602 10.609 22.844 1 97 310 GLY A O 1
ATOM 2365 N N . SER A 1 311 ? 15.062 11.906 21.906 1 96.56 311 SER A N 1
ATOM 2366 C CA . SER A 1 311 ? 16.234 11.227 22.469 1 96.56 311 SER A CA 1
ATOM 2367 C C . SER A 1 311 ? 17.422 12.18 22.594 1 96.56 311 SER A C 1
ATOM 2369 O O . SER A 1 311 ? 17.547 13.117 21.797 1 96.56 311 SER A O 1
ATOM 2371 N N . GLY A 1 312 ? 18.188 11.844 23.547 1 93.06 312 GLY A N 1
ATOM 2372 C CA . GLY A 1 312 ? 19.297 12.75 23.828 1 93.06 312 GLY A CA 1
ATOM 2373 C C . GLY A 1 312 ? 18.891 13.93 24.703 1 93.06 312 GLY A C 1
ATOM 2374 O O . GLY A 1 312 ? 17.984 13.812 25.531 1 93.06 312 GLY A O 1
ATOM 2375 N N . GLY A 1 313 ? 19.625 15.125 24.625 1 90.94 313 GLY A N 1
ATOM 2376 C CA . GLY A 1 313 ? 19.391 16.281 25.453 1 90.94 313 GLY A CA 1
ATOM 2377 C C . GLY A 1 313 ? 19.344 17.594 24.672 1 90.94 313 GLY A C 1
ATOM 2378 O O . GLY A 1 313 ? 19.391 17.578 23.438 1 90.94 313 GLY A O 1
ATOM 2379 N N . PRO A 1 314 ? 19.094 18.656 25.391 1 92.75 314 PRO A N 1
ATOM 2380 C CA . PRO A 1 314 ? 19.109 19.969 24.734 1 92.75 314 PRO A CA 1
ATOM 2381 C C . PRO A 1 314 ? 20.375 20.188 23.906 1 92.75 314 PRO A C 1
ATOM 2383 O O . PRO A 1 314 ? 21.391 19.531 24.141 1 92.75 314 PRO A O 1
ATOM 2386 N N . PRO A 1 315 ? 20.328 20.953 22.875 1 93 315 PRO A N 1
ATOM 2387 C CA . PRO A 1 315 ? 19.281 21.938 22.625 1 93 315 PRO A CA 1
ATOM 2388 C C . PRO A 1 315 ? 18.156 21.391 21.75 1 93 315 PRO A C 1
ATOM 2390 O O . PRO A 1 315 ? 17.094 22.016 21.641 1 93 315 PRO A O 1
ATOM 2393 N N . TYR A 1 316 ? 18.219 20.219 21.078 1 94.88 316 TYR A N 1
ATOM 2394 C CA . TYR A 1 316 ? 17.219 19.781 20.109 1 94.88 316 TYR A CA 1
ATOM 2395 C C . TYR A 1 316 ? 16.688 18.391 20.469 1 94.88 316 TYR A C 1
ATOM 2397 O O . TYR A 1 316 ? 15.617 18 20 1 94.88 316 TYR A O 1
ATOM 2405 N N . ASN A 1 317 ? 17.344 17.578 21.219 1 96.56 317 ASN A N 1
ATOM 2406 C CA . ASN A 1 317 ? 17.078 16.25 21.781 1 96.56 317 ASN A CA 1
ATOM 2407 C C . ASN A 1 317 ? 16.531 15.297 20.734 1 96.56 317 ASN A C 1
ATOM 2409 O O . ASN A 1 317 ? 15.5 14.656 20.938 1 96.56 317 ASN A O 1
ATOM 2413 N N . TYR A 1 318 ? 17.156 15.188 19.625 1 96.75 318 TYR A N 1
ATOM 2414 C CA . TYR A 1 318 ? 16.828 14.258 18.547 1 96.75 318 TYR A CA 1
ATOM 2415 C C . TYR A 1 318 ? 18.062 13.492 18.094 1 96.75 318 TYR A C 1
ATOM 2417 O O . TYR A 1 318 ? 19.094 14.094 17.781 1 96.75 318 TYR A O 1
ATOM 2425 N N . GLU A 1 319 ? 17.969 12.18 18.062 1 95.12 319 GLU A N 1
ATOM 2426 C CA . GLU A 1 319 ? 19.016 11.297 17.578 1 95.12 319 GLU A CA 1
ATOM 2427 C C . GLU A 1 319 ? 18.516 10.422 16.422 1 95.12 319 GLU A C 1
ATOM 2429 O O . GLU A 1 319 ? 17.469 9.781 16.547 1 95.12 319 GLU A O 1
ATOM 2434 N N . ARG A 1 320 ? 19.375 10.391 15.406 1 90.44 320 ARG A N 1
ATOM 2435 C CA . ARG A 1 320 ? 19.031 9.547 14.266 1 90.44 320 ARG A CA 1
ATOM 2436 C C . ARG A 1 320 ? 18.922 8.086 14.68 1 90.44 320 ARG A C 1
ATOM 2438 O O . ARG A 1 320 ? 19.766 7.574 15.422 1 90.44 320 ARG A O 1
ATOM 2445 N N . GLY A 1 321 ? 17.875 7.418 14.234 1 90.38 321 GLY A N 1
ATOM 2446 C CA . GLY A 1 321 ? 17.75 5.992 14.469 1 90.38 321 GLY A CA 1
ATOM 2447 C C . GLY A 1 321 ? 16.953 5.668 15.719 1 90.38 321 GLY A C 1
ATOM 2448 O O . GLY A 1 321 ? 16.625 4.504 15.969 1 90.38 321 GLY A O 1
ATOM 2449 N N . ILE A 1 322 ? 16.672 6.691 16.531 1 93.44 322 ILE A N 1
ATOM 2450 C CA . ILE A 1 322 ? 15.859 6.484 17.719 1 93.44 322 ILE A CA 1
ATOM 2451 C C . ILE A 1 322 ? 14.484 7.113 17.531 1 93.44 322 ILE A C 1
ATOM 2453 O O . ILE A 1 322 ? 14.359 8.336 17.484 1 93.44 322 ILE A O 1
ATOM 2457 N N . SER A 1 323 ? 13.469 6.262 17.391 1 93.06 323 SER A N 1
ATOM 2458 C CA . SER A 1 323 ? 12.102 6.73 17.156 1 93.06 323 SER A CA 1
ATOM 2459 C C . SER A 1 323 ? 11.25 6.582 18.422 1 93.06 323 SER A C 1
ATOM 2461 O O . SER A 1 323 ? 11.5 5.703 19.25 1 93.06 323 SER A O 1
ATOM 2463 N N . CYS A 1 324 ? 10.297 7.441 18.547 1 96.25 324 CYS A N 1
ATOM 2464 C CA . CYS A 1 324 ? 9.344 7.375 19.641 1 96.25 324 CYS A CA 1
ATOM 2465 C C . CYS A 1 324 ? 8.703 5.996 19.719 1 96.25 324 CYS A C 1
ATOM 2467 O O . CYS A 1 324 ? 8.18 5.488 18.734 1 96.25 324 CYS A O 1
ATOM 2469 N N . GLY A 1 325 ? 8.742 5.395 20.891 1 94.62 325 GLY A N 1
ATOM 2470 C CA . GLY A 1 325 ? 8.141 4.086 21.094 1 94.62 325 GLY A CA 1
ATOM 2471 C C . GLY A 1 325 ? 9.125 2.943 20.906 1 94.62 325 GLY A C 1
ATOM 2472 O O . GLY A 1 325 ? 8.773 1.776 21.078 1 94.62 325 GLY A O 1
ATOM 2473 N N . PHE A 1 326 ? 10.289 3.199 20.5 1 92.19 326 PHE A N 1
ATOM 2474 C CA . PHE A 1 326 ? 11.352 2.205 20.359 1 92.19 326 PHE A CA 1
ATOM 2475 C C . PHE A 1 326 ? 12.469 2.455 21.359 1 92.19 326 PHE A C 1
ATOM 2477 O O . PHE A 1 326 ? 12.555 3.537 21.953 1 92.19 326 PHE A O 1
ATOM 2484 N N . PRO A 1 327 ? 13.312 1.505 21.562 1 93.75 327 PRO A N 1
ATOM 2485 C CA . PRO A 1 327 ? 14.32 1.638 22.625 1 93.75 327 PRO A CA 1
ATOM 2486 C C . PRO A 1 327 ? 15.18 2.891 22.469 1 93.75 327 PRO A C 1
ATOM 2488 O O . PRO A 1 327 ? 15.609 3.215 21.359 1 93.75 327 PRO A O 1
ATOM 2491 N N . GLY A 1 328 ? 15.352 3.637 23.531 1 95 328 GLY A N 1
ATOM 2492 C CA . GLY A 1 328 ? 16.25 4.785 23.562 1 95 328 GLY A CA 1
ATOM 2493 C C . GLY A 1 328 ? 15.516 6.113 23.594 1 95 328 GLY A C 1
ATOM 2494 O O . GLY A 1 328 ? 16.125 7.164 23.797 1 95 328 GLY A O 1
ATOM 2495 N N . TYR A 1 329 ? 14.219 6.105 23.516 1 95.56 329 TYR A N 1
ATOM 2496 C CA . TYR A 1 329 ? 13.469 7.359 23.5 1 95.56 329 TYR A CA 1
ATOM 2497 C C . TYR A 1 329 ? 13.234 7.879 24.906 1 95.56 329 TYR A C 1
ATOM 2499 O O . TYR A 1 329 ? 13.312 7.121 25.875 1 95.56 329 TYR A O 1
ATOM 2507 N N . GLN A 1 330 ? 13.062 9.18 25.047 1 95.31 330 GLN A N 1
ATOM 2508 C CA . GLN A 1 330 ? 12.578 9.875 26.234 1 95.31 330 GLN A CA 1
ATOM 2509 C C . GLN A 1 330 ? 11.328 10.695 25.922 1 95.31 330 GLN A C 1
ATOM 2511 O O . GLN A 1 330 ? 11.234 11.305 24.859 1 95.31 330 GLN A O 1
ATOM 2516 N N . VAL A 1 331 ? 10.344 10.633 26.844 1 97.06 331 VAL A N 1
ATOM 2517 C CA . VAL A 1 331 ? 9.094 11.328 26.562 1 97.06 331 VAL A CA 1
ATOM 2518 C C . VAL A 1 331 ? 8.773 12.312 27.688 1 97.06 331 VAL A C 1
ATOM 2520 O O . VAL A 1 331 ? 9.055 12.039 28.859 1 97.06 331 VAL A O 1
ATOM 2523 N N . CYS A 1 332 ? 8.25 13.453 27.312 1 95.94 332 CYS A N 1
ATOM 2524 C CA . CYS A 1 332 ? 7.883 14.484 28.266 1 95.94 332 CYS A CA 1
ATOM 2525 C C . CYS A 1 332 ? 6.723 14.023 29.141 1 95.94 332 CYS A C 1
ATOM 2527 O O . CYS A 1 332 ? 6.07 13.023 28.844 1 95.94 332 CYS A O 1
ATOM 2529 N N . ASP A 1 333 ? 6.496 14.797 30.141 1 93.88 333 ASP A N 1
ATOM 2530 C CA . ASP A 1 333 ? 5.316 14.562 30.969 1 93.88 333 ASP A CA 1
ATOM 2531 C C . ASP A 1 333 ? 4.035 14.883 30.219 1 93.88 333 ASP A C 1
ATOM 2533 O O . ASP A 1 333 ? 3.979 15.859 29.469 1 93.88 333 ASP A O 1
ATOM 2537 N N . GLN A 1 334 ? 3.016 14.086 30.422 1 90.56 334 GLN A N 1
ATOM 2538 C CA . GLN A 1 334 ? 1.76 14.242 29.688 1 90.56 334 GLN A CA 1
ATOM 2539 C C . GLN A 1 334 ? 1.125 15.602 29.969 1 90.56 334 GLN A C 1
ATOM 2541 O O . GLN A 1 334 ? 0.367 16.125 29.156 1 90.56 334 GLN A O 1
ATOM 2546 N N . SER A 1 335 ? 1.46 16.188 31.062 1 85.5 335 SER A N 1
ATOM 2547 C CA . SER A 1 335 ? 0.896 17.484 31.469 1 85.5 335 SER A CA 1
ATOM 2548 C C . SER A 1 335 ? 1.632 18.641 30.797 1 85.5 335 SER A C 1
ATOM 2550 O O . SER A 1 335 ? 1.142 19.766 30.797 1 85.5 335 SER A O 1
ATOM 2552 N N . SER A 1 336 ? 2.742 18.266 30.25 1 83.38 336 SER A N 1
ATOM 2553 C CA . SER A 1 336 ? 3.525 19.297 29.594 1 83.38 336 SER A CA 1
ATOM 2554 C C . SER A 1 336 ? 3.016 19.562 28.188 1 83.38 336 SER A C 1
ATOM 2556 O O . SER A 1 336 ? 2.49 18.656 27.531 1 83.38 336 SER A O 1
ATOM 2558 N N . GLN A 1 337 ? 3.125 20.859 27.922 1 91.81 337 GLN A N 1
ATOM 2559 C CA . GLN A 1 337 ? 2.74 21.203 26.562 1 91.81 337 GLN A CA 1
ATOM 2560 C C . GLN A 1 337 ? 3.967 21.5 25.703 1 91.81 337 GLN A C 1
ATOM 2562 O O . GLN A 1 337 ? 4.66 22.5 25.922 1 91.81 337 GLN A O 1
ATOM 2567 N N . SER A 1 338 ? 4.238 20.672 24.812 1 96.75 338 SER A N 1
ATOM 2568 C CA . SER A 1 338 ? 5.297 20.812 23.812 1 96.75 338 SER A CA 1
ATOM 2569 C C . SER A 1 338 ? 4.727 21.047 22.422 1 96.75 338 SER A C 1
ATOM 2571 O O . SER A 1 338 ? 3.586 20.672 22.141 1 96.75 338 SER A O 1
ATOM 2573 N N . VAL A 1 339 ? 5.551 21.734 21.672 1 98.38 339 VAL A N 1
ATOM 2574 C CA . VAL A 1 339 ? 5.125 21.969 20.281 1 98.38 339 VAL A CA 1
ATOM 2575 C C . VAL A 1 339 ? 5.355 20.719 19.453 1 98.38 339 VAL A C 1
ATOM 2577 O O . VAL A 1 339 ? 4.414 20.156 18.891 1 98.38 339 VAL A O 1
ATOM 2580 N N . SER A 1 340 ? 6.645 20.25 19.453 1 98.5 340 SER A N 1
ATOM 2581 C CA . SER A 1 340 ? 7.016 19.094 18.641 1 98.5 340 SER A CA 1
ATOM 2582 C C . SER A 1 340 ? 6.824 17.797 19.422 1 98.5 340 SER A C 1
ATOM 2584 O O . SER A 1 340 ? 7.145 17.719 20.609 1 98.5 340 SER A O 1
ATOM 2586 N N . TRP A 1 341 ? 6.234 16.812 18.781 1 98.31 341 TRP A N 1
ATOM 2587 C CA . TRP A 1 341 ? 6.02 15.523 19.422 1 98.31 341 TRP A CA 1
ATOM 2588 C C . TRP A 1 341 ? 7.273 14.664 19.344 1 98.31 341 TRP A C 1
ATOM 2590 O O . TRP A 1 341 ? 7.836 14.273 20.359 1 98.31 341 TRP A O 1
ATOM 2600 N N . ASP A 1 342 ? 7.789 14.469 18.156 1 97.94 342 ASP A N 1
ATOM 2601 C CA . ASP A 1 342 ? 8.875 13.516 17.969 1 97.94 342 ASP A CA 1
ATOM 2602 C C . ASP A 1 342 ? 10.016 14.125 17.156 1 97.94 342 ASP A C 1
ATOM 2604 O O . ASP A 1 342 ? 10.844 13.398 16.594 1 97.94 342 ASP A O 1
ATOM 2608 N N . GLY A 1 343 ? 9.977 15.406 16.969 1 97.31 343 GLY A N 1
ATOM 2609 C CA . GLY A 1 343 ? 10.992 16.125 16.219 1 97.31 343 GLY A CA 1
ATOM 2610 C C . GLY A 1 343 ? 10.555 16.469 14.805 1 97.31 343 GLY A C 1
ATOM 2611 O O . GLY A 1 343 ? 11.172 17.297 14.148 1 97.31 343 GLY A O 1
ATOM 2612 N N . VAL A 1 344 ? 9.438 15.836 14.352 1 97.31 344 VAL A N 1
ATOM 2613 C CA . VAL A 1 344 ? 8.914 16.047 13.008 1 97.31 344 VAL A CA 1
ATOM 2614 C C . VAL A 1 344 ? 7.445 16.453 13.086 1 97.31 344 VAL A C 1
ATOM 2616 O O . VAL A 1 344 ? 7 17.344 12.367 1 97.31 344 VAL A O 1
ATOM 2619 N N . HIS A 1 345 ? 6.719 15.805 13.984 1 98.44 345 HIS A N 1
ATOM 2620 C CA . HIS A 1 345 ? 5.277 15.969 14.117 1 98.44 345 HIS A CA 1
ATOM 2621 C C . HIS A 1 345 ? 4.93 16.797 15.352 1 98.44 345 HIS A C 1
ATOM 2623 O O . HIS A 1 345 ? 5.781 17 16.219 1 98.44 345 HIS A O 1
ATOM 2629 N N . TYR A 1 346 ? 3.734 17.328 15.352 1 98.56 346 TYR A N 1
ATOM 2630 C CA . TYR A 1 346 ? 3.318 18.188 16.453 1 98.56 346 TYR A CA 1
ATOM 2631 C C . TYR A 1 346 ? 2.498 17.422 17.469 1 98.56 346 TYR A C 1
ATOM 2633 O O . TYR A 1 346 ? 1.971 16.344 17.172 1 98.56 346 TYR A O 1
ATOM 2641 N N . THR A 1 347 ? 2.447 17.922 18.703 1 98.5 347 THR A N 1
ATOM 2642 C CA . THR A 1 347 ? 1.644 17.344 19.766 1 98.5 347 THR A CA 1
ATOM 2643 C C . THR A 1 347 ? 0.162 17.641 19.547 1 98.5 347 THR A C 1
ATOM 2645 O O . THR A 1 347 ? -0.192 18.531 18.766 1 98.5 347 THR A O 1
ATOM 2648 N N . GLN A 1 348 ? -0.678 16.906 20.25 1 97.94 348 GLN A N 1
ATOM 2649 C CA . GLN A 1 348 ? -2.109 17.188 20.219 1 97.94 348 GLN A CA 1
ATOM 2650 C C . GLN A 1 348 ? -2.408 18.609 20.656 1 97.94 348 GLN A C 1
ATOM 2652 O O . GLN A 1 348 ? -3.287 19.266 20.094 1 97.94 348 GLN A O 1
ATOM 2657 N N . ALA A 1 349 ? -1.693 19.078 21.641 1 98.19 349 ALA A N 1
ATOM 2658 C CA . ALA A 1 349 ? -1.909 20.438 22.125 1 98.19 349 ALA A CA 1
ATOM 2659 C C . ALA A 1 349 ? -1.584 21.453 21.031 1 98.19 349 ALA A C 1
ATOM 2661 O O . ALA A 1 349 ? -2.336 22.422 20.828 1 98.19 349 ALA A O 1
ATOM 2662 N N . ALA A 1 350 ? -0.483 21.266 20.438 1 98.69 350 ALA A N 1
ATOM 2663 C CA . ALA A 1 350 ? -0.104 22.156 19.328 1 98.69 350 ALA A CA 1
ATOM 2664 C C . ALA A 1 350 ? -1.112 22.062 18.188 1 98.69 350 ALA A C 1
ATOM 2666 O O . ALA A 1 350 ? -1.52 23.078 17.625 1 98.69 350 ALA A O 1
ATOM 2667 N N . ASN A 1 351 ? -1.55 20.844 17.828 1 98.69 351 ASN A N 1
ATOM 2668 C CA . ASN A 1 351 ? -2.523 20.641 16.766 1 98.69 351 ASN A CA 1
ATOM 2669 C C . ASN A 1 351 ? -3.852 21.312 17.078 1 98.69 351 ASN A C 1
ATOM 2671 O O . ASN A 1 351 ? -4.523 21.828 16.188 1 98.69 351 ASN A O 1
ATOM 2675 N N . ALA A 1 352 ? -4.215 21.297 18.312 1 98.31 352 ALA A N 1
ATOM 2676 C CA . ALA A 1 352 ? -5.441 21.984 18.734 1 98.31 352 ALA A CA 1
ATOM 2677 C C . ALA A 1 352 ? -5.359 23.484 18.469 1 98.31 352 ALA A C 1
ATOM 2679 O O . ALA A 1 352 ? -6.309 24.078 17.953 1 98.31 352 ALA A O 1
ATOM 2680 N N . LEU A 1 353 ? -4.281 24.062 18.844 1 98.5 353 LEU A N 1
ATOM 2681 C CA . LEU A 1 353 ? -4.09 25.484 18.609 1 98.5 353 LEU A CA 1
ATOM 2682 C C . LEU A 1 353 ? -4.09 25.797 17.109 1 98.5 353 LEU A C 1
ATOM 2684 O O . LEU A 1 353 ? -4.719 26.75 16.672 1 98.5 353 LEU A O 1
ATOM 2688 N N . ILE A 1 354 ? -3.406 24.969 16.375 1 98.62 354 ILE A N 1
ATOM 2689 C CA . ILE A 1 354 ? -3.33 25.141 14.922 1 98.62 354 ILE A CA 1
ATOM 2690 C C . ILE A 1 354 ? -4.727 25.047 14.312 1 98.62 354 ILE A C 1
ATOM 2692 O O . ILE A 1 354 ? -5.109 25.891 13.492 1 98.62 354 ILE A O 1
ATOM 2696 N N . ALA A 1 355 ? -5.477 24.062 14.727 1 98.5 355 ALA A N 1
ATOM 2697 C CA . ALA A 1 355 ? -6.84 23.906 14.234 1 98.5 355 ALA A CA 1
ATOM 2698 C C . ALA A 1 355 ? -7.691 25.125 14.555 1 98.5 355 ALA A C 1
ATOM 2700 O O . ALA A 1 355 ? -8.484 25.578 13.727 1 98.5 355 ALA A O 1
ATOM 2701 N N . SER A 1 356 ? -7.5 25.688 15.734 1 97.88 356 SER A N 1
ATOM 2702 C CA . SER A 1 356 ? -8.258 26.859 16.125 1 97.88 356 SER A CA 1
ATOM 2703 C C . SER A 1 356 ? -7.934 28.047 15.227 1 97.88 356 SER A C 1
ATOM 2705 O O . SER A 1 356 ? -8.82 28.844 14.883 1 97.88 356 SER A O 1
ATOM 2707 N N . LYS A 1 357 ? -6.707 28.188 14.891 1 98.12 357 LYS A N 1
ATOM 2708 C CA . LYS A 1 357 ? -6.301 29.25 13.984 1 98.12 357 LYS A CA 1
ATOM 2709 C C . LYS A 1 357 ? -6.867 29.031 12.586 1 98.12 357 LYS A C 1
ATOM 2711 O O . LYS A 1 357 ? -7.297 29.984 11.93 1 98.12 357 LYS A O 1
ATOM 2716 N N . ILE A 1 358 ? -6.867 27.797 12.109 1 98 358 ILE A N 1
ATOM 2717 C CA . ILE A 1 358 ? -7.453 27.453 10.82 1 98 358 ILE A CA 1
ATOM 2718 C C . ILE A 1 358 ? -8.938 27.844 10.812 1 98 358 ILE A C 1
ATOM 2720 O O . ILE A 1 358 ? -9.422 28.438 9.852 1 98 358 ILE A O 1
ATOM 2724 N N . LEU A 1 359 ? -9.617 27.578 11.898 1 96.81 359 LEU A N 1
ATOM 2725 C CA . LEU A 1 359 ? -11.07 27.734 11.977 1 96.81 359 LEU A CA 1
ATOM 2726 C C . LEU A 1 359 ? -11.445 29.203 12.094 1 96.81 359 LEU A C 1
ATOM 2728 O O . LEU A 1 359 ? -12.602 29.578 11.883 1 96.81 359 LEU A O 1
ATOM 2732 N N . SER A 1 360 ? -10.492 30.078 12.414 1 95.88 360 SER A N 1
ATOM 2733 C CA . SER A 1 360 ? -10.758 31.516 12.477 1 95.88 360 SER A CA 1
ATOM 2734 C C . SER A 1 360 ? -10.922 32.125 11.086 1 95.88 360 SER A C 1
ATOM 2736 O O . SER A 1 360 ? -11.445 33.219 10.938 1 95.88 360 SER A O 1
ATOM 2738 N N . THR A 1 361 ? -10.414 31.531 10.016 1 93 361 THR A N 1
ATOM 2739 C CA . THR A 1 361 ? -10.43 31.906 8.609 1 93 361 THR A CA 1
ATOM 2740 C C . THR A 1 361 ? -9.375 32.969 8.312 1 93 361 THR A C 1
ATOM 2742 O O . THR A 1 361 ? -9.172 33.344 7.156 1 93 361 THR A O 1
ATOM 2745 N N . ASP A 1 362 ? -8.625 33.375 9.32 1 97 362 ASP A N 1
ATOM 2746 C CA . ASP A 1 362 ? -7.648 34.438 9.156 1 97 362 ASP A CA 1
ATOM 2747 C C . ASP A 1 362 ? -6.484 34 8.273 1 97 362 ASP A C 1
ATOM 2749 O O . ASP A 1 362 ? -5.734 34.812 7.758 1 97 362 ASP A O 1
ATOM 2753 N N . TYR A 1 363 ? -6.426 32.75 8.078 1 98 363 TYR A N 1
ATOM 2754 C CA . TYR A 1 363 ? -5.254 32.188 7.398 1 98 363 TYR A CA 1
ATOM 2755 C C . TYR A 1 363 ? -5.656 31.469 6.129 1 98 363 TYR A C 1
ATOM 2757 O O . TYR A 1 363 ? -4.852 30.719 5.559 1 98 363 TYR A O 1
ATOM 2765 N N . SER A 1 364 ? -6.902 31.609 5.777 1 97.19 364 SER A N 1
ATOM 2766 C CA . SER A 1 364 ? -7.438 30.938 4.602 1 97.19 364 SER A CA 1
ATOM 2767 C C . SER A 1 364 ? -7.691 31.922 3.463 1 97.19 364 SER A C 1
ATOM 2769 O O . SER A 1 364 ? -8.141 33.031 3.693 1 97.19 364 SER A O 1
ATOM 2771 N N . THR A 1 365 ? -7.355 31.594 2.252 1 97.62 365 THR A N 1
ATOM 2772 C CA . THR A 1 365 ? -7.629 32.375 1.054 1 97.62 365 THR A CA 1
ATOM 2773 C C . THR A 1 365 ? -8.375 31.547 0.019 1 97.62 365 THR A C 1
ATOM 2775 O O . THR A 1 365 ? -7.828 30.594 -0.531 1 97.62 365 THR A O 1
ATOM 2778 N N . PRO A 1 366 ? -9.617 31.906 -0.345 1 96.75 366 PRO A N 1
ATOM 2779 C CA . PRO A 1 366 ? -10.422 32.938 0.31 1 96.75 366 PRO A CA 1
ATOM 2780 C C . PRO A 1 366 ? -10.812 32.562 1.736 1 96.75 366 PRO A C 1
ATOM 2782 O O . PRO A 1 366 ? -10.641 31.406 2.146 1 96.75 366 PRO A O 1
ATOM 2785 N N . PRO A 1 367 ? -11.188 33.531 2.52 1 95.69 367 PRO A N 1
ATOM 2786 C CA . PRO A 1 367 ? -11.57 33.25 3.906 1 95.69 367 PRO A CA 1
ATOM 2787 C C . PRO A 1 367 ? -12.93 32.562 4.016 1 95.69 367 PRO A C 1
ATOM 2789 O O . PRO A 1 367 ? -13.914 33.188 4.395 1 95.69 367 PRO A O 1
ATOM 2792 N N . VAL A 1 368 ? -12.984 31.328 3.768 1 90.56 368 VAL A N 1
ATOM 2793 C CA . VAL A 1 368 ? -14.188 30.5 3.83 1 90.56 368 VAL A CA 1
ATOM 2794 C C . VAL A 1 368 ? -14.242 29.766 5.168 1 90.56 368 VAL A C 1
ATOM 2796 O O . VAL A 1 368 ? -13.242 29.188 5.598 1 90.56 368 VAL A O 1
ATOM 2799 N N . MET A 1 369 ? -15.445 29.922 5.777 1 87.81 369 MET A N 1
ATOM 2800 C CA . MET A 1 369 ? -15.617 29.156 7.008 1 87.81 369 MET A CA 1
ATOM 2801 C C . MET A 1 369 ? -15.602 27.656 6.719 1 87.81 369 MET A C 1
ATOM 2803 O O . MET A 1 369 ? -16.141 27.219 5.707 1 87.81 369 MET A O 1
ATOM 2807 N N . PHE A 1 370 ? -14.984 26.953 7.652 1 84.31 370 PHE A N 1
ATOM 2808 C CA . PHE A 1 370 ? -14.836 25.516 7.434 1 84.31 370 PHE A CA 1
ATOM 2809 C C . PHE A 1 370 ? -16.188 24.828 7.398 1 84.31 370 PHE A C 1
ATOM 2811 O O . PHE A 1 370 ? -16.359 23.812 6.719 1 84.31 370 PHE A O 1
ATOM 2818 N N . ASP A 1 371 ? -17.219 25.359 8 1 83.44 371 ASP A N 1
ATOM 2819 C CA . ASP A 1 371 ? -18.547 24.75 8.023 1 83.44 371 ASP A CA 1
ATOM 2820 C C . ASP A 1 371 ? -19.281 25.016 6.719 1 83.44 371 ASP A C 1
ATOM 2822 O O . ASP A 1 371 ? -20.406 24.531 6.523 1 83.44 371 ASP A O 1
ATOM 2826 N N . PHE A 1 372 ? -18.672 25.812 5.875 1 83 372 PHE A N 1
ATOM 2827 C CA . PHE A 1 372 ? -19.156 25.953 4.512 1 83 372 PHE A CA 1
ATOM 2828 C C . PHE A 1 372 ? -19.281 24.594 3.832 1 83 372 PHE A C 1
ATOM 2830 O O . PHE A 1 372 ? -20.094 24.406 2.922 1 83 372 PHE A O 1
ATOM 2837 N N . PHE A 1 373 ? -18.625 23.656 4.379 1 82.38 373 PHE A N 1
ATOM 2838 C CA . PHE A 1 373 ? -18.516 22.375 3.715 1 82.38 373 PHE A CA 1
ATOM 2839 C C . PHE A 1 373 ? -19.516 21.375 4.293 1 82.38 373 PHE A C 1
ATOM 2841 O O . PHE A 1 373 ? -19.516 20.203 3.91 1 82.38 373 PHE A O 1
ATOM 2848 N N . CYS A 1 374 ? -20.312 21.844 5.141 1 85.44 374 CYS A N 1
ATOM 2849 C CA . CYS A 1 374 ? -21.422 21.031 5.613 1 85.44 374 CYS A CA 1
ATOM 2850 C C . CYS A 1 374 ? -22.422 20.766 4.492 1 85.44 374 CYS A C 1
ATOM 2852 O O . CYS A 1 374 ? -22.5 21.531 3.525 1 85.44 374 CYS A O 1
ATOM 2854 N N . GLN A 1 375 ? -22.969 19.578 4.523 1 77.31 375 GLN A N 1
ATOM 2855 C CA . GLN A 1 375 ? -23.953 19.234 3.504 1 77.31 375 GLN A CA 1
ATOM 2856 C C . GLN A 1 375 ? -25.375 19.547 3.984 1 77.31 375 GLN A C 1
ATOM 2858 O O . GLN A 1 375 ? -25.641 19.516 5.188 1 77.31 375 GLN A O 1
ATOM 2863 N N . MET B 1 1 ? -66.125 -40.594 -87.188 1 19.84 1 MET B N 1
ATOM 2864 C CA . MET B 1 1 ? -66.062 -41.781 -86.312 1 19.84 1 MET B CA 1
ATOM 2865 C C . MET B 1 1 ? -64.875 -41.719 -85.375 1 19.84 1 MET B C 1
ATOM 2867 O O . MET B 1 1 ? -65 -42.062 -84.188 1 19.84 1 MET B O 1
ATOM 2871 N N . SER B 1 2 ? -63.625 -41.625 -85.875 1 18.02 2 SER B N 1
ATOM 2872 C CA . SER B 1 2 ? -62.656 -42.656 -85.438 1 18.02 2 SER B CA 1
ATOM 2873 C C . SER B 1 2 ? -62.094 -42.344 -84.062 1 18.02 2 SER B C 1
ATOM 2875 O O . SER B 1 2 ? -62.281 -41.25 -83.562 1 18.02 2 SER B O 1
ATOM 2877 N N . ALA B 1 3 ? -60.719 -42.594 -84 1 20.62 3 ALA B N 1
ATOM 2878 C CA . ALA B 1 3 ? -59.969 -43.625 -83.312 1 20.62 3 ALA B CA 1
ATOM 2879 C C . ALA B 1 3 ? -59.5 -43.125 -81.938 1 20.62 3 ALA B C 1
ATOM 2881 O O . ALA B 1 3 ? -59.75 -43.812 -80.938 1 20.62 3 ALA B O 1
ATOM 2882 N N . SER B 1 4 ? -58.281 -42.625 -81.75 1 19.34 4 SER B N 1
ATOM 2883 C CA . SER B 1 4 ? -57.031 -43.281 -81.312 1 19.34 4 SER B CA 1
ATOM 2884 C C . SER B 1 4 ? -56.75 -43 -79.875 1 19.34 4 SER B C 1
ATOM 2886 O O . SER B 1 4 ? -56.375 -43.906 -79.125 1 19.34 4 SER B O 1
ATOM 2888 N N . LEU B 1 5 ? -56.188 -41.875 -79.438 1 19.97 5 LEU B N 1
ATOM 2889 C CA . LEU B 1 5 ? -54.844 -41.781 -78.875 1 19.97 5 LEU B CA 1
ATOM 2890 C C . LEU B 1 5 ? -54.875 -41.969 -77.375 1 19.97 5 LEU B C 1
ATOM 2892 O O . LEU B 1 5 ? -55.281 -41.031 -76.625 1 19.97 5 LEU B O 1
ATOM 2896 N N . PHE B 1 6 ? -55.344 -43.188 -76.688 1 22.39 6 PHE B N 1
ATOM 2897 C CA . PHE B 1 6 ? -55.656 -43.281 -75.25 1 22.39 6 PHE B CA 1
ATOM 2898 C C . PHE B 1 6 ? -54.406 -43.406 -74.438 1 22.39 6 PHE B C 1
ATOM 2900 O O . PHE B 1 6 ? -54 -44.531 -74.062 1 22.39 6 PHE B O 1
ATOM 2907 N N . SER B 1 7 ? -53.188 -42.781 -74.875 1 21.78 7 SER B N 1
ATOM 2908 C CA . SER B 1 7 ? -51.938 -43.312 -74.312 1 21.78 7 SER B CA 1
ATOM 2909 C C . SER B 1 7 ? -51.938 -43.312 -72.812 1 21.78 7 SER B C 1
ATOM 2911 O O . SER B 1 7 ? -52.438 -42.406 -72.188 1 21.78 7 SER B O 1
ATOM 2913 N N . SER B 1 8 ? -51.719 -44.5 -72.125 1 20.39 8 SER B N 1
ATOM 2914 C CA . SER B 1 8 ? -51.75 -45.125 -70.875 1 20.39 8 SER B CA 1
ATOM 2915 C C . SER B 1 8 ? -50.781 -44.469 -69.875 1 20.39 8 SER B C 1
ATOM 2917 O O . SER B 1 8 ? -49.812 -43.812 -70.312 1 20.39 8 SER B O 1
ATOM 2919 N N . ALA B 1 9 ? -51.219 -44.5 -68.562 1 28.69 9 ALA B N 1
ATOM 2920 C CA . ALA B 1 9 ? -50.969 -43.938 -67.25 1 28.69 9 ALA B CA 1
ATOM 2921 C C . ALA B 1 9 ? -49.688 -44.5 -66.688 1 28.69 9 ALA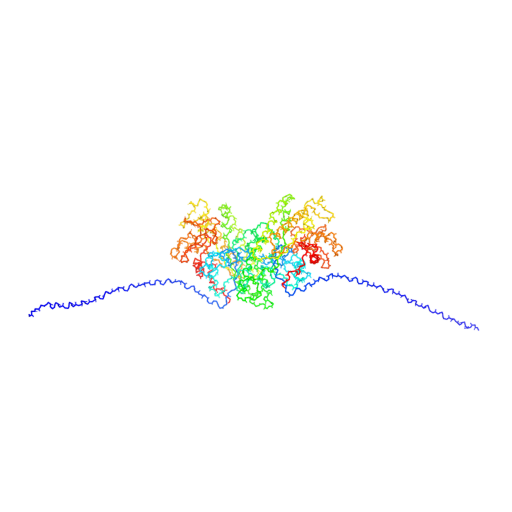 B C 1
ATOM 2923 O O . ALA B 1 9 ? -49.625 -45.688 -66.312 1 28.69 9 ALA B O 1
ATOM 2924 N N . PRO B 1 10 ? -48.312 -44.062 -67.188 1 24.5 10 PRO B N 1
ATOM 2925 C CA . PRO B 1 10 ? -47.156 -44.781 -66.75 1 24.5 10 PRO B CA 1
ATOM 2926 C C . PRO B 1 10 ? -47.062 -44.875 -65.188 1 24.5 10 PRO B C 1
ATOM 2928 O O . PRO B 1 10 ? -47.594 -44.031 -64.5 1 24.5 10 PRO B O 1
ATOM 2931 N N . LEU B 1 11 ? -46.969 -46.125 -64.688 1 27.09 11 LEU B N 1
ATOM 2932 C CA . LEU B 1 11 ? -46.875 -46.625 -63.281 1 27.09 11 LEU B CA 1
ATOM 2933 C C . LEU B 1 11 ? -45.656 -46.031 -62.594 1 27.09 11 LEU B C 1
ATOM 2935 O O . LEU B 1 11 ? -44.594 -45.875 -63.188 1 27.09 11 LEU B O 1
ATOM 2939 N N . ASN B 1 12 ? -45.844 -45.312 -61.469 1 25.52 12 ASN B N 1
ATOM 2940 C CA . ASN B 1 12 ? -45.062 -44.531 -60.5 1 25.52 12 ASN B CA 1
ATOM 2941 C C . ASN B 1 12 ? -44.031 -45.406 -59.781 1 25.52 12 ASN B C 1
ATOM 2943 O O . ASN B 1 12 ? -44.406 -46.344 -59.094 1 25.52 12 ASN B O 1
ATOM 2947 N N . PRO B 1 13 ? -42.844 -45.719 -60.438 1 29.34 13 PRO B N 1
ATOM 2948 C CA . PRO B 1 13 ? -41.906 -46.656 -59.75 1 29.34 13 PRO B CA 1
ATOM 2949 C C . PRO B 1 13 ? -41.656 -46.25 -58.312 1 29.34 13 PRO B C 1
ATOM 2951 O O . PRO B 1 13 ? -41.844 -45.094 -57.938 1 29.34 13 PRO B O 1
ATOM 2954 N N . GLY B 1 14 ? -41.531 -47.219 -57.312 1 27.28 14 GLY B N 1
ATOM 2955 C CA . GLY B 1 14 ? -41.281 -47.375 -55.906 1 27.28 14 GLY B CA 1
ATOM 2956 C C . GLY B 1 14 ? -39.969 -46.781 -55.438 1 27.28 14 GLY B C 1
ATOM 2957 O O . GLY B 1 14 ? -38.969 -46.906 -56.125 1 27.28 14 GLY B O 1
ATOM 2958 N N . TYR B 1 15 ? -39.938 -45.625 -54.719 1 29.73 15 TYR B N 1
ATOM 2959 C CA . TYR B 1 15 ? -38.906 -44.844 -54.094 1 29.73 15 TYR B CA 1
ATOM 2960 C C . TYR B 1 15 ? -38 -45.688 -53.188 1 29.73 15 TYR B C 1
ATOM 2962 O O . TYR B 1 15 ? -38.5 -46.438 -52.344 1 29.73 15 TYR B O 1
ATOM 2970 N N . GLY B 1 16 ? -36.875 -46.312 -53.719 1 28.7 16 GLY B N 1
ATOM 2971 C CA . GLY B 1 16 ? -35.875 -47 -52.938 1 28.7 16 GLY B CA 1
ATOM 2972 C C . GLY B 1 16 ? -35.375 -46.219 -51.75 1 28.7 16 GLY B C 1
ATOM 2973 O O . GLY B 1 16 ? -35.094 -45.031 -51.875 1 28.7 16 GLY B O 1
ATOM 2974 N N . PHE B 1 17 ? -35.594 -46.656 -50.469 1 32.97 17 PHE B N 1
ATOM 2975 C CA . PHE B 1 17 ? -35.219 -46.188 -49.156 1 32.97 17 PHE B CA 1
ATOM 2976 C C . PHE B 1 17 ? -33.719 -46.188 -48.969 1 32.97 17 PHE B C 1
ATOM 2978 O O . PHE B 1 17 ? -33.062 -47.25 -49.094 1 32.97 17 PHE B O 1
ATOM 2985 N N . SER B 1 18 ? -33 -45.156 -49.469 1 31.28 18 SER B N 1
ATOM 2986 C CA . SER B 1 18 ? -31.562 -45.062 -49.219 1 31.28 18 SER B CA 1
ATOM 2987 C C . SER B 1 18 ? -31.281 -45.094 -47.719 1 31.28 18 SER B C 1
ATOM 2989 O O . SER B 1 18 ? -31.891 -44.344 -46.938 1 31.28 18 SER B O 1
ATOM 2991 N N . LEU B 1 19 ? -30.812 -46.219 -47.156 1 34.91 19 LEU B N 1
ATOM 2992 C CA . LEU B 1 19 ? -30.312 -46.406 -45.812 1 34.91 19 LEU B CA 1
ATOM 2993 C C . LEU B 1 19 ? -29.172 -45.438 -45.5 1 34.91 19 LEU B C 1
ATOM 2995 O O . LEU B 1 19 ? -28.141 -45.469 -46.156 1 34.91 19 LEU B O 1
ATOM 2999 N N . PHE B 1 20 ? -29.406 -44.188 -45.156 1 37.94 20 PHE B N 1
ATOM 3000 C CA . PHE B 1 20 ? -28.312 -43.344 -44.719 1 37.94 20 PHE B CA 1
ATOM 3001 C C . PHE B 1 20 ? -27.625 -43.938 -43.5 1 37.94 20 PHE B C 1
ATOM 3003 O O . PHE B 1 20 ? -28.297 -44.375 -42.562 1 37.94 20 PHE B O 1
ATOM 3010 N N . PRO B 1 21 ? -26.406 -44.438 -43.594 1 37.72 21 PRO B N 1
ATOM 3011 C CA . PRO B 1 21 ? -25.75 -44.875 -42.375 1 37.72 21 PRO B CA 1
ATOM 3012 C C . PRO B 1 21 ? -25.734 -43.812 -41.281 1 37.72 21 PRO B C 1
ATOM 3014 O O . PRO B 1 21 ? -25.594 -42.594 -41.594 1 37.72 21 PRO B O 1
ATOM 3017 N N . ALA B 1 22 ? -26.391 -44 -40.156 1 38.31 22 ALA B N 1
ATOM 3018 C CA . ALA B 1 22 ? -26.312 -43.219 -38.938 1 38.31 22 ALA B CA 1
ATOM 3019 C C . ALA B 1 22 ? -24.859 -42.969 -38.531 1 38.31 22 ALA B C 1
ATOM 3021 O O . ALA B 1 22 ? -24.109 -43.906 -38.25 1 38.31 22 ALA B O 1
ATOM 3022 N N . LEU B 1 23 ? -24.25 -42 -39.188 1 37.59 23 LEU B N 1
ATOM 3023 C CA . LEU B 1 23 ? -22.984 -41.562 -38.625 1 37.59 23 LEU B CA 1
ATOM 3024 C C . LEU B 1 23 ? -23.047 -41.5 -37.094 1 37.59 23 LEU B C 1
ATOM 3026 O O . LEU B 1 23 ? -23.828 -40.75 -36.531 1 37.59 23 LEU B O 1
ATOM 3030 N N . PHE B 1 24 ? -22.656 -42.562 -36.438 1 41.06 24 PHE B N 1
ATOM 3031 C CA . PHE B 1 24 ? -22.422 -42.562 -34.969 1 41.06 24 PHE B CA 1
ATOM 3032 C C . PHE B 1 24 ? -21.5 -41.406 -34.594 1 41.06 24 PHE B C 1
ATOM 3034 O O . PHE B 1 24 ? -20.312 -41.438 -34.938 1 41.06 24 PHE B O 1
ATOM 3041 N N . LEU B 1 25 ? -22.016 -40.219 -34.5 1 39.41 25 LEU B N 1
ATOM 3042 C CA . LEU B 1 25 ? -21.25 -39.156 -33.844 1 39.41 25 LEU B CA 1
ATOM 3043 C C . LEU B 1 25 ? -20.688 -39.656 -32.5 1 39.41 25 LEU B C 1
ATOM 3045 O O . LEU B 1 25 ? -21.453 -39.938 -31.578 1 39.41 25 LEU B O 1
ATOM 3049 N N . PHE B 1 26 ? -19.531 -40.219 -32.531 1 39.94 26 PHE B N 1
ATOM 3050 C CA . PHE B 1 26 ? -18.781 -40.438 -31.281 1 39.94 26 PHE B CA 1
ATOM 3051 C C . PHE B 1 26 ? -18.641 -39.125 -30.516 1 39.94 26 PHE B C 1
ATOM 3053 O O . PHE B 1 26 ? -17.922 -38.219 -30.938 1 39.94 26 PHE B O 1
ATOM 3060 N N . THR B 1 27 ? -19.609 -38.75 -29.766 1 39.62 27 THR B N 1
ATOM 3061 C CA . THR B 1 27 ? -19.406 -37.656 -28.797 1 39.62 27 THR B CA 1
ATOM 3062 C C . THR B 1 27 ? -18.234 -38 -27.875 1 39.62 27 THR B C 1
ATOM 3064 O O . THR B 1 27 ? -18.281 -38.969 -27.109 1 39.62 27 THR B O 1
ATOM 3067 N N . VAL B 1 28 ? -17.031 -37.719 -28.25 1 41.03 28 VAL B N 1
ATOM 3068 C CA . VAL B 1 28 ? -15.922 -37.688 -27.312 1 41.03 28 VAL B CA 1
ATOM 3069 C C . VAL B 1 28 ? -16.312 -36.938 -26.047 1 41.03 28 VAL B C 1
ATOM 3071 O O . VAL B 1 28 ? -16.547 -35.719 -26.109 1 41.03 28 VAL B O 1
ATOM 3074 N N . PHE B 1 29 ? -16.938 -37.594 -25.094 1 37.97 29 PHE B N 1
ATOM 3075 C CA . PHE B 1 29 ? -17.031 -37 -23.766 1 37.97 29 PHE B CA 1
ATOM 3076 C C . PHE B 1 29 ? -15.656 -36.562 -23.266 1 37.97 29 PHE B C 1
ATOM 3078 O O . PHE B 1 29 ? -14.805 -37.375 -22.969 1 37.97 29 PHE B O 1
ATOM 3085 N N . LEU B 1 30 ? -15.195 -35.438 -23.719 1 39.72 30 LEU B N 1
ATOM 3086 C CA . LEU B 1 30 ? -14.078 -34.844 -23 1 39.72 30 LEU B CA 1
ATOM 3087 C C . LEU B 1 30 ? -14.281 -34.969 -21.484 1 39.72 30 LEU B C 1
ATOM 3089 O O . LEU B 1 30 ? -15.18 -34.344 -20.922 1 39.72 30 LEU B O 1
ATOM 3093 N N . CYS B 1 31 ? -13.984 -36.094 -20.891 1 39 31 CYS B N 1
ATOM 3094 C CA . CYS B 1 31 ? -13.898 -36.25 -19.438 1 39 31 CYS B CA 1
ATOM 3095 C C . CYS B 1 31 ? -13.156 -35.062 -18.828 1 39 31 CYS B C 1
ATOM 3097 O O . CYS B 1 31 ? -11.93 -35.062 -18.812 1 39 31 CYS B O 1
ATOM 3099 N N . VAL B 1 32 ? -13.742 -33.969 -18.828 1 44.84 32 VAL B N 1
ATOM 3100 C CA . VAL B 1 32 ? -13.156 -32.969 -17.922 1 44.84 32 VAL B CA 1
ATOM 3101 C C . VAL B 1 32 ? -12.992 -33.594 -16.531 1 44.84 32 VAL B C 1
ATOM 3103 O O . VAL B 1 32 ? -13.961 -34.062 -15.945 1 44.84 32 VAL B O 1
ATOM 3106 N N . PRO B 1 33 ? -11.805 -34.031 -16.125 1 44.66 33 PRO B N 1
ATOM 3107 C CA . PRO B 1 33 ? -11.695 -34.531 -14.75 1 44.66 33 PRO B CA 1
ATOM 3108 C C . PRO B 1 33 ? -12.531 -33.719 -13.773 1 44.66 33 PRO B C 1
ATOM 3110 O O . PRO B 1 33 ? -12.469 -32.469 -13.781 1 44.66 33 PRO B O 1
ATOM 3113 N N . HIS B 1 34 ? -13.664 -34.281 -13.359 1 45.75 34 HIS B N 1
ATOM 3114 C CA . HIS B 1 34 ? -14.383 -33.719 -12.227 1 45.75 34 HIS B CA 1
ATOM 3115 C C . HIS B 1 34 ? -13.445 -33.438 -11.062 1 45.75 34 HIS B C 1
ATOM 3117 O O . HIS B 1 34 ? -12.758 -34.312 -10.578 1 45.75 34 HIS B O 1
ATOM 3123 N N . LEU B 1 35 ? -12.867 -32.25 -10.945 1 50.25 35 LEU B N 1
ATOM 3124 C CA . LEU B 1 35 ? -12.172 -31.875 -9.719 1 50.25 35 LEU B CA 1
ATOM 3125 C C . LEU B 1 35 ? -12.875 -32.469 -8.492 1 50.25 35 LEU B C 1
ATOM 3127 O O . LEU B 1 35 ? -14.078 -32.25 -8.305 1 50.25 35 LEU B O 1
ATOM 3131 N N . ALA B 1 36 ? -12.422 -33.625 -7.945 1 48.09 36 ALA B N 1
ATOM 3132 C CA . ALA B 1 36 ? -12.914 -34.156 -6.672 1 48.09 36 ALA B CA 1
ATOM 3133 C C . ALA B 1 36 ? -13.109 -33.062 -5.652 1 48.09 36 ALA B C 1
ATOM 3135 O O . ALA B 1 36 ? -12.156 -32.344 -5.309 1 48.09 36 ALA B O 1
ATOM 3136 N N . TYR B 1 37 ? -14.258 -32.5 -5.582 1 55.12 37 TYR B N 1
ATOM 3137 C CA . TYR B 1 37 ? -14.617 -31.594 -4.504 1 55.12 37 TYR B CA 1
ATOM 3138 C C . TYR B 1 37 ? -14.477 -32.25 -3.146 1 55.12 37 TYR B C 1
ATOM 3140 O O . TYR B 1 37 ? -15.078 -33.312 -2.902 1 55.12 37 TYR B O 1
ATOM 3148 N N . SER B 1 38 ? -13.266 -32.281 -2.621 1 60.88 38 SER B N 1
ATOM 3149 C CA . SER B 1 38 ? -13.195 -32.719 -1.232 1 60.88 38 SER B CA 1
ATOM 3150 C C . SER B 1 38 ? -14.188 -31.953 -0.361 1 60.88 38 SER B C 1
ATOM 3152 O O . SER B 1 38 ? -14.32 -30.719 -0.483 1 60.88 38 SER B O 1
ATOM 3154 N N . ALA B 1 39 ? -15.25 -32.625 0.246 1 63.66 39 ALA B N 1
ATOM 3155 C CA . ALA B 1 39 ? -16.297 -32.031 1.061 1 63.66 39 ALA B CA 1
ATOM 3156 C C . ALA B 1 39 ? -15.75 -31.562 2.408 1 63.66 39 ALA B C 1
ATOM 3158 O O . ALA B 1 39 ? -15.664 -32.344 3.354 1 63.66 39 ALA B O 1
ATOM 3159 N N . CYS B 1 40 ? -14.906 -30.453 2.377 1 79.19 40 CYS B N 1
ATOM 3160 C CA . CYS B 1 40 ? -14.578 -29.906 3.691 1 79.19 40 CYS B CA 1
ATOM 3161 C C . CYS B 1 40 ? -15.836 -29.578 4.477 1 79.19 40 CYS B C 1
ATOM 3163 O O . CYS B 1 40 ? -16.719 -28.891 3.967 1 79.19 40 CYS B O 1
ATOM 3165 N N . GLY B 1 41 ? -16.094 -30.344 5.598 1 76.31 41 GLY B N 1
ATOM 3166 C CA . GLY B 1 41 ? -17.172 -29.906 6.477 1 76.31 41 GLY B CA 1
ATOM 3167 C C . GLY B 1 41 ? -17.031 -28.469 6.93 1 76.31 41 GLY B C 1
ATOM 3168 O O . GLY B 1 41 ? -17.984 -27.688 6.84 1 76.31 41 GLY B O 1
ATOM 3169 N N . LYS B 1 42 ? -15.789 -28.094 7.379 1 84.94 42 LYS B N 1
ATOM 3170 C CA . LYS B 1 42 ? -15.461 -26.719 7.719 1 84.94 42 LYS B CA 1
ATOM 3171 C C . LYS B 1 42 ? -14.273 -26.219 6.902 1 84.94 42 LYS B C 1
ATOM 3173 O O . LYS B 1 42 ? -13.141 -26.688 7.094 1 84.94 42 LYS B O 1
ATOM 3178 N N . PRO B 1 43 ? -14.531 -25.312 6.078 1 88.69 43 PRO B N 1
ATOM 3179 C CA . PRO B 1 43 ? -13.445 -24.828 5.223 1 88.69 43 PRO B CA 1
ATOM 3180 C C . PRO B 1 43 ? -12.344 -24.141 6.012 1 88.69 43 PRO B C 1
ATOM 3182 O O . PRO B 1 43 ? -12.602 -23.547 7.066 1 88.69 43 PRO B O 1
ATOM 3185 N N . PRO B 1 44 ? -11.188 -24.219 5.492 1 91 44 PRO B N 1
ATOM 3186 C CA . PRO B 1 44 ? -10.078 -23.594 6.215 1 91 44 PRO B CA 1
ATOM 3187 C C . PRO B 1 44 ? -10.039 -22.078 6.035 1 91 44 PRO B C 1
ATOM 3189 O O . PRO B 1 44 ? -10.641 -21.547 5.098 1 91 44 PRO B O 1
ATOM 3192 N N . ILE B 1 45 ? -9.43 -21.453 7.004 1 95.19 45 ILE B N 1
ATOM 3193 C CA . ILE B 1 45 ? -8.969 -20.078 6.855 1 95.19 45 ILE B CA 1
ATOM 3194 C C . ILE B 1 45 ? -7.656 -20.062 6.078 1 95.19 45 ILE B C 1
ATOM 3196 O O . ILE B 1 45 ? -6.75 -20.844 6.348 1 95.19 45 ILE B O 1
ATOM 3200 N N . ILE B 1 46 ? -7.602 -19.234 5.031 1 97.94 46 ILE B N 1
ATOM 3201 C CA . ILE B 1 46 ? -6.426 -19.234 4.168 1 97.94 46 ILE B CA 1
ATOM 3202 C C . ILE B 1 46 ? -5.816 -17.828 4.137 1 97.94 46 ILE B C 1
ATOM 3204 O O . ILE B 1 46 ? -6.52 -16.844 3.891 1 97.94 46 ILE B O 1
ATOM 3208 N N . PHE B 1 47 ? -4.574 -17.703 4.43 1 98.69 47 PHE B N 1
ATOM 3209 C CA . PHE B 1 47 ? -3.787 -16.5 4.223 1 98.69 47 PHE B CA 1
ATOM 3210 C C . PHE B 1 47 ? -2.744 -16.719 3.133 1 98.69 47 PHE B C 1
ATOM 3212 O O . PHE B 1 47 ? -1.934 -17.641 3.215 1 98.69 47 PHE B O 1
ATOM 3219 N N . ASN B 1 48 ? -2.801 -15.875 2.115 1 98.94 48 ASN B N 1
ATOM 3220 C CA . ASN B 1 48 ? -1.912 -16.047 0.971 1 98.94 48 ASN B CA 1
ATOM 3221 C C . ASN B 1 48 ? -0.934 -14.883 0.841 1 98.94 48 ASN B C 1
ATOM 3223 O O . ASN B 1 48 ? -1.316 -13.727 1.004 1 98.94 48 ASN B O 1
ATOM 3227 N N . PHE B 1 49 ? 0.315 -15.172 0.604 1 98.94 49 PHE B N 1
ATOM 3228 C CA . PHE B 1 49 ? 1.394 -14.227 0.346 1 98.94 49 PHE B CA 1
ATOM 3229 C C . PHE B 1 49 ? 2.025 -14.484 -1.017 1 98.94 49 PHE B C 1
ATOM 3231 O O . PHE B 1 49 ? 2.301 -15.633 -1.372 1 98.94 49 PHE B O 1
ATOM 3238 N N . GLY B 1 50 ? 2.195 -13.383 -1.769 1 98.88 50 GLY B N 1
ATOM 3239 C CA . GLY B 1 50 ? 2.744 -13.68 -3.082 1 98.88 50 GLY B CA 1
ATOM 3240 C C . GLY B 1 50 ? 2.783 -12.477 -4 1 98.88 50 GLY B C 1
ATOM 3241 O O . GLY B 1 50 ? 2.902 -11.336 -3.535 1 98.88 50 GLY B O 1
ATOM 3242 N N . ASP B 1 51 ? 2.873 -12.75 -5.301 1 98.69 51 ASP B N 1
ATOM 3243 C CA . ASP B 1 51 ? 2.953 -11.742 -6.355 1 98.69 51 ASP B CA 1
ATOM 3244 C C . ASP B 1 51 ? 1.754 -11.836 -7.297 1 98.69 51 ASP B C 1
ATOM 3246 O O . ASP B 1 51 ? 0.655 -12.203 -6.875 1 98.69 51 ASP B O 1
ATOM 3250 N N . SER B 1 52 ? 1.861 -11.477 -8.539 1 98.75 52 SER B N 1
ATOM 3251 C CA . SER B 1 52 ? 0.751 -11.391 -9.477 1 98.75 52 SER B CA 1
ATOM 3252 C C . SER B 1 52 ? 0.14 -12.766 -9.742 1 98.75 52 SER B C 1
ATOM 3254 O O . SER B 1 52 ? -1.021 -12.867 -10.141 1 98.75 52 SER B O 1
ATOM 3256 N N . ASN B 1 53 ? 0.917 -13.844 -9.477 1 98.69 53 ASN B N 1
ATOM 3257 C CA . ASN B 1 53 ? 0.423 -15.195 -9.742 1 98.69 53 ASN B CA 1
ATOM 3258 C C . ASN B 1 53 ? -0.696 -15.578 -8.773 1 98.69 53 ASN B C 1
ATOM 3260 O O . ASN B 1 53 ? -1.433 -16.531 -9.023 1 98.69 53 ASN B O 1
ATOM 3264 N N . SER B 1 54 ? -0.777 -14.82 -7.672 1 98.88 54 SER B N 1
ATOM 3265 C CA . SER B 1 54 ? -1.806 -15.164 -6.695 1 98.88 54 SER B CA 1
ATOM 3266 C C . SER B 1 54 ? -2.541 -13.922 -6.203 1 98.88 54 SER B C 1
ATOM 3268 O O . SER B 1 54 ? -3.299 -13.984 -5.234 1 98.88 54 SER B O 1
ATOM 3270 N N . ASP B 1 55 ? -2.309 -12.758 -6.852 1 98.88 55 ASP B N 1
ATOM 3271 C CA . ASP B 1 55 ? -2.979 -11.516 -6.488 1 98.88 55 ASP B CA 1
ATOM 3272 C C . ASP B 1 55 ? -4.43 -11.516 -6.961 1 98.88 55 ASP B C 1
ATOM 3274 O O . ASP B 1 55 ? -4.695 -11.641 -8.156 1 98.88 55 ASP B O 1
ATOM 3278 N N . THR B 1 56 ? -5.375 -11.352 -6.066 1 98.88 56 THR B N 1
ATOM 3279 C CA . THR B 1 56 ? -6.793 -11.375 -6.398 1 98.88 56 THR B CA 1
ATOM 3280 C C . THR B 1 56 ? -7.371 -9.961 -6.422 1 98.88 56 THR B C 1
ATOM 3282 O O . THR B 1 56 ? -8.562 -9.773 -6.195 1 98.88 56 THR B O 1
ATOM 3285 N N . GLY B 1 57 ? -6.52 -8.984 -6.551 1 98.69 57 GLY B N 1
ATOM 3286 C CA . GLY B 1 57 ? -6.977 -7.605 -6.672 1 98.69 57 GLY B CA 1
ATOM 3287 C C . GLY B 1 57 ? -6.215 -6.645 -5.777 1 98.69 57 GLY B C 1
ATOM 3288 O O . GLY B 1 57 ? -6.586 -5.477 -5.656 1 98.69 57 GLY B O 1
ATOM 3289 N N . GLY B 1 58 ? -5.191 -7.113 -5.168 1 98.69 58 GLY B N 1
ATOM 3290 C CA . GLY B 1 58 ? -4.422 -6.293 -4.246 1 98.69 58 GLY B CA 1
ATOM 3291 C C . GLY B 1 58 ? -3.799 -5.078 -4.91 1 98.69 58 GLY B C 1
ATOM 3292 O O . GLY B 1 58 ? -3.744 -4 -4.316 1 98.69 58 GLY B O 1
ATOM 3293 N N . ILE B 1 59 ? -3.359 -5.238 -6.145 1 98.56 59 ILE B N 1
ATOM 3294 C CA . ILE B 1 59 ? -2.689 -4.148 -6.848 1 98.56 59 ILE B CA 1
ATOM 3295 C C . ILE B 1 59 ? -3.684 -3.021 -7.117 1 98.56 59 ILE B C 1
ATOM 3297 O O . ILE B 1 59 ? -3.33 -1.842 -7.051 1 98.56 59 ILE B O 1
ATOM 3301 N N . VAL B 1 60 ? -4.91 -3.383 -7.434 1 98.5 60 VAL B N 1
ATOM 3302 C CA . VAL B 1 60 ? -5.949 -2.395 -7.707 1 98.5 60 VAL B CA 1
ATOM 3303 C C . VAL B 1 60 ? -6.336 -1.681 -6.414 1 98.5 60 VAL B C 1
ATOM 3305 O O . VAL B 1 60 ? -6.34 -0.449 -6.355 1 98.5 60 VAL B O 1
ATOM 3308 N N . ALA B 1 61 ? -6.555 -2.438 -5.375 1 98.44 61 ALA B N 1
ATOM 3309 C CA . ALA B 1 61 ? -7 -1.878 -4.102 1 98.44 61 ALA B CA 1
ATOM 3310 C C . ALA B 1 61 ? -5.883 -1.078 -3.436 1 98.44 61 ALA B C 1
ATOM 3312 O O . ALA B 1 61 ? -6.125 0 -2.889 1 98.44 61 ALA B O 1
ATOM 3313 N N . GLY B 1 62 ? -4.711 -1.575 -3.514 1 98.31 62 GLY B N 1
ATOM 3314 C CA . GLY B 1 62 ? -3.602 -1.009 -2.76 1 98.31 62 GLY B CA 1
ATOM 3315 C C . GLY B 1 62 ? -2.965 0.186 -3.443 1 98.31 62 GLY B C 1
ATOM 3316 O O . GLY B 1 62 ? -2.453 1.089 -2.779 1 98.31 62 GLY B O 1
ATOM 3317 N N . LEU B 1 63 ? -3.006 0.218 -4.805 1 98.12 63 LEU B N 1
ATOM 3318 C CA . LEU B 1 63 ? -2.252 1.25 -5.508 1 98.12 63 LEU B CA 1
ATOM 3319 C C . LEU B 1 63 ? -3.152 2.016 -6.473 1 98.12 63 LEU B C 1
ATOM 3321 O O . LEU B 1 63 ? -2.734 3.023 -7.051 1 98.12 63 LEU B O 1
ATOM 3325 N N . GLY B 1 64 ? -4.309 1.52 -6.68 1 97.62 64 GLY B N 1
ATOM 3326 C CA . GLY B 1 64 ? -5.215 2.152 -7.629 1 97.62 64 GLY B CA 1
ATOM 3327 C C . GLY B 1 64 ? -4.844 1.886 -9.078 1 97.62 64 GLY B C 1
ATOM 3328 O O . GLY B 1 64 ? -5.391 2.512 -9.984 1 97.62 64 GLY B O 1
ATOM 3329 N N . ILE B 1 65 ? -3.912 0.963 -9.305 1 96.69 65 ILE B N 1
ATOM 3330 C CA . ILE B 1 65 ? -3.523 0.619 -10.664 1 96.69 65 ILE B CA 1
ATOM 3331 C C . ILE B 1 65 ? -4.613 -0.233 -11.312 1 96.69 65 ILE B C 1
ATOM 3333 O O . ILE B 1 65 ? -4.922 -1.327 -10.836 1 96.69 65 ILE B O 1
ATOM 3337 N N . PRO B 1 66 ? -5.152 0.17 -12.367 1 95.69 66 PRO B N 1
ATOM 3338 C CA . PRO B 1 66 ? -6.289 -0.565 -12.93 1 95.69 66 PRO B CA 1
ATOM 3339 C C . PRO B 1 66 ? -5.863 -1.84 -13.656 1 95.69 66 PRO B C 1
ATOM 3341 O O . PRO B 1 66 ? -4.816 -1.864 -14.305 1 95.69 66 PRO B O 1
ATOM 3344 N N . VAL B 1 67 ? -6.57 -2.859 -13.469 1 97.88 67 VAL B N 1
ATOM 3345 C CA . VAL B 1 67 ? -6.586 -4.059 -14.297 1 97.88 67 VAL B CA 1
ATOM 3346 C C . VAL B 1 67 ? -7.871 -4.098 -15.125 1 97.88 67 VAL B C 1
ATOM 3348 O O . VAL B 1 67 ? -8.969 -4.242 -14.57 1 97.88 67 VAL B O 1
ATOM 3351 N N . ARG B 1 68 ? -7.688 -3.967 -16.438 1 97.25 68 ARG B N 1
ATOM 3352 C CA . ARG B 1 68 ? -8.844 -3.736 -17.297 1 97.25 68 ARG B CA 1
ATOM 3353 C C . ARG B 1 68 ? -9.242 -5.012 -18.031 1 97.25 68 ARG B C 1
ATOM 3355 O O . ARG B 1 68 ? -8.484 -5.98 -18.062 1 97.25 68 ARG B O 1
ATOM 3362 N N . LEU B 1 69 ? -10.469 -4.91 -18.531 1 97.38 69 LEU B N 1
ATOM 3363 C CA . LEU B 1 69 ? -10.797 -5.918 -19.531 1 97.38 69 LEU B CA 1
ATOM 3364 C C . LEU B 1 69 ? -9.766 -5.926 -20.656 1 97.38 69 LEU B C 1
ATOM 3366 O O . LEU B 1 69 ? -9.242 -4.871 -21.031 1 97.38 69 LEU B O 1
ATOM 3370 N N . PRO B 1 70 ? -9.352 -7.227 -21.094 1 97.94 70 PRO B N 1
ATOM 3371 C CA . PRO B 1 70 ? -10.117 -8.477 -21.031 1 97.94 70 PRO B CA 1
ATOM 3372 C C . PRO B 1 70 ? -9.711 -9.359 -19.844 1 97.94 70 PRO B C 1
ATOM 3374 O O . PRO B 1 70 ? -10.117 -10.523 -19.781 1 97.94 70 PRO B O 1
ATOM 3377 N N . ASN B 1 71 ? -8.93 -8.836 -18.922 1 98.44 71 ASN B N 1
ATOM 3378 C CA . ASN B 1 71 ? -8.75 -9.602 -17.688 1 98.44 71 ASN B CA 1
ATOM 3379 C C . ASN B 1 71 ? -10.094 -9.945 -17.047 1 98.44 71 ASN B C 1
ATOM 3381 O O . ASN B 1 71 ? -10.969 -9.086 -16.938 1 98.44 71 ASN B O 1
ATOM 3385 N N . GLY B 1 72 ? -10.227 -11.211 -16.672 1 98.31 72 GLY B N 1
ATOM 3386 C CA . GLY B 1 72 ? -11.422 -11.664 -15.992 1 98.31 72 GLY B CA 1
ATOM 3387 C C . GLY B 1 72 ? -12.555 -12.016 -16.938 1 98.31 72 GLY B C 1
ATOM 3388 O O . GLY B 1 72 ? -13.633 -12.414 -16.5 1 98.31 72 GLY B O 1
ATOM 3389 N N . ARG B 1 73 ? -12.367 -11.969 -18.234 1 97.88 73 ARG B N 1
ATOM 3390 C CA . ARG B 1 73 ? -13.438 -12.094 -19.219 1 97.88 73 ARG B CA 1
ATOM 3391 C C . ARG B 1 73 ? -14.047 -13.492 -19.172 1 97.88 73 ARG B C 1
ATOM 3393 O O . ARG B 1 73 ? -15.25 -13.656 -19.422 1 97.88 73 ARG B O 1
ATOM 3400 N N . THR B 1 74 ? -13.32 -14.531 -19 1 96.69 74 THR B N 1
ATOM 3401 C CA . THR B 1 74 ? -13.758 -15.906 -19.203 1 96.69 74 THR B CA 1
ATOM 3402 C C . THR B 1 74 ? -14.594 -16.375 -18.016 1 96.69 74 THR B C 1
ATOM 3404 O O . THR B 1 74 ? -15.594 -17.078 -18.203 1 96.69 74 THR B O 1
ATOM 3407 N N . PHE B 1 75 ? -14.344 -15.961 -16.781 1 96.94 75 PHE B N 1
ATOM 3408 C CA . PHE B 1 75 ? -15.047 -16.516 -15.625 1 96.94 75 PHE B CA 1
ATOM 3409 C C . PHE B 1 75 ? -15.875 -15.445 -14.922 1 96.94 75 PHE B C 1
ATOM 3411 O O . PHE B 1 75 ? -17.062 -15.641 -14.672 1 96.94 75 PHE B O 1
ATOM 3418 N N . PHE B 1 76 ? -15.336 -14.32 -14.664 1 97.56 76 PHE B N 1
ATOM 3419 C CA . PHE B 1 76 ? -15.984 -13.305 -13.844 1 97.56 76 PHE B CA 1
ATOM 3420 C C . PHE B 1 76 ? -16.828 -12.375 -14.711 1 97.56 76 PHE B C 1
ATOM 3422 O O . PHE B 1 76 ? -17.719 -11.688 -14.203 1 97.56 76 PHE B O 1
ATOM 3429 N N . GLY B 1 77 ? -16.516 -12.281 -16.031 1 97.38 77 GLY B N 1
ATOM 3430 C CA . GLY B 1 77 ? -17.219 -11.375 -16.938 1 97.38 77 GLY B CA 1
ATOM 3431 C C . GLY B 1 77 ? -16.844 -9.922 -16.703 1 97.38 77 GLY B C 1
ATOM 3432 O O . GLY B 1 77 ? -17.422 -9.023 -17.328 1 97.38 77 GLY B O 1
ATOM 3433 N N . ARG B 1 78 ? -15.938 -9.703 -15.805 1 97.06 78 ARG B N 1
ATOM 3434 C CA . ARG B 1 78 ? -15.391 -8.391 -15.461 1 97.06 78 ARG B CA 1
ATOM 3435 C C . ARG B 1 78 ? -14.008 -8.531 -14.828 1 97.06 78 ARG B C 1
ATOM 3437 O O . ARG B 1 78 ? -13.625 -9.617 -14.383 1 97.06 78 ARG B O 1
ATOM 3444 N N . SER B 1 79 ? -13.258 -7.43 -14.883 1 97.69 79 SER B N 1
ATOM 3445 C CA . SER B 1 79 ? -11.992 -7.461 -14.164 1 97.69 79 SER B CA 1
ATOM 3446 C C . SER B 1 79 ? -12.203 -7.586 -12.656 1 97.69 79 SER B C 1
ATOM 3448 O O . SER B 1 79 ? -13.102 -6.957 -12.102 1 97.69 79 SER B O 1
ATOM 3450 N N . THR B 1 80 ? -11.422 -8.406 -12.023 1 97.38 80 THR B N 1
ATOM 3451 C CA . THR B 1 80 ? -11.422 -8.547 -10.57 1 97.38 80 THR B CA 1
ATOM 3452 C C . THR B 1 80 ? -10.039 -8.227 -10 1 97.38 80 THR B C 1
ATOM 3454 O O . THR B 1 80 ? -9.742 -8.57 -8.859 1 97.38 80 THR B O 1
ATOM 3457 N N . GLY B 1 81 ? -9.195 -7.652 -10.852 1 98.25 81 GLY B N 1
ATOM 3458 C CA . GLY B 1 81 ? -7.848 -7.293 -10.43 1 98.25 81 GLY B CA 1
ATOM 3459 C C . GLY B 1 81 ? -6.84 -8.414 -10.633 1 98.25 81 GLY B C 1
ATOM 3460 O O . GLY B 1 81 ? -5.645 -8.219 -10.414 1 98.25 81 GLY B O 1
ATOM 3461 N N . ARG B 1 82 ? -7.297 -9.602 -11.062 1 98.81 82 ARG B N 1
ATOM 3462 C CA . ARG B 1 82 ? -6.426 -10.727 -11.391 1 98.81 82 ARG B CA 1
ATOM 3463 C C . ARG B 1 82 ? -5.793 -10.539 -12.766 1 98.81 82 ARG B C 1
ATOM 3465 O O . ARG B 1 82 ? -6.457 -10.109 -13.711 1 98.81 82 ARG B O 1
ATOM 3472 N N . LEU B 1 83 ? -4.527 -10.758 -12.875 1 98.62 83 LEU B N 1
ATOM 3473 C CA . LEU B 1 83 ? -3.855 -10.75 -14.172 1 98.62 83 LEU B CA 1
ATOM 3474 C C . LEU B 1 83 ? -4.016 -12.086 -14.883 1 98.62 83 LEU B C 1
ATOM 3476 O O . LEU B 1 83 ? -3.037 -12.812 -15.078 1 98.62 83 LEU B O 1
ATOM 3480 N N . CYS B 1 84 ? -5.203 -12.336 -15.266 1 98.44 84 CYS B N 1
ATOM 3481 C CA . CYS B 1 84 ? -5.715 -13.578 -15.836 1 98.44 84 CYS B CA 1
ATOM 3482 C C . CYS B 1 84 ? -7.055 -13.344 -16.531 1 98.44 84 CYS B C 1
ATOM 3484 O O . CYS B 1 84 ? -7.785 -12.422 -16.172 1 98.44 84 CYS B O 1
ATOM 3486 N N . ASP B 1 85 ? -7.375 -14.172 -17.516 1 98.38 85 ASP B N 1
ATOM 3487 C CA . ASP B 1 85 ? -8.68 -14.07 -18.156 1 98.38 85 ASP B CA 1
ATOM 3488 C C . ASP B 1 85 ? -9.781 -14.617 -17.25 1 98.38 85 ASP B C 1
ATOM 3490 O O . ASP B 1 85 ? -10.969 -14.492 -17.547 1 98.38 85 ASP B O 1
ATOM 3494 N N . GLY B 1 86 ? -9.414 -15.227 -16.141 1 98.31 86 GLY B N 1
ATOM 3495 C CA . GLY B 1 86 ? -10.375 -15.789 -15.195 1 98.31 86 GLY B CA 1
ATOM 3496 C C . GLY B 1 86 ? -9.773 -16.078 -13.828 1 98.31 86 GLY B C 1
ATOM 3497 O O . GLY B 1 86 ? -9.273 -15.172 -13.164 1 98.31 86 GLY B O 1
ATOM 3498 N N . ARG B 1 87 ? -9.766 -17.328 -13.453 1 98.62 87 ARG B N 1
ATOM 3499 C CA . ARG B 1 87 ? -9.383 -17.75 -12.109 1 98.62 87 ARG B CA 1
ATOM 3500 C C . ARG B 1 87 ? -7.895 -18.094 -12.047 1 98.62 87 ARG B C 1
ATOM 3502 O O . ARG B 1 87 ? -7.34 -18.656 -12.992 1 98.62 87 ARG B O 1
ATOM 3509 N N . LEU B 1 88 ? -7.305 -17.703 -10.938 1 98.88 88 LEU B N 1
ATOM 3510 C CA . LEU B 1 88 ? -5.934 -18.094 -10.625 1 98.88 88 LEU B CA 1
ATOM 3511 C C . LEU B 1 88 ? -5.891 -19.469 -9.977 1 98.88 88 LEU B C 1
ATOM 3513 O O . LEU B 1 88 ? -6.926 -20 -9.586 1 98.88 88 LEU B O 1
ATOM 3517 N N . VAL B 1 89 ? -4.691 -20.031 -9.852 1 98.81 89 VAL B N 1
ATOM 3518 C CA . VAL B 1 89 ? -4.516 -21.312 -9.195 1 98.81 89 VAL B CA 1
ATOM 3519 C C . VAL B 1 89 ? -5.148 -21.281 -7.805 1 98.81 89 VAL B C 1
ATOM 3521 O O . VAL B 1 89 ? -5.867 -22.203 -7.422 1 98.81 89 VAL B O 1
ATOM 3524 N N . ILE B 1 90 ? -4.938 -20.234 -7.047 1 98.69 90 ILE B N 1
ATOM 3525 C CA . ILE B 1 90 ? -5.426 -20.109 -5.676 1 98.69 90 ILE B CA 1
ATOM 3526 C C . ILE B 1 90 ? -6.953 -20.156 -5.668 1 98.69 90 ILE B C 1
ATOM 3528 O O . ILE B 1 90 ? -7.562 -20.672 -4.73 1 98.69 90 ILE B O 1
ATOM 3532 N N . ASP B 1 91 ? -7.613 -19.625 -6.68 1 98.69 91 ASP B N 1
ATOM 3533 C CA . ASP B 1 91 ? -9.07 -19.656 -6.77 1 98.69 91 ASP B CA 1
ATOM 3534 C C . ASP B 1 91 ? -9.586 -21.094 -6.895 1 98.69 91 ASP B C 1
ATOM 3536 O O . ASP B 1 91 ? -10.539 -21.469 -6.219 1 98.69 91 ASP B O 1
ATOM 3540 N N . PHE B 1 92 ? -8.922 -21.875 -7.762 1 98.25 92 PHE B N 1
ATOM 3541 C CA . PHE B 1 92 ? -9.305 -23.266 -7.922 1 98.25 92 PHE B CA 1
ATOM 3542 C C . PHE B 1 92 ? -9.07 -24.047 -6.629 1 98.25 92 PHE B C 1
ATOM 3544 O O . PHE B 1 92 ? -9.867 -24.922 -6.273 1 98.25 92 PHE B O 1
ATOM 3551 N N . LEU B 1 93 ? -7.996 -23.719 -5.957 1 97.06 93 LEU B N 1
ATOM 3552 C CA . LEU B 1 93 ? -7.711 -24.391 -4.695 1 97.06 93 LEU B CA 1
ATOM 3553 C C . LEU B 1 93 ? -8.766 -24.047 -3.645 1 97.06 93 LEU B C 1
ATOM 3555 O O . LEU B 1 93 ? -9.219 -24.922 -2.906 1 97.06 93 LEU B O 1
ATOM 3559 N N . CYS B 1 94 ? -9.141 -22.75 -3.555 1 96.81 94 CYS B N 1
ATOM 3560 C CA . CYS B 1 94 ? -10.234 -22.359 -2.666 1 96.81 94 CYS B CA 1
ATOM 3561 C C . CYS B 1 94 ? -11.5 -23.141 -2.988 1 96.81 94 CYS B C 1
ATOM 3563 O O . CYS B 1 94 ? -12.156 -23.656 -2.088 1 96.81 94 CYS B O 1
ATOM 3565 N N . GLN B 1 95 ? -11.82 -23.266 -4.258 1 95.5 95 GLN B N 1
ATOM 3566 C CA . GLN B 1 95 ? -13.031 -23.953 -4.684 1 95.5 95 GLN B CA 1
ATOM 3567 C C . GLN B 1 95 ? -12.977 -25.438 -4.328 1 95.5 95 GLN B C 1
ATOM 3569 O O . GLN B 1 95 ? -13.992 -26.031 -3.965 1 95.5 95 GLN B O 1
ATOM 3574 N N . SER B 1 96 ? -11.805 -26 -4.438 1 94.56 96 SER B N 1
ATOM 3575 C CA . SER B 1 96 ? -11.648 -27.422 -4.102 1 94.56 96 SER B CA 1
ATOM 3576 C C . SER B 1 96 ? -11.945 -27.672 -2.627 1 94.56 96 SER B C 1
ATOM 3578 O O . SER B 1 96 ? -12.242 -28.797 -2.232 1 94.56 96 SER B O 1
ATOM 3580 N N . LEU B 1 97 ? -11.859 -26.625 -1.784 1 93.19 97 LEU B N 1
ATOM 3581 C CA . LEU B 1 97 ? -12.109 -26.734 -0.352 1 93.19 97 LEU B CA 1
ATOM 3582 C C . LEU B 1 97 ? -13.492 -26.188 -0.001 1 93.19 97 LEU B C 1
ATOM 3584 O O . LEU B 1 97 ? -13.82 -26.016 1.177 1 93.19 97 LEU B O 1
ATOM 3588 N N . ASN B 1 98 ? -14.25 -25.828 -0.99 1 91.75 98 ASN B N 1
ATOM 3589 C CA . ASN B 1 98 ? -15.602 -25.297 -0.836 1 91.75 98 ASN B CA 1
ATOM 3590 C C . ASN B 1 98 ? -15.609 -24.016 -0.003 1 91.75 98 ASN B C 1
ATOM 3592 O O . ASN B 1 98 ? -16.453 -23.859 0.88 1 91.75 98 ASN B O 1
ATOM 3596 N N . THR B 1 99 ? -14.609 -23.234 -0.177 1 93.25 99 THR B N 1
ATOM 3597 C CA . THR B 1 99 ? -14.562 -21.938 0.483 1 93.25 99 THR B CA 1
ATOM 3598 C C . THR B 1 99 ? -14.625 -20.812 -0.541 1 93.25 99 THR B C 1
ATOM 3600 O O . THR B 1 99 ? -14.438 -21.047 -1.737 1 93.25 99 THR B O 1
ATOM 3603 N N . SER B 1 100 ? -14.977 -19.641 -0.097 1 94.81 100 SER B N 1
ATOM 3604 C CA . SER B 1 100 ? -15.062 -18.469 -0.966 1 94.81 100 SER B CA 1
ATOM 3605 C C . SER B 1 100 ? -13.68 -18.047 -1.466 1 94.81 100 SER B C 1
ATOM 3607 O O . SER B 1 100 ? -12.664 -18.359 -0.832 1 94.81 100 SER B O 1
ATOM 3609 N N . LEU B 1 101 ? -13.656 -17.406 -2.609 1 98.12 101 LEU B N 1
ATOM 3610 C CA . LEU B 1 101 ? -12.406 -16.844 -3.105 1 98.12 101 LEU B CA 1
ATOM 3611 C C . LEU B 1 101 ? -11.867 -15.789 -2.145 1 98.12 101 LEU B C 1
ATOM 3613 O O . LEU B 1 101 ? -12.648 -15.086 -1.491 1 98.12 101 LEU B O 1
ATOM 3617 N N . LEU B 1 102 ? -10.617 -15.648 -2.061 1 98.5 102 LEU B N 1
ATOM 3618 C CA . LEU B 1 102 ? -10.008 -14.742 -1.091 1 98.5 102 LEU B CA 1
ATOM 3619 C C . LEU B 1 102 ? -10.117 -13.297 -1.558 1 98.5 102 LEU B C 1
ATOM 3621 O O . LEU B 1 102 ? -9.859 -13 -2.725 1 98.5 102 LEU B O 1
ATOM 3625 N N . ASN B 1 103 ? -10.508 -12.438 -0.626 1 98.19 103 ASN B N 1
ATOM 3626 C CA . ASN B 1 103 ? -10.43 -11 -0.852 1 98.19 103 ASN B CA 1
ATOM 3627 C C . ASN B 1 103 ? -9.023 -10.469 -0.607 1 98.19 103 ASN B C 1
ATOM 3629 O O . ASN B 1 103 ? -8.344 -10.906 0.322 1 98.19 103 ASN B O 1
ATOM 3633 N N . PRO B 1 104 ? -8.609 -9.555 -1.55 1 98.75 104 PRO B N 1
ATOM 3634 C CA . PRO B 1 104 ? -7.344 -8.898 -1.206 1 98.75 104 PRO B CA 1
ATOM 3635 C C . PRO B 1 104 ? -7.422 -8.109 0.1 1 98.75 104 PRO B C 1
ATOM 3637 O O . PRO B 1 104 ? -8.391 -7.383 0.33 1 98.75 104 PRO B O 1
ATOM 3640 N N . TYR B 1 105 ? -6.395 -8.234 0.903 1 98.69 105 TYR B N 1
ATOM 3641 C CA . TYR B 1 105 ? -6.355 -7.602 2.217 1 98.69 105 TYR B CA 1
ATOM 3642 C C . TYR B 1 105 ? -6.602 -6.105 2.107 1 98.69 105 TYR B C 1
ATOM 3644 O O . TYR B 1 105 ? -7.316 -5.527 2.932 1 98.69 105 TYR B O 1
ATOM 3652 N N . LEU B 1 106 ? -6.16 -5.445 1.081 1 98.5 106 LEU B N 1
ATOM 3653 C CA . LEU B 1 106 ? -6.156 -3.988 0.995 1 98.5 106 LEU B CA 1
ATOM 3654 C C . LEU B 1 106 ? -7.461 -3.475 0.399 1 98.5 106 LEU B C 1
ATOM 3656 O O . LEU B 1 106 ? -7.648 -2.264 0.257 1 98.5 106 LEU B O 1
ATOM 3660 N N . GLU B 1 107 ? -8.367 -4.363 0.052 1 97.69 107 GLU B N 1
ATOM 3661 C CA . GLU B 1 107 ? -9.688 -3.926 -0.379 1 97.69 107 GLU B CA 1
ATOM 3662 C C . GLU B 1 107 ? -10.602 -3.668 0.815 1 97.69 107 GLU B C 1
ATOM 3664 O O . GLU B 1 107 ? -11.18 -4.602 1.372 1 97.69 107 GLU B O 1
ATOM 3669 N N . SER B 1 108 ? -10.781 -2.402 1.091 1 94.5 108 SER B N 1
ATOM 3670 C CA . SER B 1 108 ? -11.469 -2.031 2.322 1 94.5 108 SER B CA 1
ATOM 3671 C C . SER B 1 108 ? -12.984 -2.006 2.125 1 94.5 108 SER B C 1
ATOM 3673 O O . SER B 1 108 ? -13.742 -1.955 3.096 1 94.5 108 SER B O 1
ATOM 3675 N N . LEU B 1 109 ? -13.477 -1.986 0.904 1 95.06 109 LEU B N 1
ATOM 3676 C CA . LEU B 1 109 ? -14.906 -1.88 0.644 1 95.06 109 LEU B CA 1
ATOM 3677 C C . LEU B 1 109 ? -15.477 -3.213 0.169 1 95.06 109 LEU B C 1
ATOM 3679 O O . LEU B 1 109 ? -14.977 -3.795 -0.799 1 95.06 109 LEU B O 1
ATOM 3683 N N . GLY B 1 110 ? -16.438 -3.686 0.803 1 92 110 GLY B N 1
ATOM 3684 C CA . GLY B 1 110 ? -17.172 -4.844 0.337 1 92 110 GLY B CA 1
ATOM 3685 C C . GLY B 1 110 ? -16.438 -6.152 0.542 1 92 110 GLY B C 1
ATOM 3686 O O . GLY B 1 110 ? -16.703 -7.137 -0.153 1 92 110 GLY B O 1
ATOM 3687 N N . SER B 1 111 ? -15.508 -6.176 1.41 1 93.19 111 SER B N 1
ATOM 3688 C CA . SER B 1 111 ? -14.719 -7.383 1.634 1 93.19 111 SER B CA 1
ATOM 3689 C C . SER B 1 111 ? -15.109 -8.062 2.943 1 93.19 111 SER B C 1
ATOM 3691 O O . SER B 1 111 ? -15.398 -7.391 3.936 1 93.19 111 SER B O 1
ATOM 3693 N N . SER B 1 112 ? -15.18 -9.344 2.873 1 92.56 112 SER B N 1
ATOM 3694 C CA . SER B 1 112 ? -15.227 -10.18 4.066 1 92.56 112 SER B CA 1
ATOM 3695 C C . SER B 1 112 ? -13.953 -10.992 4.227 1 92.56 112 SER B C 1
ATOM 3697 O O . SER B 1 112 ? -13.43 -11.539 3.252 1 92.56 112 SER B O 1
ATOM 3699 N N . PHE B 1 113 ? -13.5 -11.039 5.434 1 95.94 113 PHE B N 1
ATOM 3700 C CA . PHE B 1 113 ? -12.242 -11.742 5.672 1 95.94 113 PHE B CA 1
ATOM 3701 C C . PHE B 1 113 ? -12.461 -12.945 6.586 1 95.94 113 PHE B C 1
ATOM 3703 O O . PHE B 1 113 ? -11.531 -13.406 7.25 1 95.94 113 PHE B O 1
ATOM 3710 N N . SER B 1 114 ? -13.703 -13.445 6.547 1 93.5 114 SER B N 1
ATOM 3711 C CA . SER B 1 114 ? -14.062 -14.555 7.43 1 93.5 114 SER B CA 1
ATOM 3712 C C . SER B 1 114 ? -13.312 -15.828 7.047 1 93.5 114 SER B C 1
ATOM 3714 O O . SER B 1 114 ? -13.109 -16.703 7.887 1 93.5 114 SER B O 1
ATOM 3716 N N . ASN B 1 115 ? -12.906 -16 5.781 1 95.38 115 ASN B N 1
ATOM 3717 C CA . ASN B 1 115 ? -12.188 -17.203 5.336 1 95.38 115 ASN B CA 1
ATOM 3718 C C . ASN B 1 115 ? -10.719 -16.906 5.074 1 95.38 115 ASN B C 1
ATOM 3720 O O . ASN B 1 115 ? -10.039 -17.656 4.379 1 95.38 115 ASN B O 1
ATOM 3724 N N . GLY B 1 116 ? -10.266 -15.734 5.543 1 97.19 116 GLY B N 1
ATOM 3725 C CA . GLY B 1 116 ? -8.875 -15.375 5.359 1 97.19 116 GLY B CA 1
ATOM 3726 C C . GLY B 1 116 ? -8.688 -14.148 4.488 1 97.19 116 GLY B C 1
ATOM 3727 O O . GLY B 1 116 ? -9.609 -13.352 4.316 1 97.19 116 GLY B O 1
ATOM 3728 N N . ALA B 1 117 ? -7.457 -13.953 4.039 1 98.56 117 ALA B N 1
ATOM 3729 C CA . ALA B 1 117 ? -7.098 -12.766 3.273 1 98.56 117 ALA B CA 1
ATOM 3730 C C . ALA B 1 117 ? -5.93 -13.055 2.334 1 98.56 117 ALA B C 1
ATOM 3732 O O . ALA B 1 117 ? -5.109 -13.938 2.602 1 98.56 117 ALA B O 1
ATOM 3733 N N . ASN B 1 118 ? -5.957 -12.328 1.232 1 98.94 118 ASN B N 1
ATOM 3734 C CA . ASN B 1 118 ? -4.863 -12.406 0.267 1 98.94 118 ASN B CA 1
ATOM 3735 C C . ASN B 1 118 ? -3.963 -11.18 0.342 1 98.94 118 ASN B C 1
ATOM 3737 O O . ASN B 1 118 ? -4.402 -10.062 0.055 1 98.94 118 ASN B O 1
ATOM 3741 N N . PHE B 1 119 ? -2.697 -11.375 0.692 1 98.94 119 PHE B N 1
ATOM 3742 C CA . PHE B 1 119 ? -1.758 -10.273 0.861 1 98.94 119 PHE B CA 1
ATOM 3743 C C . PHE B 1 119 ? -0.888 -10.109 -0.379 1 98.94 119 PHE B C 1
ATOM 3745 O O . PHE B 1 119 ? -0.076 -9.18 -0.456 1 98.94 119 PHE B O 1
ATOM 3752 N N . ALA B 1 120 ? -1.129 -10.961 -1.387 1 98.94 120 ALA B N 1
ATOM 3753 C CA . ALA B 1 120 ? -0.344 -10.898 -2.617 1 98.94 120 ALA B CA 1
ATOM 3754 C C . ALA B 1 120 ? -0.626 -9.609 -3.385 1 98.94 120 ALA B C 1
ATOM 3756 O O . ALA B 1 120 ? -1.773 -9.164 -3.459 1 98.94 120 ALA B O 1
ATOM 3757 N N . ILE B 1 121 ? 0.427 -9.07 -3.906 1 98.75 121 ILE B N 1
ATOM 3758 C CA . ILE B 1 121 ? 0.344 -7.891 -4.762 1 98.75 121 ILE B CA 1
ATOM 3759 C C . ILE B 1 121 ? 1.156 -8.117 -6.035 1 98.75 121 ILE B C 1
ATOM 3761 O O . ILE B 1 121 ? 2.309 -8.555 -5.973 1 98.75 121 ILE B O 1
ATOM 3765 N N . ALA B 1 122 ? 0.54 -7.793 -7.172 1 98.38 122 ALA B N 1
ATOM 3766 C CA . ALA B 1 122 ? 1.251 -7.91 -8.438 1 98.38 122 ALA B CA 1
ATOM 3767 C C . ALA B 1 122 ? 2.555 -7.117 -8.414 1 98.38 122 ALA B C 1
ATOM 3769 O O . ALA B 1 122 ? 2.58 -5.969 -7.969 1 98.38 122 ALA B O 1
ATOM 3770 N N . GLY B 1 123 ? 3.646 -7.738 -8.867 1 96.94 123 GLY B N 1
ATOM 3771 C CA . GLY B 1 123 ? 4.945 -7.086 -8.945 1 96.94 123 GLY B CA 1
ATOM 3772 C C . GLY B 1 123 ? 5.801 -7.32 -7.711 1 96.94 123 GLY B C 1
ATOM 3773 O O . GLY B 1 123 ? 6.988 -6.996 -7.703 1 96.94 123 GLY B O 1
ATOM 3774 N N . SER B 1 124 ? 5.25 -7.941 -6.684 1 98.38 124 SER B N 1
ATOM 3775 C CA . SER B 1 124 ? 5.969 -8.125 -5.43 1 98.38 124 SER B CA 1
ATOM 3776 C C . SER B 1 124 ? 7.156 -9.07 -5.609 1 98.38 124 SER B C 1
ATOM 3778 O O . SER B 1 124 ? 7.121 -9.961 -6.457 1 98.38 124 SER B O 1
ATOM 3780 N N . ALA B 1 125 ? 8.172 -8.844 -4.863 1 98.5 125 ALA B N 1
ATOM 3781 C CA . ALA B 1 125 ? 9.375 -9.664 -4.723 1 98.5 125 ALA B CA 1
ATOM 3782 C C . ALA B 1 125 ? 9.758 -9.82 -3.254 1 98.5 125 ALA B C 1
ATOM 3784 O O . ALA B 1 125 ? 9.062 -9.328 -2.365 1 98.5 125 ALA B O 1
ATOM 3785 N N . THR B 1 126 ? 10.734 -10.602 -3.027 1 98.75 126 THR B N 1
ATOM 3786 C CA . THR B 1 126 ? 11.234 -10.727 -1.662 1 98.75 126 THR B CA 1
ATOM 3787 C C . THR B 1 126 ? 12.148 -9.555 -1.317 1 98.75 126 THR B C 1
ATOM 3789 O O . THR B 1 126 ? 12.148 -9.062 -0.184 1 98.75 126 THR B O 1
ATOM 3792 N N . LEU B 1 127 ? 12.906 -9.133 -2.391 1 97.75 127 LEU B N 1
ATOM 3793 C CA . LEU B 1 127 ? 13.898 -8.078 -2.176 1 97.75 127 LEU B CA 1
ATOM 3794 C C . LEU B 1 127 ? 13.664 -6.914 -3.133 1 97.75 127 LEU B C 1
ATOM 3796 O O . LEU B 1 127 ? 13.227 -7.117 -4.27 1 97.75 127 LEU B O 1
ATOM 3800 N N . PRO B 1 128 ? 14.086 -5.66 -2.74 1 96 128 PRO B N 1
ATOM 3801 C CA . PRO B 1 128 ? 14.578 -5.305 -1.41 1 96 128 PRO B CA 1
ATOM 3802 C C . PRO B 1 128 ? 13.5 -5.387 -0.334 1 96 128 PRO B C 1
ATOM 3804 O O . PRO B 1 128 ? 12.32 -5.164 -0.621 1 96 128 PRO B O 1
ATOM 3807 N N . LYS B 1 129 ? 13.945 -5.586 0.879 1 95.19 129 LYS B N 1
ATOM 3808 C CA . LYS B 1 129 ? 13.031 -5.598 2.014 1 95.19 129 LYS B CA 1
ATOM 3809 C C . LYS B 1 129 ? 12.453 -4.207 2.266 1 95.19 129 LYS B C 1
ATOM 3811 O O . LYS B 1 129 ? 13.031 -3.203 1.841 1 95.19 129 LYS B O 1
ATOM 3816 N N . ARG B 1 130 ? 11.305 -4.105 2.84 1 92.19 130 ARG B N 1
ATOM 3817 C CA . ARG B 1 130 ? 10.664 -2.914 3.387 1 92.19 130 ARG B CA 1
ATOM 3818 C C . ARG B 1 130 ? 10.117 -2.025 2.275 1 92.19 130 ARG B C 1
ATOM 3820 O O . ARG B 1 130 ? 9.594 -0.944 2.541 1 92.19 130 ARG B O 1
ATOM 3827 N N . VAL B 1 131 ? 10.281 -2.516 1.065 1 93.94 131 VAL B N 1
ATOM 3828 C CA . VAL B 1 131 ? 9.664 -1.805 -0.048 1 93.94 131 VAL B CA 1
ATOM 3829 C C . VAL B 1 131 ? 8.219 -2.275 -0.226 1 93.94 131 VAL B C 1
ATOM 3831 O O . VAL B 1 131 ? 7.953 -3.479 -0.272 1 93.94 131 VAL B O 1
ATOM 3834 N N . PRO B 1 132 ? 7.242 -1.32 -0.328 1 95.06 132 PRO B N 1
ATOM 3835 C CA . PRO B 1 132 ? 5.863 -1.739 -0.604 1 95.06 132 PRO B CA 1
ATOM 3836 C C . PRO B 1 132 ? 5.703 -2.361 -1.99 1 95.06 132 PRO B C 1
ATOM 3838 O O . PRO B 1 132 ? 6.129 -1.771 -2.988 1 95.06 132 PRO B O 1
ATOM 3841 N N . PHE B 1 133 ? 5.418 -3.727 -2.098 1 96.19 133 PHE B N 1
ATOM 3842 C CA . PHE B 1 133 ? 4.914 -4.645 -1.086 1 96.19 133 PHE B CA 1
ATOM 3843 C C . PHE B 1 133 ? 5.715 -5.941 -1.082 1 96.19 133 PHE B C 1
ATOM 3845 O O . PHE B 1 133 ? 5.168 -7.016 -1.343 1 96.19 133 PHE B O 1
ATOM 3852 N N . ALA B 1 134 ? 6.973 -5.816 -0.731 1 98.5 134 ALA B N 1
ATOM 3853 C CA . ALA B 1 134 ? 7.832 -6.988 -0.614 1 98.5 134 ALA B CA 1
ATOM 3854 C C . ALA B 1 134 ? 7.234 -8.016 0.344 1 98.5 134 ALA B C 1
ATOM 3856 O O . ALA B 1 134 ? 6.32 -7.699 1.107 1 98.5 134 ALA B O 1
ATOM 3857 N N . LEU B 1 135 ? 7.715 -9.227 0.287 1 98.88 135 LEU B N 1
ATOM 3858 C CA . LEU B 1 135 ? 7.207 -10.32 1.113 1 98.88 135 LEU B CA 1
ATOM 3859 C C . LEU B 1 135 ? 7.203 -9.93 2.588 1 98.88 135 LEU B C 1
ATOM 3861 O O . LEU B 1 135 ? 6.246 -10.211 3.309 1 98.88 135 LEU B O 1
ATOM 3865 N N . ASN B 1 136 ? 8.281 -9.273 3.035 1 98.75 136 ASN B N 1
ATOM 3866 C CA . ASN B 1 136 ? 8.344 -8.883 4.441 1 98.75 136 ASN B CA 1
ATOM 3867 C C . ASN B 1 136 ? 7.227 -7.902 4.797 1 98.75 136 ASN B C 1
ATOM 3869 O O . ASN B 1 136 ? 6.676 -7.953 5.898 1 98.75 136 ASN B O 1
ATOM 3873 N N . ILE B 1 137 ? 6.859 -6.996 3.896 1 98.81 137 ILE B N 1
ATOM 3874 C CA . ILE B 1 137 ? 5.75 -6.074 4.109 1 98.81 137 ILE B CA 1
ATOM 3875 C C . ILE B 1 137 ? 4.441 -6.855 4.199 1 98.81 137 ILE B C 1
ATOM 3877 O O . ILE B 1 137 ? 3.607 -6.586 5.07 1 98.81 137 ILE B O 1
ATOM 3881 N N . GLN B 1 138 ? 4.254 -7.844 3.312 1 98.94 138 GLN B N 1
ATOM 3882 C CA . GLN B 1 138 ? 3.049 -8.664 3.334 1 98.94 138 GLN B CA 1
ATOM 3883 C C . GLN B 1 138 ? 2.895 -9.383 4.672 1 98.94 138 GLN B C 1
ATOM 3885 O O . GLN B 1 138 ? 1.792 -9.461 5.219 1 98.94 138 GLN B O 1
ATOM 3890 N N . VAL B 1 139 ? 3.99 -9.859 5.199 1 98.88 139 VAL B N 1
ATOM 3891 C CA . VAL B 1 139 ? 3.967 -10.539 6.488 1 98.88 139 VAL B CA 1
ATOM 3892 C C . VAL B 1 139 ? 3.635 -9.539 7.594 1 98.88 139 VAL B C 1
ATOM 3894 O O . VAL B 1 139 ? 2.861 -9.852 8.508 1 98.88 139 VAL B O 1
ATOM 3897 N N . MET B 1 140 ? 4.172 -8.328 7.531 1 98.69 140 MET B N 1
ATOM 3898 C CA . MET B 1 140 ? 3.863 -7.293 8.516 1 98.69 140 MET B CA 1
ATOM 3899 C C . MET B 1 140 ? 2.395 -6.895 8.438 1 98.69 140 MET B C 1
ATOM 3901 O O . MET B 1 140 ? 1.752 -6.668 9.461 1 98.69 140 MET B O 1
ATOM 3905 N N . GLN B 1 141 ? 1.852 -6.773 7.227 1 98.75 141 GLN B N 1
ATOM 3906 C CA . GLN B 1 141 ? 0.423 -6.535 7.043 1 98.75 141 GLN B CA 1
ATOM 3907 C C . GLN B 1 141 ? -0.405 -7.625 7.719 1 98.75 141 GLN B C 1
ATOM 3909 O O . GLN B 1 141 ? -1.401 -7.336 8.383 1 98.75 141 GLN B O 1
ATOM 3914 N N . PHE B 1 142 ? 0.044 -8.844 7.539 1 98.81 142 PHE B N 1
ATOM 3915 C CA . PHE B 1 142 ? -0.642 -9.977 8.156 1 98.81 142 PHE B CA 1
ATOM 3916 C C . PHE B 1 142 ? -0.629 -9.859 9.672 1 98.81 142 PHE B C 1
ATOM 3918 O O . PHE B 1 142 ? -1.637 -10.125 10.328 1 98.81 142 PHE B O 1
ATOM 3925 N N . MET B 1 143 ? 0.511 -9.492 10.266 1 98.12 143 MET B N 1
ATOM 3926 C CA . MET B 1 143 ? 0.595 -9.344 11.719 1 98.12 143 MET B CA 1
ATOM 3927 C C . MET B 1 143 ? -0.396 -8.297 12.219 1 98.12 143 MET B C 1
ATOM 3929 O O . MET B 1 143 ? -1.064 -8.5 13.234 1 98.12 143 MET B O 1
ATOM 3933 N N . HIS B 1 144 ? -0.499 -7.199 11.508 1 98.06 144 HIS B N 1
ATOM 3934 C CA . HIS B 1 144 ? -1.492 -6.188 11.859 1 98.06 144 HIS B CA 1
ATOM 3935 C C . HIS B 1 144 ? -2.908 -6.738 11.727 1 98.06 144 HIS B C 1
ATOM 3937 O O . HIS B 1 144 ? -3.734 -6.559 12.625 1 98.06 144 HIS B O 1
ATOM 3943 N N . PHE B 1 145 ? -3.188 -7.41 10.586 1 97.94 145 PHE B N 1
ATOM 3944 C CA . PHE B 1 145 ? -4.492 -8.016 10.336 1 97.94 145 PHE B CA 1
ATOM 3945 C C . PHE B 1 145 ? -4.883 -8.945 11.477 1 97.94 145 PHE B C 1
ATOM 3947 O O . PHE B 1 145 ? -6.008 -8.883 11.977 1 97.94 145 PHE B O 1
ATOM 3954 N N . LYS B 1 146 ? -3.939 -9.828 11.812 1 97.44 146 LYS B N 1
ATOM 3955 C CA . LYS B 1 146 ? -4.172 -10.812 12.867 1 97.44 146 LYS B CA 1
ATOM 3956 C C . LYS B 1 146 ? -4.562 -10.133 14.172 1 97.44 146 LYS B C 1
ATOM 3958 O O . LYS B 1 146 ? -5.578 -10.477 14.781 1 97.44 146 LYS B O 1
ATOM 3963 N N . ASP B 1 147 ? -3.816 -9.148 14.617 1 96 147 ASP B N 1
ATOM 3964 C CA . ASP B 1 147 ? -4.07 -8.453 15.875 1 96 147 ASP B CA 1
ATOM 3965 C C . ASP B 1 147 ? -5.406 -7.707 15.828 1 96 147 ASP B C 1
ATOM 3967 O O . ASP B 1 147 ? -6.195 -7.777 16.781 1 96 147 ASP B O 1
ATOM 3971 N N . ARG B 1 148 ? -5.637 -7.051 14.727 1 95.75 148 ARG B N 1
ATOM 3972 C CA . ARG B 1 148 ? -6.863 -6.27 14.594 1 95.75 148 ARG B CA 1
ATOM 3973 C C . ARG B 1 148 ? -8.086 -7.176 14.547 1 95.75 148 ARG B C 1
ATOM 3975 O O . ARG B 1 148 ? -9.102 -6.887 15.188 1 95.75 148 ARG B O 1
ATOM 3982 N N . SER B 1 149 ? -7.992 -8.273 13.734 1 96.56 149 SER B N 1
ATOM 3983 C CA . SER B 1 149 ? -9.086 -9.227 13.633 1 96.56 149 SER B CA 1
ATOM 3984 C C . SER B 1 149 ? -9.422 -9.828 14.992 1 96.56 149 SER B C 1
ATOM 3986 O O . SER B 1 149 ? -10.586 -9.906 15.375 1 96.56 149 SER B O 1
ATOM 3988 N N . ALA B 1 150 ? -8.398 -10.188 15.719 1 94.06 150 ALA B N 1
ATOM 3989 C CA . ALA B 1 150 ? -8.594 -10.797 17.031 1 94.06 150 ALA B CA 1
ATOM 3990 C C . ALA B 1 150 ? -9.211 -9.812 18.016 1 94.06 150 ALA B C 1
ATOM 3992 O O . ALA B 1 150 ? -10.086 -10.18 18.797 1 94.06 150 ALA B O 1
ATOM 3993 N N . GLU B 1 151 ? -8.758 -8.594 17.953 1 93.62 151 GLU B N 1
ATOM 3994 C CA . GLU B 1 151 ? -9.305 -7.547 18.812 1 93.62 151 GLU B CA 1
ATOM 3995 C C . GLU B 1 151 ? -10.789 -7.332 18.547 1 93.62 151 GLU B C 1
ATOM 3997 O O . GLU B 1 151 ? -11.602 -7.266 19.469 1 93.62 151 GLU B O 1
ATOM 4002 N N . LEU B 1 152 ? -11.102 -7.242 17.312 1 94.56 152 LEU B N 1
ATOM 4003 C CA . LEU B 1 152 ? -12.492 -7.004 16.922 1 94.56 152 LEU B CA 1
ATOM 4004 C C . LEU B 1 152 ? -13.359 -8.219 17.234 1 94.56 152 LEU B C 1
ATOM 4006 O O . LEU B 1 152 ? -14.5 -8.07 17.672 1 94.56 152 LEU B O 1
ATOM 4010 N N . ALA B 1 153 ? -12.828 -9.383 17 1 93.19 153 ALA B N 1
ATOM 4011 C CA . ALA B 1 153 ? -13.562 -10.609 17.328 1 93.19 153 ALA B CA 1
ATOM 4012 C C . ALA B 1 153 ? -13.891 -10.68 18.812 1 93.19 153 ALA B C 1
ATOM 4014 O O . ALA B 1 153 ? -14.969 -11.125 19.203 1 93.19 153 ALA B O 1
ATOM 4015 N N . ALA B 1 154 ? -13.023 -10.211 19.578 1 91.38 154 ALA B N 1
ATOM 4016 C CA . ALA B 1 154 ? -13.188 -10.227 21.031 1 91.38 154 ALA B CA 1
ATOM 4017 C C . ALA B 1 154 ? -14.297 -9.281 21.469 1 91.38 154 ALA B C 1
ATOM 4019 O O . ALA B 1 154 ? -14.883 -9.453 22.547 1 91.38 154 ALA B O 1
ATOM 4020 N N . THR B 1 155 ? -14.586 -8.305 20.672 1 90.94 155 THR B N 1
ATOM 4021 C CA . THR B 1 155 ? -15.648 -7.363 21.016 1 90.94 155 THR B CA 1
ATOM 4022 C C . THR B 1 155 ? -17 -7.863 20.5 1 90.94 155 THR B C 1
ATOM 4024 O O . THR B 1 155 ? -18.031 -7.246 20.766 1 90.94 155 THR B O 1
ATOM 4027 N N . GLY B 1 156 ? -17.047 -8.914 19.797 1 84.75 156 GLY B N 1
ATOM 4028 C CA . GLY B 1 156 ? -18.297 -9.516 19.359 1 84.75 156 GLY B CA 1
ATOM 4029 C C . GLY B 1 156 ? -18.594 -9.289 17.891 1 84.75 156 GLY B C 1
ATOM 4030 O O . GLY B 1 156 ? -19.688 -9.609 17.422 1 84.75 156 GLY B O 1
ATOM 4031 N N . ALA B 1 157 ? -17.609 -8.688 17.25 1 76.94 157 ALA B N 1
ATOM 4032 C CA . ALA B 1 157 ? -17.844 -8.523 15.812 1 76.94 157 ALA B CA 1
ATOM 4033 C C . ALA B 1 157 ? -17.969 -9.883 15.125 1 76.94 157 ALA B C 1
ATOM 4035 O O . ALA B 1 157 ? -17.078 -10.727 15.242 1 76.94 157 ALA B O 1
ATOM 4036 N N . ASN B 1 158 ? -19.016 -9.984 14.43 1 71.81 158 ASN B N 1
ATOM 4037 C CA . ASN B 1 158 ? -19.297 -11.273 13.812 1 71.81 158 ASN B CA 1
ATOM 4038 C C . ASN B 1 158 ? -18.484 -11.484 12.539 1 71.81 158 ASN B C 1
ATOM 4040 O O . ASN B 1 158 ? -18.141 -10.516 11.852 1 71.81 158 ASN B O 1
ATOM 4044 N N . HIS B 1 159 ? -17.922 -12.656 12.312 1 83 159 HIS B N 1
ATOM 4045 C CA . HIS B 1 159 ? -17.375 -13.141 11.055 1 83 159 HIS B CA 1
ATOM 4046 C C . HIS B 1 159 ? -15.883 -12.82 10.945 1 83 159 HIS B C 1
ATOM 4048 O O . HIS B 1 159 ? -15.297 -12.945 9.867 1 83 159 HIS B O 1
ATOM 4054 N N . LEU B 1 160 ? -15.344 -12.273 12.148 1 89.5 160 LEU B N 1
ATOM 4055 C CA . LEU B 1 160 ? -13.898 -12.055 12.125 1 89.5 160 LEU B CA 1
ATOM 4056 C C . LEU B 1 160 ? -13.164 -13.219 12.789 1 89.5 160 LEU B C 1
ATOM 4058 O O . LEU B 1 160 ? -13.75 -13.953 13.586 1 89.5 160 LEU B O 1
ATOM 4062 N N . ILE B 1 161 ? -12.016 -13.414 12.445 1 92.25 161 ILE B N 1
ATOM 4063 C CA . ILE B 1 161 ? -11.172 -14.523 12.891 1 92.25 161 ILE B CA 1
ATOM 4064 C C . ILE B 1 161 ? -10.578 -14.195 14.258 1 92.25 161 ILE B C 1
ATOM 4066 O O . ILE B 1 161 ? -9.914 -13.172 14.43 1 92.25 161 ILE B O 1
ATOM 4070 N N . GLY B 1 162 ? -10.875 -15.031 15.242 1 91.88 162 GLY B N 1
ATOM 4071 C CA . GLY B 1 162 ? -10.305 -14.875 16.578 1 91.88 162 GLY B CA 1
ATOM 4072 C C . GLY B 1 162 ? -8.906 -15.438 16.703 1 91.88 162 GLY B C 1
ATOM 4073 O O . GLY B 1 162 ? -8.438 -16.156 15.812 1 91.88 162 GLY B O 1
ATOM 4074 N N . TYR B 1 163 ? -8.258 -15.148 17.828 1 88.62 163 TYR B N 1
ATOM 4075 C CA . TYR B 1 163 ? -6.867 -15.516 18.047 1 88.62 163 TYR B CA 1
ATOM 4076 C C . TYR B 1 163 ? -6.672 -17.016 17.953 1 88.62 163 TYR B C 1
ATOM 4078 O O . TYR B 1 163 ? -5.637 -17.5 17.484 1 88.62 163 TYR B O 1
ATOM 4086 N N . ASP B 1 164 ? -7.68 -17.75 18.281 1 88.38 164 ASP B N 1
ATOM 4087 C CA . ASP B 1 164 ? -7.562 -19.203 18.406 1 88.38 164 ASP B CA 1
ATOM 4088 C C . ASP B 1 164 ? -7.645 -19.875 17.047 1 88.38 164 ASP B C 1
ATOM 4090 O O . ASP B 1 164 ? -7.344 -21.078 16.922 1 88.38 164 ASP B O 1
ATOM 4094 N N . ARG B 1 165 ? -7.891 -19.109 16.094 1 92 165 ARG B N 1
ATOM 4095 C CA . ARG B 1 165 ? -8.172 -19.734 14.805 1 92 165 ARG B CA 1
ATOM 4096 C C . ARG B 1 165 ? -7 -19.562 13.844 1 92 165 ARG B C 1
ATOM 4098 O O . ARG B 1 165 ? -6.938 -20.234 12.812 1 92 165 ARG B O 1
ATOM 4105 N N . PHE B 1 166 ? -6.051 -18.734 14.188 1 93.69 166 PHE B N 1
ATOM 4106 C CA . PHE B 1 166 ? -4.926 -18.469 13.297 1 93.69 166 PHE B CA 1
ATOM 4107 C C . PHE B 1 166 ? -3.949 -19.641 13.289 1 93.69 166 PHE B C 1
ATOM 4109 O O . PHE B 1 166 ? -3.201 -19.828 12.328 1 93.69 166 PHE B O 1
ATOM 4116 N N . GLY B 1 167 ? -3.992 -20.484 14.312 1 92.44 167 GLY B N 1
ATOM 4117 C CA . GLY B 1 167 ? -3.141 -21.656 14.375 1 92.44 167 GLY B CA 1
ATOM 4118 C C . GLY B 1 167 ? -3.562 -22.75 13.414 1 92.44 167 GLY B C 1
ATOM 4119 O O . GLY B 1 167 ? -2.734 -23.547 12.977 1 92.44 167 GLY B O 1
ATOM 4120 N N . ASP B 1 168 ? -4.801 -22.766 13.031 1 91.62 168 ASP B N 1
ATOM 4121 C CA . ASP B 1 168 ? -5.344 -23.797 12.164 1 91.62 168 ASP B CA 1
ATOM 4122 C C . ASP B 1 168 ? -5.43 -23.312 10.719 1 91.62 168 ASP B C 1
ATOM 4124 O O . ASP B 1 168 ? -5.816 -24.078 9.828 1 91.62 168 ASP B O 1
ATOM 4128 N N . ALA B 1 169 ? -5.055 -22.109 10.516 1 96 169 ALA B N 1
ATOM 4129 C CA . ALA B 1 169 ? -5.145 -21.531 9.18 1 96 169 ALA B CA 1
ATOM 4130 C C . ALA B 1 169 ? -4.051 -22.078 8.266 1 96 169 ALA B C 1
ATOM 4132 O O . ALA B 1 169 ? -3.018 -22.562 8.742 1 96 169 ALA B O 1
ATOM 4133 N N . LEU B 1 170 ? -4.371 -22.094 6.984 1 97.44 170 LEU B N 1
ATOM 4134 C CA . LEU B 1 170 ? -3.4 -22.438 5.953 1 97.44 170 LEU B CA 1
ATOM 4135 C C . LEU B 1 170 ? -2.668 -21.188 5.461 1 97.44 170 LEU B C 1
ATOM 4137 O O . LEU B 1 170 ? -3.301 -20.203 5.09 1 97.44 170 LEU B O 1
ATOM 4141 N N . TYR B 1 171 ? -1.362 -21.203 5.504 1 98.56 171 TYR B N 1
ATOM 4142 C CA . TYR B 1 171 ? -0.516 -20.125 5.027 1 98.56 171 TYR B CA 1
ATOM 4143 C C . TYR B 1 171 ? 0.168 -20.5 3.717 1 98.56 171 TYR B C 1
ATOM 4145 O O . TYR B 1 171 ? 1.042 -21.359 3.695 1 98.56 171 TYR B O 1
ATOM 4153 N N . MET B 1 172 ? -0.257 -19.812 2.654 1 98.75 172 MET B N 1
ATOM 4154 C CA . MET B 1 172 ? 0.262 -20.125 1.323 1 98.75 172 MET B CA 1
ATOM 4155 C C . MET B 1 172 ? 1.27 -19.062 0.878 1 98.75 172 MET B C 1
ATOM 4157 O O . MET B 1 172 ? 1.071 -17.875 1.116 1 98.75 172 MET B O 1
ATOM 4161 N N . ILE B 1 173 ? 2.352 -19.484 0.281 1 98.88 173 ILE B N 1
ATOM 4162 C CA . ILE B 1 173 ? 3.396 -18.578 -0.196 1 98.88 173 ILE B CA 1
ATOM 4163 C C . ILE B 1 173 ? 3.744 -18.922 -1.645 1 98.88 173 ILE B C 1
ATOM 4165 O O . ILE B 1 173 ? 4.066 -20.062 -1.961 1 98.88 173 ILE B O 1
ATOM 4169 N N . ASP B 1 174 ? 3.619 -18.016 -2.531 1 98.69 174 ASP B N 1
ATOM 4170 C CA . ASP B 1 174 ? 3.99 -18.094 -3.941 1 98.69 174 ASP B CA 1
ATOM 4171 C C . ASP B 1 174 ? 4.727 -16.828 -4.391 1 98.69 174 ASP B C 1
ATOM 4173 O O . ASP B 1 174 ? 4.109 -15.891 -4.883 1 98.69 174 ASP B O 1
ATOM 4177 N N . ILE B 1 175 ? 6.062 -16.812 -4.273 1 98.75 175 ILE B N 1
ATOM 4178 C CA . ILE B 1 175 ? 6.867 -15.625 -4.531 1 98.75 175 ILE B CA 1
ATOM 4179 C C . ILE B 1 175 ? 8.273 -16.047 -4.957 1 98.75 175 ILE B C 1
ATOM 4181 O O . ILE B 1 175 ? 8.68 -17.188 -4.754 1 98.75 175 ILE B O 1
ATOM 4185 N N . GLY B 1 176 ? 9.008 -15.188 -5.562 1 98.38 176 GLY B N 1
ATOM 4186 C CA . GLY B 1 176 ? 10.383 -15.43 -5.98 1 98.38 176 GLY B CA 1
ATOM 4187 C C . GLY B 1 176 ? 10.602 -15.211 -7.465 1 98.38 176 GLY B C 1
ATOM 4188 O O . GLY B 1 176 ? 11.711 -14.867 -7.887 1 98.38 176 GLY B O 1
ATOM 4189 N N . GLN B 1 177 ? 9.555 -15.383 -8.242 1 98.06 177 GLN B N 1
ATOM 4190 C CA . GLN B 1 177 ? 9.641 -15.234 -9.688 1 98.06 177 GLN B CA 1
ATOM 4191 C C . GLN B 1 177 ? 10.172 -13.852 -10.07 1 98.06 177 GLN B C 1
ATOM 4193 O O . GLN B 1 177 ? 11.07 -13.734 -10.906 1 98.06 177 GLN B O 1
ATOM 4198 N N . ASN B 1 178 ? 9.656 -12.828 -9.469 1 98 178 ASN B N 1
ATOM 4199 C CA . ASN B 1 178 ? 10.031 -11.461 -9.812 1 98 178 ASN B CA 1
ATOM 4200 C C . ASN B 1 178 ? 11.469 -11.156 -9.383 1 98 178 ASN B C 1
ATOM 4202 O O . ASN B 1 178 ? 12.164 -10.391 -10.047 1 98 178 ASN B O 1
ATOM 4206 N N . ASP B 1 179 ? 11.938 -11.75 -8.297 1 98.44 179 ASP B N 1
ATOM 4207 C CA . ASP B 1 179 ? 13.32 -11.57 -7.859 1 98.44 179 ASP B CA 1
ATOM 4208 C C . ASP B 1 179 ? 14.297 -12.016 -8.938 1 98.44 179 ASP B C 1
ATOM 4210 O O . ASP B 1 179 ? 15.312 -11.359 -9.18 1 98.44 179 ASP B O 1
ATOM 4214 N N . LEU B 1 180 ? 13.898 -13.094 -9.625 1 97.56 180 LEU B N 1
ATOM 4215 C CA . LEU B 1 180 ? 14.781 -13.711 -10.602 1 97.56 180 LEU B CA 1
ATOM 4216 C C . LEU B 1 180 ? 14.562 -13.125 -11.992 1 97.56 180 LEU B C 1
ATOM 4218 O O . LEU B 1 180 ? 15.492 -12.594 -12.609 1 97.56 180 LEU B O 1
ATOM 4222 N N . ALA B 1 181 ? 13.352 -13.086 -12.438 1 92.69 181 ALA B N 1
ATOM 4223 C CA . ALA B 1 181 ? 13.008 -12.664 -13.789 1 92.69 181 ALA B CA 1
ATOM 4224 C C . ALA B 1 181 ? 13.312 -11.18 -14 1 92.69 181 ALA B C 1
ATOM 4226 O O . ALA B 1 181 ? 13.789 -10.781 -15.062 1 92.69 181 ALA B O 1
ATOM 4227 N N . ASP B 1 182 ? 13.016 -10.383 -12.992 1 89.62 182 ASP B N 1
ATOM 4228 C CA . ASP B 1 182 ? 13.25 -8.953 -13.125 1 89.62 182 ASP B CA 1
ATOM 4229 C C . ASP B 1 182 ? 14.75 -8.641 -13.117 1 89.62 182 ASP B C 1
ATOM 4231 O O . ASP B 1 182 ? 15.18 -7.633 -13.68 1 89.62 182 ASP B O 1
ATOM 4235 N N . SER B 1 183 ? 15.523 -9.461 -12.469 1 89.19 183 SER B N 1
ATOM 4236 C CA . SER B 1 183 ? 16.969 -9.273 -12.469 1 89.19 183 SER B CA 1
ATOM 4237 C C . SER B 1 183 ? 17.547 -9.414 -13.875 1 89.19 183 SER B C 1
ATOM 4239 O O . SER B 1 183 ? 18.391 -8.625 -14.289 1 89.19 183 SER B O 1
ATOM 4241 N N . PHE B 1 184 ? 17.016 -10.367 -14.633 1 88.56 184 PHE B N 1
ATOM 4242 C CA . PHE B 1 184 ? 17.438 -10.516 -16.016 1 88.56 184 PHE B CA 1
ATOM 4243 C C . PHE B 1 184 ? 16.984 -9.32 -16.859 1 88.56 184 PHE B C 1
ATOM 4245 O O . PHE B 1 184 ? 17.734 -8.836 -17.703 1 88.56 184 PHE B O 1
ATOM 4252 N N . ALA B 1 185 ? 15.828 -8.8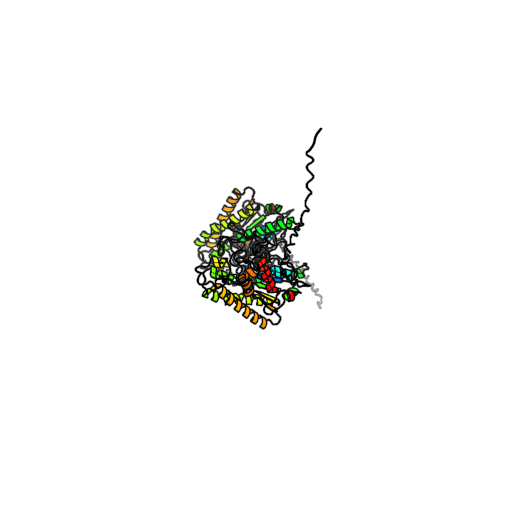75 -16.562 1 84.56 185 ALA B N 1
ATOM 4253 C CA . ALA B 1 185 ? 15.273 -7.742 -17.297 1 84.56 185 ALA B CA 1
ATOM 4254 C C . ALA B 1 185 ? 16.094 -6.477 -17.047 1 84.56 185 ALA B C 1
ATOM 4256 O O . ALA B 1 185 ? 16.156 -5.594 -17.906 1 84.56 185 ALA B O 1
ATOM 4257 N N . LYS B 1 186 ? 16.719 -6.426 -15.883 1 88.56 186 LYS B N 1
ATOM 4258 C CA . LYS B 1 186 ? 17.547 -5.281 -15.516 1 88.56 186 LYS B CA 1
ATOM 4259 C C . LYS B 1 186 ? 18.969 -5.422 -16.062 1 88.56 186 LYS B C 1
ATOM 4261 O O . LYS B 1 186 ? 19.828 -4.59 -15.797 1 88.56 186 LYS B O 1
ATOM 4266 N N . GLY B 1 187 ? 19.266 -6.551 -16.734 1 89.12 187 GLY B N 1
ATOM 4267 C CA . GLY B 1 187 ? 20.531 -6.707 -17.438 1 89.12 187 GLY B CA 1
ATOM 4268 C C . GLY B 1 187 ? 21.562 -7.469 -16.641 1 89.12 187 GLY B C 1
ATOM 4269 O O . GLY B 1 187 ? 22.734 -7.535 -17.031 1 89.12 187 GLY B O 1
ATOM 4270 N N . LEU B 1 188 ? 21.125 -8.062 -15.547 1 93.44 188 LEU B N 1
ATOM 4271 C CA . LEU B 1 188 ? 22.078 -8.844 -14.766 1 93.44 188 LEU B CA 1
ATOM 4272 C C . LEU B 1 188 ? 22.453 -10.133 -15.5 1 93.44 188 LEU B C 1
ATOM 4274 O O . LEU B 1 188 ? 21.594 -10.758 -16.125 1 93.44 188 LEU B O 1
ATOM 4278 N N . SER B 1 189 ? 23.688 -10.562 -15.328 1 93.06 189 SER B N 1
ATOM 4279 C CA . SER B 1 189 ? 24.172 -11.812 -15.898 1 93.06 189 SER B CA 1
ATOM 4280 C C . SER B 1 189 ? 23.672 -13.016 -15.109 1 93.06 189 SER B C 1
ATOM 4282 O O . SER B 1 189 ? 23.188 -12.867 -13.992 1 93.06 189 SER B O 1
ATOM 4284 N N . TYR B 1 190 ? 23.812 -14.18 -15.758 1 93.81 190 TYR B N 1
ATOM 4285 C CA . TYR B 1 190 ? 23.484 -15.445 -15.094 1 93.81 190 TYR B CA 1
ATOM 4286 C C . TYR B 1 190 ? 24.156 -15.531 -13.734 1 93.81 190 TYR B C 1
ATOM 4288 O O . TYR B 1 190 ? 23.5 -15.828 -12.727 1 93.81 190 TYR B O 1
ATOM 4296 N N . VAL B 1 191 ? 25.375 -15.211 -13.672 1 96.69 191 VAL B N 1
ATOM 4297 C CA . VAL B 1 191 ? 26.172 -15.336 -12.453 1 96.69 191 VAL B CA 1
ATOM 4298 C C . VAL B 1 191 ? 25.656 -14.359 -11.398 1 96.69 191 VAL B C 1
ATOM 4300 O O . VAL B 1 191 ? 25.562 -14.695 -10.219 1 96.69 191 VAL B O 1
ATOM 4303 N N . GLN B 1 192 ? 25.312 -13.195 -11.797 1 96.62 192 GLN B N 1
ATOM 4304 C CA . GLN B 1 192 ? 24.812 -12.172 -10.875 1 96.62 192 GLN B CA 1
ATOM 4305 C C . GLN B 1 192 ? 23.453 -12.562 -10.297 1 96.62 192 GLN B C 1
ATOM 4307 O O . GLN B 1 192 ? 23.188 -12.336 -9.109 1 96.62 192 GLN B O 1
ATOM 4312 N N . VAL B 1 193 ? 22.641 -13.125 -11.117 1 97.38 193 VAL B N 1
ATOM 4313 C CA . VAL B 1 193 ? 21.328 -13.555 -10.648 1 97.38 193 VAL B CA 1
ATOM 4314 C C . VAL B 1 193 ? 21.484 -14.719 -9.672 1 97.38 193 VAL B C 1
ATOM 4316 O O . VAL B 1 193 ? 20.844 -14.742 -8.625 1 97.38 193 VAL B O 1
ATOM 4319 N N . VAL B 1 194 ? 22.328 -15.664 -9.984 1 98 194 VAL B N 1
ATOM 4320 C CA . VAL B 1 194 ? 22.578 -16.812 -9.125 1 98 194 VAL B CA 1
ATOM 4321 C C . VAL B 1 194 ? 23.047 -16.359 -7.754 1 98 194 VAL B C 1
ATOM 4323 O O . VAL B 1 194 ? 22.656 -16.906 -6.727 1 98 194 VAL B O 1
ATOM 4326 N N . LYS B 1 195 ? 23.859 -15.297 -7.672 1 97.94 195 LYS B N 1
ATOM 4327 C CA . LYS B 1 195 ? 24.422 -14.789 -6.426 1 97.94 195 LYS B CA 1
ATOM 4328 C C . LYS B 1 195 ? 23.344 -14.195 -5.531 1 97.94 195 LYS B C 1
ATOM 4330 O O . LYS B 1 195 ? 23.531 -14.055 -4.324 1 97.94 195 LYS B O 1
ATOM 4335 N N . LYS B 1 196 ? 22.188 -13.867 -6.086 1 97.81 196 LYS B N 1
ATOM 4336 C CA . LYS B 1 196 ? 21.094 -13.258 -5.332 1 97.81 196 LYS B CA 1
ATOM 4337 C C . LYS B 1 196 ? 20.219 -14.328 -4.688 1 97.81 196 LYS B C 1
ATOM 4339 O O . LYS B 1 196 ? 19.438 -14.031 -3.77 1 97.81 196 LYS B O 1
ATOM 4344 N N . ILE B 1 197 ? 20.281 -15.562 -5.137 1 98.62 197 ILE B N 1
ATOM 4345 C CA . ILE B 1 197 ? 19.328 -16.609 -4.809 1 98.62 197 ILE B CA 1
ATOM 4346 C C . ILE B 1 197 ? 19.344 -16.875 -3.305 1 98.62 197 ILE B C 1
ATOM 4348 O O . ILE B 1 197 ? 18.281 -16.938 -2.67 1 98.62 197 ILE B O 1
ATOM 4352 N N . PRO B 1 198 ? 20.547 -16.906 -2.639 1 98.62 198 PRO B N 1
ATOM 4353 C CA . PRO B 1 198 ? 20.531 -17.188 -1.2 1 98.62 198 PRO B CA 1
ATOM 4354 C C . PRO B 1 198 ? 19.766 -16.125 -0.405 1 98.62 198 PRO B C 1
ATOM 4356 O O . PRO B 1 198 ? 19.062 -16.453 0.554 1 98.62 198 PRO B O 1
ATOM 4359 N N . SER B 1 199 ? 19.906 -14.844 -0.802 1 98.62 199 SER B N 1
ATOM 4360 C CA . SER B 1 199 ? 19.203 -13.781 -0.094 1 98.62 199 SER B CA 1
ATOM 4361 C C . SER B 1 199 ? 17.688 -13.867 -0.311 1 98.62 199 SER B C 1
ATOM 4363 O O . SER B 1 199 ? 16.906 -13.578 0.599 1 98.62 199 SER B O 1
ATOM 4365 N N . VAL B 1 200 ? 17.281 -14.219 -1.491 1 98.75 200 VAL B N 1
ATOM 4366 C CA . VAL B 1 200 ? 15.859 -14.406 -1.802 1 98.75 200 VAL B CA 1
ATOM 4367 C C . VAL B 1 200 ? 15.289 -15.531 -0.942 1 98.75 200 VAL B C 1
ATOM 4369 O O . VAL B 1 200 ? 14.242 -15.367 -0.315 1 98.75 200 VAL B O 1
ATOM 4372 N N . LEU B 1 201 ? 16.016 -16.641 -0.891 1 98.88 201 LEU B N 1
ATOM 4373 C CA . LEU B 1 201 ? 15.602 -17.797 -0.116 1 98.88 201 LEU B CA 1
ATOM 4374 C C . LEU B 1 201 ? 15.531 -17.469 1.371 1 98.88 201 LEU B C 1
ATOM 4376 O O . LEU B 1 201 ? 14.617 -17.922 2.07 1 98.88 201 LEU B O 1
ATOM 4380 N N . ALA B 1 202 ? 16.453 -16.672 1.862 1 98.81 202 ALA B N 1
ATOM 4381 C CA . ALA B 1 202 ? 16.469 -16.281 3.268 1 98.81 202 ALA B CA 1
ATOM 4382 C C . ALA B 1 202 ? 15.211 -15.516 3.637 1 98.81 202 ALA B C 1
ATOM 4384 O O . ALA B 1 202 ? 14.672 -15.672 4.738 1 98.81 202 ALA B O 1
ATOM 4385 N N . GLU B 1 203 ? 14.719 -14.672 2.75 1 98.81 203 GLU B N 1
ATOM 4386 C CA . GLU B 1 203 ? 13.516 -13.898 3.031 1 98.81 203 GLU B CA 1
ATOM 4387 C C . GLU B 1 203 ? 12.281 -14.797 3.098 1 98.81 203 GLU B C 1
ATOM 4389 O O . GLU B 1 203 ? 11.375 -14.555 3.895 1 98.81 203 GLU B O 1
ATOM 4394 N N . ILE B 1 204 ? 12.203 -15.797 2.262 1 98.94 204 ILE B N 1
ATOM 4395 C CA . ILE B 1 204 ? 11.094 -16.734 2.316 1 98.94 204 ILE B CA 1
ATOM 4396 C C . ILE B 1 204 ? 11.148 -17.531 3.619 1 98.94 204 ILE B C 1
ATOM 4398 O O . ILE B 1 204 ? 10.133 -17.703 4.297 1 98.94 204 ILE B O 1
ATOM 4402 N N . LYS B 1 205 ? 12.367 -18 3.936 1 98.88 205 LYS B N 1
ATOM 4403 C CA . LYS B 1 205 ? 12.562 -18.688 5.207 1 98.88 205 LYS B CA 1
ATOM 4404 C C . LYS B 1 205 ? 12.117 -17.828 6.379 1 98.88 205 LYS B C 1
ATOM 4406 O O . LYS B 1 205 ? 11.414 -18.297 7.273 1 98.88 205 LYS B O 1
ATOM 4411 N N . ASN B 1 206 ? 12.523 -16.594 6.383 1 98.75 206 ASN B N 1
ATOM 4412 C CA . ASN B 1 206 ? 12.156 -15.656 7.441 1 98.75 206 ASN B CA 1
ATOM 4413 C C . ASN B 1 206 ? 10.648 -15.453 7.52 1 98.75 206 ASN B C 1
ATOM 4415 O O . ASN B 1 206 ? 10.086 -15.336 8.609 1 98.75 206 ASN B O 1
ATOM 4419 N N . ALA B 1 207 ? 9.984 -15.352 6.383 1 98.88 207 ALA B N 1
ATOM 4420 C CA . ALA B 1 207 ? 8.531 -15.195 6.363 1 98.88 207 ALA B CA 1
ATOM 4421 C C . ALA B 1 207 ? 7.848 -16.359 7.055 1 98.88 207 ALA B C 1
ATOM 4423 O O . ALA B 1 207 ? 6.973 -16.172 7.902 1 98.88 207 ALA B O 1
ATOM 4424 N N . VAL B 1 208 ? 8.258 -17.594 6.715 1 98.94 208 VAL B N 1
ATOM 4425 C CA . VAL B 1 208 ? 7.691 -18.781 7.328 1 98.94 208 VAL B CA 1
ATOM 4426 C C . VAL B 1 208 ? 7.934 -18.766 8.836 1 98.94 208 VAL B C 1
ATOM 4428 O O . VAL B 1 208 ? 7.012 -18.984 9.625 1 98.94 208 VAL B O 1
ATOM 4431 N N . LYS B 1 209 ? 9.148 -18.469 9.227 1 98.81 209 LYS B N 1
ATOM 4432 C CA . LYS B 1 209 ? 9.516 -18.469 10.641 1 98.81 209 LYS B CA 1
ATOM 4433 C C . LYS B 1 209 ? 8.734 -17.406 11.414 1 98.81 209 LYS B C 1
ATOM 4435 O O . LYS B 1 209 ? 8.281 -17.656 12.539 1 98.81 209 LYS B O 1
ATOM 4440 N N . ASN B 1 210 ? 8.602 -16.219 10.844 1 98.62 210 ASN B N 1
ATOM 4441 C CA . ASN B 1 210 ? 7.852 -15.156 11.5 1 98.62 210 ASN B CA 1
ATOM 4442 C C . ASN B 1 210 ? 6.391 -15.547 11.711 1 98.62 210 ASN B C 1
ATOM 4444 O O . ASN B 1 210 ? 5.824 -15.305 12.773 1 98.62 210 ASN B O 1
ATOM 4448 N N . ILE B 1 211 ? 5.754 -16.141 10.695 1 98.75 211 ILE B N 1
ATOM 4449 C CA . ILE B 1 211 ? 4.367 -16.578 10.805 1 98.75 211 ILE B CA 1
ATOM 4450 C C . ILE B 1 211 ? 4.262 -17.703 11.836 1 98.75 211 ILE B C 1
ATOM 4452 O O . ILE B 1 211 ? 3.336 -17.719 12.648 1 98.75 211 ILE B O 1
ATOM 4456 N N . TYR B 1 212 ? 5.246 -18.625 11.828 1 98.56 212 TYR B N 1
ATOM 4457 C CA . TYR B 1 212 ? 5.301 -19.719 12.789 1 98.56 212 TYR B CA 1
ATOM 4458 C C . TYR B 1 212 ? 5.398 -19.188 14.211 1 98.56 212 TYR B C 1
ATOM 4460 O O . TYR B 1 212 ? 4.684 -19.641 15.109 1 98.56 212 TYR B O 1
ATOM 4468 N N . GLU B 1 213 ? 6.254 -18.203 14.406 1 97.75 213 GLU B N 1
ATOM 4469 C CA . GLU B 1 213 ? 6.465 -17.625 15.734 1 97.75 213 GLU B CA 1
ATOM 4470 C C . GLU B 1 213 ? 5.207 -16.922 16.234 1 97.75 213 GLU B C 1
ATOM 4472 O O . GLU B 1 213 ? 5.035 -16.734 17.438 1 97.75 213 GLU B O 1
ATOM 4477 N N . ARG B 1 214 ? 4.336 -16.641 15.328 1 95.94 214 ARG B N 1
ATOM 4478 C CA . ARG B 1 214 ? 3.094 -15.969 15.695 1 95.94 214 ARG B CA 1
ATOM 4479 C C . ARG B 1 214 ? 1.92 -16.938 15.68 1 95.94 214 ARG B C 1
ATOM 4481 O O . ARG B 1 214 ? 0.763 -16.531 15.586 1 95.94 214 ARG B O 1
ATOM 4488 N N . GLY B 1 215 ? 2.205 -18.234 15.578 1 96.56 215 GLY B N 1
ATOM 4489 C CA . GLY B 1 215 ? 1.193 -19.234 15.836 1 96.56 215 GLY B CA 1
ATOM 4490 C C . GLY B 1 215 ? 0.852 -20.062 14.609 1 96.56 215 GLY B C 1
ATOM 4491 O O . GLY B 1 215 ? 0.154 -21.078 14.711 1 96.56 215 GLY B O 1
ATOM 4492 N N . GLY B 1 216 ? 1.314 -19.656 13.422 1 97.38 216 GLY B N 1
ATOM 4493 C CA . GLY B 1 216 ? 1.068 -20.453 12.227 1 97.38 216 GLY B CA 1
ATOM 4494 C C . GLY B 1 216 ? 1.69 -21.828 12.289 1 97.38 216 GLY B C 1
ATOM 4495 O O . GLY B 1 216 ? 2.797 -22 12.805 1 97.38 216 GLY B O 1
ATOM 4496 N N . ARG B 1 217 ? 0.917 -22.844 11.68 1 97.12 217 ARG B N 1
ATOM 4497 C CA . ARG B 1 217 ? 1.423 -24.203 11.789 1 97.12 217 ARG B CA 1
ATOM 4498 C C . ARG B 1 217 ? 1.289 -24.953 10.469 1 97.12 217 ARG B C 1
ATOM 4500 O O . ARG B 1 217 ? 1.866 -26.016 10.289 1 97.12 217 ARG B O 1
ATOM 4507 N N . LYS B 1 218 ? 0.569 -24.453 9.531 1 97.19 218 LYS B N 1
ATOM 4508 C CA . LYS B 1 218 ? 0.323 -25.125 8.258 1 97.19 218 LYS B CA 1
ATOM 4509 C C . LYS B 1 218 ? 0.749 -24.25 7.082 1 97.19 218 LYS B C 1
ATOM 4511 O O . LYS B 1 218 ? 0.164 -23.188 6.852 1 97.19 218 LYS B O 1
ATOM 4516 N N . PHE B 1 219 ? 1.757 -24.75 6.332 1 98.31 219 PHE B N 1
ATOM 4517 C CA . PHE B 1 219 ? 2.338 -23.938 5.262 1 98.31 219 PHE B CA 1
ATOM 4518 C C . PHE B 1 219 ? 2.281 -24.688 3.934 1 98.31 219 PHE B C 1
ATOM 4520 O O . PHE B 1 219 ? 2.496 -25.906 3.891 1 98.31 219 PHE B O 1
ATOM 4527 N N . TRP B 1 220 ? 1.916 -24 2.902 1 98.25 220 TRP B N 1
ATOM 4528 C CA . TRP B 1 220 ? 1.884 -24.469 1.518 1 98.25 220 TRP B CA 1
ATOM 4529 C C . TRP B 1 220 ? 2.715 -23.547 0.623 1 98.25 220 TRP B C 1
ATOM 4531 O O . TRP B 1 220 ? 2.287 -22.438 0.286 1 98.25 220 TRP B O 1
ATOM 4541 N N . VAL B 1 221 ? 3.9 -24.031 0.139 1 98.81 221 VAL B N 1
ATOM 4542 C CA . VAL B 1 221 ? 4.887 -23.156 -0.502 1 98.81 221 VAL B CA 1
ATOM 4543 C C . VAL B 1 221 ? 5.109 -23.609 -1.943 1 98.81 221 VAL B C 1
ATOM 4545 O O . VAL B 1 221 ? 5.52 -24.75 -2.188 1 98.81 221 VAL B O 1
ATOM 4548 N N . HIS B 1 222 ? 4.871 -22.734 -2.873 1 98.81 222 HIS B N 1
ATOM 4549 C CA . HIS B 1 222 ? 5.098 -23 -4.289 1 98.81 222 HIS B CA 1
ATOM 4550 C C . HIS B 1 222 ? 6.504 -22.578 -4.711 1 98.81 222 HIS B C 1
ATOM 4552 O O . HIS B 1 222 ? 6.953 -21.484 -4.375 1 98.81 222 HIS B O 1
ATOM 4558 N N . ASN B 1 223 ? 7.188 -23.453 -5.465 1 98.75 223 ASN B N 1
ATOM 4559 C CA . ASN B 1 223 ? 8.383 -22.953 -6.137 1 98.75 223 ASN B CA 1
ATOM 4560 C C . ASN B 1 223 ? 8.039 -22.219 -7.426 1 98.75 223 ASN B C 1
ATOM 4562 O O . ASN B 1 223 ? 6.867 -21.938 -7.688 1 98.75 223 ASN B O 1
ATOM 4566 N N . THR B 1 224 ? 9.047 -21.734 -8.195 1 98.69 224 THR B N 1
ATOM 4567 C CA . THR B 1 224 ? 8.773 -20.891 -9.352 1 98.69 224 THR B CA 1
ATOM 4568 C C . THR B 1 224 ? 8.758 -21.719 -10.641 1 98.69 224 THR B C 1
ATOM 4570 O O . THR B 1 224 ? 9.336 -22.797 -10.695 1 98.69 224 THR B O 1
ATOM 4573 N N . GLY B 1 225 ? 8.078 -21.297 -11.648 1 98.56 225 GLY B N 1
ATOM 4574 C CA . GLY B 1 225 ? 7.953 -21.953 -12.938 1 98.56 225 GLY B CA 1
ATOM 4575 C C . GLY B 1 225 ? 9.156 -21.75 -13.836 1 98.56 225 GLY B C 1
ATOM 4576 O O . GLY B 1 225 ? 10.148 -21.141 -13.414 1 98.56 225 GLY B O 1
ATOM 4577 N N . PRO B 1 226 ? 9.055 -22.312 -15.039 1 98.69 226 PRO B N 1
ATOM 4578 C CA . PRO B 1 226 ? 10.148 -22.172 -16 1 98.69 226 PRO B CA 1
ATOM 4579 C C . PRO B 1 226 ? 10.227 -20.766 -16.609 1 98.69 226 PRO B C 1
ATOM 4581 O O . PRO B 1 226 ? 9.648 -20.516 -17.672 1 98.69 226 PRO B O 1
ATOM 4584 N N . LEU B 1 227 ? 11.047 -19.953 -16.047 1 98.06 227 LEU B N 1
ATOM 4585 C CA . LEU B 1 227 ? 11.148 -18.547 -16.391 1 98.06 227 LEU B CA 1
ATOM 4586 C C . LEU B 1 227 ? 11.531 -18.359 -17.859 1 98.06 227 LEU B C 1
ATOM 4588 O O . LEU B 1 227 ? 11.102 -17.406 -18.5 1 98.06 227 LEU B O 1
ATOM 4592 N N . GLY B 1 228 ? 12.281 -19.297 -18.344 1 97.81 228 GLY B N 1
ATOM 4593 C CA . GLY B 1 228 ? 12.781 -19.203 -19.703 1 97.81 228 GLY B CA 1
ATOM 4594 C C . GLY B 1 228 ? 11.703 -19.438 -20.75 1 97.81 228 GLY B C 1
ATOM 4595 O O . GLY B 1 228 ? 11.906 -19.156 -21.938 1 97.81 228 GLY B O 1
ATOM 4596 N N . CYS B 1 229 ? 10.555 -19.922 -20.312 1 98.19 229 CYS B N 1
ATOM 4597 C CA . CYS B 1 229 ? 9.484 -20.25 -21.25 1 98.19 229 CYS B CA 1
ATOM 4598 C C . CYS B 1 229 ? 8.477 -19.109 -21.344 1 98.19 229 CYS B C 1
ATOM 4600 O O . CYS B 1 229 ? 7.5 -19.188 -22.094 1 98.19 229 CYS B O 1
ATOM 4602 N N . LEU B 1 230 ? 8.672 -17.953 -20.609 1 97.44 230 LEU B N 1
ATOM 4603 C CA . LEU B 1 230 ? 7.75 -16.828 -20.641 1 97.44 230 LEU B CA 1
ATOM 4604 C C . LEU B 1 230 ? 7.883 -16.047 -21.938 1 97.44 230 LEU B C 1
ATOM 4606 O O . LEU B 1 230 ? 8.969 -15.562 -22.266 1 97.44 230 LEU B O 1
ATOM 4610 N N . PRO B 1 231 ? 6.777 -15.844 -22.641 1 97.38 231 PRO B N 1
ATOM 4611 C CA . PRO B 1 231 ? 6.848 -15.078 -23.891 1 97.38 231 PRO B CA 1
ATOM 4612 C C . PRO B 1 231 ? 7.492 -13.703 -23.688 1 97.38 231 PRO B C 1
ATOM 4614 O O . PRO B 1 231 ? 8.227 -13.234 -24.562 1 97.38 231 PRO B O 1
ATOM 4617 N N . GLN B 1 232 ? 7.273 -13.062 -22.547 1 96.81 232 GLN B N 1
ATOM 4618 C CA . GLN B 1 232 ? 7.895 -11.773 -22.25 1 96.81 232 GLN B CA 1
ATOM 4619 C C . GLN B 1 232 ? 9.414 -11.883 -22.266 1 96.81 232 GLN B C 1
ATOM 4621 O O . GLN B 1 232 ? 10.102 -11.023 -22.812 1 96.81 232 GLN B O 1
ATOM 4626 N N . LYS B 1 233 ? 9.922 -12.938 -21.672 1 96.25 233 LYS B N 1
ATOM 4627 C CA . LYS B 1 233 ? 11.375 -13.109 -21.609 1 96.25 233 LYS B CA 1
ATOM 4628 C C . LYS B 1 233 ? 11.945 -13.492 -22.969 1 96.25 233 LYS B C 1
ATOM 4630 O O . LYS B 1 233 ? 12.977 -12.969 -23.375 1 96.25 233 LYS B O 1
ATOM 4635 N N . LEU B 1 234 ? 11.242 -14.344 -23.625 1 96.5 234 LEU B N 1
ATOM 4636 C CA . LEU B 1 234 ? 11.672 -14.797 -24.938 1 96.5 234 LEU B CA 1
ATOM 4637 C C . LEU B 1 234 ? 11.719 -13.625 -25.922 1 96.5 234 LEU B C 1
ATOM 4639 O O . LEU B 1 234 ? 12.648 -13.531 -26.734 1 96.5 234 LEU B O 1
ATOM 4643 N N . ALA B 1 235 ? 10.805 -12.742 -25.828 1 95.19 235 ALA B N 1
ATOM 4644 C CA . ALA B 1 235 ? 10.695 -11.625 -26.75 1 95.19 235 ALA B CA 1
ATOM 4645 C C . ALA B 1 235 ? 11.734 -10.547 -26.438 1 95.19 235 ALA B C 1
ATOM 4647 O O . ALA B 1 235 ? 12.227 -9.875 -27.344 1 95.19 235 ALA B O 1
ATOM 4648 N N . LEU B 1 236 ? 12.086 -10.414 -25.172 1 92.12 236 LEU B N 1
ATOM 4649 C CA . LEU B 1 236 ? 12.852 -9.242 -24.766 1 92.12 236 LEU B CA 1
ATOM 4650 C C . LEU B 1 236 ? 14.328 -9.578 -24.641 1 92.12 236 LEU B C 1
ATOM 4652 O O . LEU B 1 236 ? 15.18 -8.688 -24.656 1 92.12 236 LEU B O 1
ATOM 4656 N N . ALA B 1 237 ? 14.594 -10.836 -24.406 1 89.88 237 ALA B N 1
ATOM 4657 C CA . ALA B 1 237 ? 15.992 -11.219 -24.234 1 89.88 237 ALA B CA 1
ATOM 4658 C C . ALA B 1 237 ? 16.766 -11.078 -25.547 1 89.88 237 ALA B C 1
ATOM 4660 O O . ALA B 1 237 ? 16.203 -11.273 -26.625 1 89.88 237 ALA B O 1
ATOM 4661 N N . LYS B 1 238 ? 18.047 -10.75 -25.359 1 82.94 238 LYS B N 1
ATOM 4662 C CA . LYS B 1 238 ? 18.906 -10.578 -26.516 1 82.94 238 LYS B CA 1
ATOM 4663 C C . LYS B 1 238 ? 19.734 -11.836 -26.781 1 82.94 238 LYS B C 1
ATOM 4665 O O . LYS B 1 238 ? 20.172 -12.516 -25.844 1 82.94 238 LYS B O 1
ATOM 4670 N N . ASN B 1 239 ? 19.906 -12.156 -28.031 1 83.69 239 ASN B N 1
ATOM 4671 C CA . ASN B 1 239 ? 20.812 -13.203 -28.484 1 83.69 239 ASN B CA 1
ATOM 4672 C C . ASN B 1 239 ? 20.516 -14.539 -27.812 1 83.69 239 ASN B C 1
ATOM 4674 O O . ASN B 1 239 ? 21.422 -15.18 -27.281 1 83.69 239 ASN B O 1
ATOM 4678 N N . ILE B 1 240 ? 19.25 -14.914 -27.922 1 85.88 240 ILE B N 1
ATOM 4679 C CA . ILE B 1 240 ? 18.875 -16.094 -27.156 1 85.88 240 ILE B CA 1
ATOM 4680 C C . ILE B 1 240 ? 19.016 -17.344 -28.016 1 85.88 240 ILE B C 1
ATOM 4682 O O . ILE B 1 240 ? 18.844 -18.469 -27.531 1 85.88 240 ILE B O 1
ATOM 4686 N N . SER B 1 241 ? 19.484 -17.234 -29.266 1 86.25 241 SER B N 1
ATOM 4687 C CA . SER B 1 241 ? 19.484 -18.344 -30.203 1 86.25 241 SER B CA 1
ATOM 4688 C C . SER B 1 241 ? 20.359 -19.5 -29.703 1 86.25 241 SER B C 1
ATOM 4690 O O . SER B 1 241 ? 20.016 -20.672 -29.875 1 86.25 241 SER B O 1
ATOM 4692 N N . HIS B 1 242 ? 21.375 -19.203 -29.047 1 90.69 242 HIS B N 1
ATOM 4693 C CA . HIS B 1 242 ? 22.297 -20.234 -28.609 1 90.69 242 HIS B CA 1
ATOM 4694 C C . HIS B 1 242 ? 21.953 -20.734 -27.203 1 90.69 242 HIS B C 1
ATOM 4696 O O . HIS B 1 242 ? 22.594 -21.656 -26.688 1 90.69 242 HIS B O 1
ATOM 4702 N N . ASP B 1 243 ? 20.906 -20.172 -26.672 1 94.44 243 ASP B N 1
ATOM 4703 C CA . ASP B 1 243 ? 20.578 -20.484 -25.281 1 94.44 243 ASP B CA 1
ATOM 4704 C C . ASP B 1 243 ? 19.188 -21.094 -25.172 1 94.44 243 ASP B C 1
ATOM 4706 O O . ASP B 1 243 ? 18.609 -21.156 -24.094 1 94.44 243 ASP B O 1
ATOM 4710 N N . LEU B 1 244 ? 18.625 -21.562 -26.297 1 96.81 244 LEU B N 1
ATOM 4711 C CA . LEU B 1 244 ? 17.297 -22.156 -26.281 1 96.81 244 LEU B CA 1
ATOM 4712 C C . LEU B 1 244 ? 17.375 -23.656 -26.047 1 96.81 244 LEU B C 1
ATOM 4714 O O . LEU B 1 244 ? 18.25 -24.328 -26.594 1 96.81 244 LEU B O 1
ATOM 4718 N N . ASP B 1 245 ? 16.516 -24.156 -25.25 1 96.69 245 ASP B N 1
ATOM 4719 C CA . ASP B 1 245 ? 16.469 -25.594 -25.016 1 96.69 245 ASP B CA 1
ATOM 4720 C C . ASP B 1 245 ? 15.508 -26.281 -25.984 1 96.69 245 ASP B C 1
ATOM 4722 O O . ASP B 1 245 ? 15.039 -25.672 -26.938 1 96.69 245 ASP B O 1
ATOM 4726 N N . SER B 1 246 ? 15.25 -27.625 -25.703 1 95.5 246 SER B N 1
ATOM 4727 C CA . SER B 1 246 ? 14.492 -28.438 -26.656 1 95.5 246 SER B CA 1
ATOM 4728 C C . SER B 1 246 ? 13.023 -28.016 -26.688 1 95.5 246 SER B C 1
ATOM 4730 O O . SER B 1 246 ? 12.305 -28.344 -27.625 1 95.5 246 SER B O 1
ATOM 4732 N N . PHE B 1 247 ? 12.562 -27.219 -25.719 1 96.12 247 PHE B N 1
ATOM 4733 C CA . PHE B 1 247 ? 11.18 -26.766 -25.656 1 96.12 247 PHE B CA 1
ATOM 4734 C C . PHE B 1 247 ? 11.039 -25.359 -26.219 1 96.12 247 PHE B C 1
ATOM 4736 O O . PHE B 1 247 ? 9.938 -24.812 -26.266 1 96.12 247 PHE B O 1
ATOM 4743 N N . GLY B 1 248 ? 12.188 -24.766 -26.609 1 96.88 248 GLY B N 1
ATOM 4744 C CA . GLY B 1 248 ? 12.18 -23.406 -27.109 1 96.88 248 GLY B CA 1
ATOM 4745 C C . GLY B 1 248 ? 12.305 -22.359 -26.016 1 96.88 248 GLY B C 1
ATOM 4746 O O . GLY B 1 248 ? 12.086 -21.172 -26.266 1 96.88 248 GLY B O 1
ATOM 4747 N N . CYS B 1 249 ? 12.703 -22.766 -24.859 1 98.06 249 CYS B N 1
ATOM 4748 C CA . CYS B 1 249 ? 12.836 -21.875 -23.703 1 98.06 249 CYS B CA 1
ATOM 4749 C C . CYS B 1 249 ? 14.289 -21.469 -23.5 1 98.06 249 CYS B C 1
ATOM 4751 O O . CYS B 1 249 ? 15.203 -22.172 -23.938 1 98.06 249 CYS B O 1
ATOM 4753 N N . ILE B 1 250 ? 14.469 -20.359 -22.875 1 97.38 250 ILE B N 1
ATOM 4754 C CA . ILE B 1 250 ? 15.828 -19.922 -22.562 1 97.38 250 ILE B CA 1
ATOM 4755 C C . ILE B 1 250 ? 16.406 -20.797 -21.453 1 97.38 250 ILE B C 1
ATOM 4757 O O . ILE B 1 250 ? 15.953 -20.719 -20.297 1 97.38 250 ILE B O 1
ATOM 4761 N N . SER B 1 251 ? 17.422 -21.531 -21.766 1 97.25 251 SER B N 1
ATOM 4762 C CA . SER B 1 251 ? 17.969 -22.547 -20.875 1 97.25 251 SER B CA 1
ATOM 4763 C C . SER B 1 251 ? 18.562 -21.922 -19.625 1 97.25 251 SER B C 1
ATOM 4765 O O . SER B 1 251 ? 18.375 -22.422 -18.516 1 97.25 251 SER B O 1
ATOM 4767 N N . SER B 1 252 ? 19.266 -20.797 -19.734 1 96.06 252 SER B N 1
ATOM 4768 C CA . SER B 1 252 ? 19.922 -20.156 -18.594 1 96.06 252 SER B CA 1
ATOM 4769 C C . SER B 1 252 ? 18.891 -19.641 -17.594 1 96.06 252 SER B C 1
ATOM 4771 O O . SER B 1 252 ? 19.125 -19.688 -16.375 1 96.06 252 SER B O 1
ATOM 4773 N N . TYR B 1 253 ? 17.75 -19.125 -18.078 1 97.06 253 TYR B N 1
ATOM 4774 C CA . TYR B 1 253 ? 16.703 -18.656 -17.188 1 97.06 253 TYR B CA 1
ATOM 4775 C C . TYR B 1 253 ? 16.078 -19.828 -16.422 1 97.06 253 TYR B C 1
ATOM 4777 O O . TYR B 1 253 ? 15.805 -19.719 -15.227 1 97.06 253 TYR B O 1
ATOM 4785 N N . ASN B 1 254 ? 15.898 -20.938 -17.125 1 98.25 254 ASN B N 1
ATOM 4786 C CA . ASN B 1 254 ? 15.352 -22.125 -16.469 1 98.25 254 ASN B CA 1
ATOM 4787 C C . ASN B 1 254 ? 16.344 -22.719 -15.469 1 98.25 254 ASN B C 1
ATOM 4789 O O . ASN B 1 254 ? 15.93 -23.234 -14.422 1 98.25 254 ASN B O 1
ATOM 4793 N N . ASP B 1 255 ? 17.609 -22.641 -15.766 1 98.25 255 ASP B N 1
ATOM 4794 C CA . ASP B 1 255 ? 18.625 -23.109 -14.828 1 98.25 255 ASP B CA 1
ATOM 4795 C C . ASP B 1 255 ? 18.578 -22.328 -13.523 1 98.25 255 ASP B C 1
ATOM 4797 O O . ASP B 1 255 ? 18.703 -22.891 -12.445 1 98.25 255 ASP B O 1
ATOM 4801 N N . VAL B 1 256 ? 18.391 -21.047 -13.648 1 98.31 256 VAL B N 1
ATOM 4802 C CA . VAL B 1 256 ? 18.297 -20.188 -12.469 1 98.31 256 VAL B CA 1
ATOM 4803 C C . VAL B 1 256 ? 17.047 -20.562 -11.656 1 98.31 256 VAL B C 1
ATOM 4805 O O . VAL B 1 256 ? 17.109 -20.656 -10.43 1 98.31 256 VAL B O 1
ATOM 4808 N N . ALA B 1 257 ? 15.953 -20.75 -12.32 1 98.69 257 ALA B N 1
ATOM 4809 C CA . ALA B 1 257 ? 14.734 -21.172 -11.633 1 98.69 257 ALA B CA 1
ATOM 4810 C C . ALA B 1 257 ? 14.945 -22.484 -10.883 1 98.69 257 ALA B C 1
ATOM 4812 O O . ALA B 1 257 ? 14.523 -22.625 -9.734 1 98.69 257 ALA B O 1
ATOM 4813 N N . LYS B 1 258 ? 15.648 -23.422 -11.508 1 98.81 258 LYS B N 1
ATOM 4814 C CA . LYS B 1 258 ? 15.898 -24.719 -10.898 1 98.81 258 LYS B CA 1
ATOM 4815 C C . LYS B 1 258 ? 16.797 -24.594 -9.672 1 98.81 258 LYS B C 1
ATOM 4817 O O . LYS B 1 258 ? 16.594 -25.266 -8.672 1 98.81 258 LYS B O 1
ATOM 4822 N N . LEU B 1 259 ? 17.797 -23.719 -9.773 1 98.81 259 LEU B N 1
ATOM 4823 C CA . LEU B 1 259 ? 18.688 -23.484 -8.641 1 98.81 259 LEU B CA 1
ATOM 4824 C C . LEU B 1 259 ? 17.922 -22.906 -7.457 1 98.81 259 LEU B C 1
ATOM 4826 O O . LEU B 1 259 ? 18.094 -23.344 -6.32 1 98.81 259 LEU B O 1
ATOM 4830 N N . PHE B 1 260 ? 17.141 -21.953 -7.738 1 98.81 260 PHE B N 1
ATOM 4831 C CA . PHE B 1 260 ? 16.281 -21.375 -6.715 1 98.81 260 PHE B CA 1
ATOM 4832 C C . PHE B 1 260 ? 15.375 -22.438 -6.102 1 98.81 260 PHE B C 1
ATOM 4834 O O . PHE B 1 260 ? 15.242 -22.516 -4.879 1 98.81 260 PHE B O 1
ATOM 4841 N N . ASN B 1 261 ? 14.727 -23.219 -6.945 1 98.94 261 ASN B N 1
ATOM 4842 C CA . ASN B 1 261 ? 13.773 -24.234 -6.508 1 98.94 261 ASN B CA 1
ATOM 4843 C C . ASN B 1 261 ? 14.445 -25.281 -5.629 1 98.94 261 ASN B C 1
ATOM 4845 O O . ASN B 1 261 ? 13.859 -25.75 -4.645 1 98.94 261 ASN B O 1
ATOM 4849 N N . GLU B 1 262 ? 15.633 -25.688 -6.035 1 98.81 262 GLU B N 1
ATOM 4850 C CA . GLU B 1 262 ? 16.375 -26.625 -5.207 1 98.81 262 GLU B CA 1
ATOM 4851 C C . GLU B 1 262 ? 16.672 -26.031 -3.832 1 98.81 262 GLU B C 1
ATOM 4853 O O . GLU B 1 262 ? 16.578 -26.734 -2.816 1 98.81 262 GLU B O 1
ATOM 4858 N N . GLY B 1 263 ? 17.078 -24.766 -3.814 1 98.88 263 GLY B N 1
ATOM 4859 C CA . GLY B 1 263 ? 17.281 -24.094 -2.543 1 98.88 263 GLY B CA 1
ATOM 4860 C C . GLY B 1 263 ? 16.016 -24.031 -1.693 1 98.88 263 GLY B C 1
ATOM 4861 O O . GLY B 1 263 ? 16.078 -24.266 -0.482 1 98.88 263 GLY B O 1
ATOM 4862 N N . LEU B 1 264 ? 14.906 -23.734 -2.316 1 98.94 264 LEU B N 1
ATOM 4863 C CA . LEU B 1 264 ? 13.633 -23.656 -1.602 1 98.94 264 LEU B CA 1
ATOM 4864 C C . LEU B 1 264 ? 13.25 -25.031 -1.037 1 98.94 264 LEU B C 1
ATOM 4866 O O . LEU B 1 264 ? 12.719 -25.109 0.071 1 98.94 264 LEU B O 1
ATOM 4870 N N . ARG B 1 265 ? 13.484 -26.094 -1.806 1 98.75 265 ARG B N 1
ATOM 4871 C CA . ARG B 1 265 ? 13.242 -27.453 -1.329 1 98.75 265 ARG B CA 1
ATOM 4872 C C . ARG B 1 265 ? 14.062 -27.75 -0.078 1 98.75 265 ARG B C 1
ATOM 4874 O O . ARG B 1 265 ? 13.539 -28.281 0.901 1 98.75 265 ARG B O 1
ATOM 4881 N N . GLN B 1 266 ? 15.32 -27.391 -0.097 1 98.69 266 GLN B N 1
ATOM 4882 C CA . GLN B 1 266 ? 16.203 -27.609 1.041 1 98.69 266 GLN B CA 1
ATOM 4883 C C . GLN B 1 266 ? 15.734 -26.828 2.268 1 98.69 266 GLN B C 1
ATOM 4885 O O . GLN B 1 266 ? 15.734 -27.359 3.381 1 98.69 266 GLN B O 1
ATOM 4890 N N . ILE B 1 267 ? 15.312 -25.625 2.035 1 98.62 267 ILE B N 1
ATOM 4891 C CA . ILE B 1 267 ? 14.789 -24.797 3.119 1 98.62 267 ILE B CA 1
ATOM 4892 C C . ILE B 1 267 ? 13.555 -25.453 3.719 1 98.62 267 ILE B C 1
ATOM 4894 O O . ILE B 1 267 ? 13.367 -25.453 4.941 1 98.62 267 ILE B O 1
ATOM 4898 N N . SER B 1 268 ? 12.711 -25.953 2.871 1 98.5 268 SER B N 1
ATOM 4899 C CA . SER B 1 268 ? 11.5 -26.609 3.344 1 98.5 268 SER B CA 1
ATOM 4900 C C . SER B 1 268 ? 11.836 -27.812 4.219 1 98.5 268 SER B C 1
ATOM 4902 O O . SER B 1 268 ? 11.195 -28.047 5.246 1 98.5 268 SER B O 1
ATOM 4904 N N . VAL B 1 269 ? 12.844 -28.609 3.852 1 98.19 269 VAL B N 1
ATOM 4905 C CA . VAL B 1 269 ? 13.289 -29.766 4.625 1 98.19 269 VAL B CA 1
ATOM 4906 C C . VAL B 1 269 ? 13.828 -29.297 5.977 1 98.19 269 VAL B C 1
ATOM 4908 O O . VAL B 1 269 ? 13.484 -29.859 7.02 1 98.19 269 VAL B O 1
ATOM 4911 N N . GLU B 1 270 ? 14.656 -28.266 5.957 1 98.44 270 GLU B N 1
ATOM 4912 C CA . GLU B 1 270 ? 15.234 -27.719 7.176 1 98.44 270 GLU B CA 1
ATOM 4913 C C . GLU B 1 270 ? 14.156 -27.234 8.133 1 98.44 270 GLU B C 1
ATOM 4915 O O . GLU B 1 270 ? 14.195 -27.516 9.328 1 98.44 270 GLU B O 1
ATOM 4920 N N . LEU B 1 271 ? 13.18 -26.516 7.582 1 98.75 271 LEU B N 1
ATOM 4921 C CA . LEU B 1 271 ? 12.117 -25.938 8.406 1 98.75 271 LEU B CA 1
ATOM 4922 C C . LEU B 1 271 ? 11.242 -27.047 8.992 1 98.75 271 LEU B C 1
ATOM 4924 O O . LEU B 1 271 ? 10.789 -26.938 10.133 1 98.75 271 LEU B O 1
ATOM 4928 N N . ARG B 1 272 ? 11.039 -28.141 8.281 1 97.88 272 ARG B N 1
ATOM 4929 C CA . ARG B 1 272 ? 10.273 -29.266 8.805 1 97.88 272 ARG B CA 1
ATOM 4930 C C . ARG B 1 272 ? 10.984 -29.891 10 1 97.88 272 ARG B C 1
ATOM 4932 O O . ARG B 1 272 ? 10.336 -30.344 10.953 1 97.88 272 ARG B O 1
ATOM 4939 N N . SER B 1 273 ? 12.273 -29.953 9.875 1 97.88 273 SER B N 1
ATOM 4940 C CA . SER B 1 273 ? 13.062 -30.516 10.961 1 97.88 273 SER B CA 1
ATOM 4941 C C . SER B 1 273 ? 13.055 -29.609 12.188 1 97.88 273 SER B C 1
ATOM 4943 O O . SER B 1 273 ? 13 -30.078 13.32 1 97.88 273 SER B O 1
ATOM 4945 N N . GLU B 1 274 ? 13.031 -28.328 11.984 1 98 274 GLU B N 1
ATOM 4946 C CA . GLU B 1 274 ? 13.094 -27.344 13.062 1 98 274 GLU B CA 1
ATOM 4947 C C . GLU B 1 274 ? 11.727 -27.141 13.703 1 98 274 GLU B C 1
ATOM 4949 O O . GLU B 1 274 ? 11.641 -26.875 14.906 1 98 274 GLU B O 1
ATOM 4954 N N . MET B 1 275 ? 10.719 -27.219 12.859 1 98.06 275 MET B N 1
ATOM 4955 C CA . MET B 1 275 ? 9.352 -26.938 13.297 1 98.06 275 MET B CA 1
ATOM 4956 C C . MET B 1 275 ? 8.516 -28.219 13.297 1 98.06 275 MET B C 1
ATOM 4958 O O . MET B 1 275 ? 7.566 -28.344 12.523 1 98.06 275 MET B O 1
ATOM 4962 N N . GLU B 1 276 ? 8.648 -29.031 14.344 1 96.62 276 GLU B N 1
ATOM 4963 C CA . GLU B 1 276 ? 8.109 -30.391 14.383 1 96.62 276 GLU B CA 1
ATOM 4964 C C . GLU B 1 276 ? 6.586 -30.375 14.492 1 96.62 276 GLU B C 1
ATOM 4966 O O . GLU B 1 276 ? 5.922 -31.328 14.102 1 96.62 276 GLU B O 1
ATOM 4971 N N . ASP B 1 277 ? 6.051 -29.266 15 1 97.06 277 ASP B N 1
ATOM 4972 C CA . ASP B 1 277 ? 4.605 -29.203 15.195 1 97.06 277 ASP B CA 1
ATOM 4973 C C . ASP B 1 277 ? 3.92 -28.516 14.023 1 97.06 277 ASP B C 1
ATOM 4975 O O . ASP B 1 277 ? 2.73 -28.188 14.086 1 97.06 277 ASP B O 1
ATOM 4979 N N . ALA B 1 278 ? 4.711 -28.25 12.961 1 96.94 278 ALA B N 1
ATOM 4980 C CA . ALA B 1 278 ? 4.164 -27.594 11.773 1 96.94 278 ALA B CA 1
ATOM 4981 C C . ALA B 1 278 ? 4.16 -28.547 10.578 1 96.94 278 ALA B C 1
ATOM 4983 O O . ALA B 1 278 ? 4.961 -29.484 10.523 1 96.94 278 ALA B O 1
ATOM 4984 N N . THR B 1 279 ? 3.199 -28.359 9.719 1 96.94 279 THR B N 1
ATOM 4985 C CA . THR B 1 279 ? 3.178 -29 8.406 1 96.94 279 THR B CA 1
ATOM 4986 C C . THR B 1 279 ? 3.629 -28.031 7.324 1 96.94 279 THR B C 1
ATOM 4988 O O . THR B 1 279 ? 3.025 -26.969 7.145 1 96.94 279 THR B O 1
ATOM 4991 N N . ILE B 1 280 ? 4.719 -28.312 6.676 1 98.12 280 ILE B N 1
ATOM 4992 C CA . ILE B 1 280 ? 5.246 -27.484 5.598 1 98.12 280 ILE B CA 1
ATOM 4993 C C . ILE B 1 280 ? 5.301 -28.297 4.305 1 98.12 280 ILE B C 1
ATOM 4995 O O . ILE B 1 280 ? 6.07 -29.25 4.195 1 98.12 280 ILE B O 1
ATOM 4999 N N . VAL B 1 281 ? 4.477 -27.922 3.328 1 98.25 281 VAL B N 1
ATOM 5000 C CA . VAL B 1 281 ? 4.383 -28.641 2.061 1 98.25 281 VAL B CA 1
ATOM 5001 C C . VAL B 1 281 ? 5.043 -27.828 0.953 1 98.25 281 VAL B C 1
ATOM 5003 O O . VAL B 1 281 ? 4.727 -26.656 0.766 1 98.25 281 VAL B O 1
ATOM 5006 N N . TYR B 1 282 ? 5.996 -28.406 0.344 1 98.56 282 TYR B N 1
ATOM 5007 C CA . TYR B 1 282 ? 6.672 -27.875 -0.83 1 98.56 282 TYR B CA 1
ATOM 5008 C C . TYR B 1 282 ? 6.027 -28.391 -2.113 1 98.56 282 TYR B C 1
ATOM 5010 O O . TYR B 1 282 ? 5.871 -29.594 -2.297 1 98.56 282 TYR B O 1
ATOM 5018 N N . VAL B 1 283 ? 5.633 -27.484 -3.027 1 98.75 283 VAL B N 1
ATOM 5019 C CA . VAL B 1 283 ? 4.957 -27.875 -4.262 1 98.75 283 VAL B CA 1
ATOM 5020 C C . VAL B 1 283 ? 5.832 -27.516 -5.461 1 98.75 283 VAL B C 1
ATOM 5022 O O . VAL B 1 283 ? 6.277 -26.375 -5.602 1 98.75 283 VAL B O 1
ATOM 5025 N N . ASP B 1 284 ? 5.973 -28.438 -6.363 1 98.81 284 ASP B N 1
ATOM 5026 C CA . ASP B 1 284 ? 6.844 -28.312 -7.527 1 98.81 284 ASP B CA 1
ATOM 5027 C C . ASP B 1 284 ? 6.09 -27.719 -8.719 1 98.81 284 ASP B C 1
ATOM 5029 O O . ASP B 1 284 ? 5.77 -28.438 -9.672 1 98.81 284 ASP B O 1
ATOM 5033 N N . MET B 1 285 ? 6 -26.438 -8.695 1 98.81 285 MET B N 1
ATOM 5034 C CA . MET B 1 285 ? 5.305 -25.719 -9.758 1 98.81 285 MET B CA 1
ATOM 5035 C C . MET B 1 285 ? 6.082 -25.797 -11.07 1 98.81 285 MET B C 1
ATOM 5037 O O . MET B 1 285 ? 5.488 -25.812 -12.148 1 98.81 285 MET B O 1
ATOM 5041 N N . TYR B 1 286 ? 7.395 -25.828 -10.969 1 98.88 286 TYR B N 1
ATOM 5042 C CA . TYR B 1 286 ? 8.25 -25.891 -12.148 1 98.88 286 TYR B CA 1
ATOM 5043 C C . TYR B 1 286 ? 7.902 -27.094 -13.016 1 98.88 286 TYR B C 1
ATOM 5045 O O . TYR B 1 286 ? 7.641 -26.938 -14.219 1 98.88 286 TYR B O 1
ATOM 5053 N N . THR B 1 287 ? 7.871 -28.234 -12.414 1 98.75 287 THR B N 1
ATOM 5054 C CA . THR B 1 287 ? 7.617 -29.469 -13.148 1 98.75 287 THR B CA 1
ATOM 5055 C C . THR B 1 287 ? 6.211 -29.469 -13.742 1 98.75 287 THR B C 1
ATOM 5057 O O . THR B 1 287 ? 6.016 -29.859 -14.891 1 98.75 287 THR B O 1
ATOM 5060 N N . ILE B 1 288 ? 5.254 -28.969 -12.984 1 98.81 288 ILE B N 1
ATOM 5061 C CA . ILE B 1 288 ? 3.869 -28.906 -13.445 1 98.81 288 ILE B CA 1
ATOM 5062 C C . ILE B 1 288 ? 3.773 -28.016 -14.68 1 98.81 288 ILE B C 1
ATOM 5064 O O . ILE B 1 288 ? 3.225 -28.422 -15.703 1 98.81 288 ILE B O 1
ATOM 5068 N N . LYS B 1 289 ? 4.324 -26.812 -14.586 1 98.81 289 LYS B N 1
ATOM 5069 C CA . LYS B 1 289 ? 4.203 -25.812 -15.648 1 98.81 289 LYS B CA 1
ATOM 5070 C C . LYS B 1 289 ? 5.016 -26.219 -16.875 1 98.81 289 LYS B C 1
ATOM 5072 O O . LYS B 1 289 ? 4.586 -26.016 -18.016 1 98.81 289 LYS B O 1
ATOM 5077 N N . LEU B 1 290 ? 6.188 -26.828 -16.641 1 98.75 290 LEU B N 1
ATOM 5078 C CA . LEU B 1 290 ? 6.977 -27.297 -17.781 1 98.75 290 LEU B CA 1
ATOM 5079 C C . LEU B 1 290 ? 6.266 -28.422 -18.531 1 98.75 290 LEU B C 1
ATOM 5081 O O . LEU B 1 290 ? 6.293 -28.469 -19.766 1 98.75 290 LEU B O 1
ATOM 5085 N N . ASP B 1 291 ? 5.637 -29.281 -17.797 1 98.62 291 ASP B N 1
ATOM 5086 C CA . ASP B 1 291 ? 4.879 -30.359 -18.422 1 98.62 291 ASP B CA 1
ATOM 5087 C C . ASP B 1 291 ? 3.766 -29.812 -19.312 1 98.62 291 ASP B C 1
ATOM 5089 O O . ASP B 1 291 ? 3.557 -30.281 -20.422 1 98.62 291 ASP B O 1
ATOM 5093 N N . LEU B 1 292 ? 3.102 -28.828 -18.844 1 98.62 292 LEU B N 1
ATOM 5094 C CA . LEU B 1 292 ? 2.037 -28.172 -19.594 1 98.62 292 LEU B CA 1
ATOM 5095 C C . LEU B 1 292 ? 2.58 -27.562 -20.891 1 98.62 292 LEU B C 1
ATOM 5097 O O . LEU B 1 292 ? 1.976 -27.719 -21.953 1 98.62 292 LEU B O 1
ATOM 5101 N N . ILE B 1 293 ? 3.732 -26.938 -20.812 1 98.56 293 ILE B N 1
ATOM 5102 C CA . ILE B 1 293 ? 4.336 -26.281 -21.953 1 98.56 293 ILE B CA 1
ATOM 5103 C C . ILE B 1 293 ? 4.855 -27.328 -22.938 1 98.56 293 ILE B C 1
ATOM 5105 O O . ILE B 1 293 ? 4.574 -27.25 -24.141 1 98.56 293 ILE B O 1
ATOM 5109 N N . ALA B 1 294 ? 5.5 -28.328 -22.453 1 97.69 294 ALA B N 1
ATOM 5110 C CA . ALA B 1 294 ? 6.145 -29.359 -23.266 1 97.69 294 ALA B CA 1
ATOM 5111 C C . ALA B 1 294 ? 5.109 -30.25 -23.938 1 97.69 294 ALA B C 1
ATOM 5113 O O . ALA B 1 294 ? 5.332 -30.75 -25.031 1 97.69 294 ALA B O 1
ATOM 5114 N N . ASN B 1 295 ? 3.982 -30.422 -23.281 1 98 295 ASN B N 1
ATOM 5115 C CA . ASN B 1 295 ? 2.936 -31.312 -23.766 1 98 295 ASN B CA 1
ATOM 5116 C C . ASN B 1 295 ? 1.63 -30.562 -24.016 1 98 295 ASN B C 1
ATOM 5118 O O . ASN B 1 295 ? 0.547 -31.094 -23.766 1 98 295 ASN B O 1
ATOM 5122 N N . SER B 1 296 ? 1.77 -29.344 -24.453 1 97.75 296 SER B N 1
ATOM 5123 C CA . SER B 1 296 ? 0.624 -28.453 -24.578 1 97.75 296 SER B CA 1
ATOM 5124 C C . SER B 1 296 ? -0.458 -29.062 -25.453 1 97.75 296 SER B C 1
ATOM 5126 O O . SER B 1 296 ? -1.64 -29.047 -25.109 1 97.75 296 SER B O 1
ATOM 5128 N N . THR B 1 297 ? -0.112 -29.688 -26.594 1 96.56 297 THR B N 1
ATOM 5129 C CA . THR B 1 297 ? -1.088 -30.266 -27.516 1 96.56 297 THR B CA 1
ATOM 5130 C C . THR B 1 297 ? -1.852 -31.406 -26.844 1 96.56 297 THR B C 1
ATOM 5132 O O . THR B 1 297 ? -3.059 -31.547 -27.047 1 96.56 297 THR B O 1
ATOM 5135 N N . LYS B 1 298 ? -1.114 -32.156 -26.109 1 97.5 298 LYS B N 1
ATOM 5136 C CA . LYS B 1 298 ? -1.729 -33.25 -25.391 1 97.5 298 LYS B CA 1
ATOM 5137 C C . LYS B 1 298 ? -2.832 -32.75 -24.453 1 97.5 298 LYS B C 1
ATOM 5139 O O . LYS B 1 298 ? -3.83 -33.438 -24.234 1 97.5 298 LYS B O 1
ATOM 5144 N N . TYR B 1 299 ? -2.652 -31.594 -23.922 1 97.62 299 TYR B N 1
ATOM 5145 C CA . TYR B 1 299 ? -3.59 -31.047 -22.953 1 97.62 299 TYR B CA 1
ATOM 5146 C C . TYR B 1 299 ? -4.609 -30.141 -23.609 1 97.62 299 TYR B C 1
ATOM 5148 O O . TYR B 1 299 ? -5.402 -29.484 -22.938 1 97.62 299 TYR B O 1
ATOM 5156 N N . GLY B 1 300 ? -4.547 -30.016 -24.938 1 96.69 300 GLY B N 1
ATOM 5157 C CA . GLY B 1 300 ? -5.535 -29.234 -25.672 1 96.69 300 GLY B CA 1
ATOM 5158 C C . GLY B 1 300 ? -5.164 -27.781 -25.828 1 96.69 300 GLY B C 1
ATOM 5159 O O . GLY B 1 300 ? -6.012 -26.953 -26.156 1 96.69 300 GLY B O 1
ATOM 5160 N N . PHE B 1 301 ? -3.887 -27.438 -25.547 1 97.75 301 PHE B N 1
ATOM 5161 C CA . PHE B 1 301 ? -3.412 -26.062 -25.656 1 97.75 301 PHE B CA 1
ATOM 5162 C C . PHE B 1 301 ? -2.629 -25.875 -26.953 1 97.75 301 PHE B C 1
ATOM 5164 O O . PHE B 1 301 ? -2.098 -26.828 -27.516 1 97.75 301 PHE B O 1
ATOM 5171 N N . SER B 1 302 ? -2.609 -24.625 -27.359 1 93.75 302 SER B N 1
ATOM 5172 C CA . SER B 1 302 ? -1.847 -24.281 -28.562 1 93.75 302 SER B CA 1
ATOM 5173 C C . SER B 1 302 ? -0.851 -23.156 -28.281 1 93.75 302 SER B C 1
ATOM 5175 O O . SER B 1 302 ? -1.018 -22.406 -27.328 1 93.75 302 SER B O 1
ATOM 5177 N N . SER B 1 303 ? 0.226 -23.109 -29.031 1 94.38 303 SER B N 1
ATOM 5178 C CA . SER B 1 303 ? 1.228 -22.047 -29.047 1 94.38 303 SER B CA 1
ATOM 5179 C C . SER B 1 303 ? 1.702 -21.734 -27.625 1 94.38 303 SER B C 1
ATOM 5181 O O . SER B 1 303 ? 1.558 -20.594 -27.172 1 94.38 303 SER B O 1
ATOM 5183 N N . PRO B 1 304 ? 2.273 -22.688 -27 1 96.88 304 PRO B N 1
ATOM 5184 C CA . PRO B 1 304 ? 2.57 -22.547 -25.578 1 96.88 304 PRO B CA 1
ATOM 5185 C C . PRO B 1 304 ? 3.545 -21.406 -25.281 1 96.88 304 PRO B C 1
ATOM 5187 O O . PRO B 1 304 ? 3.688 -21 -24.125 1 96.88 304 PRO B O 1
ATOM 5190 N N . LEU B 1 305 ? 4.223 -20.859 -26.328 1 97.81 305 LEU B N 1
ATOM 5191 C CA . LEU B 1 305 ? 5.211 -19.812 -26.094 1 97.81 305 LEU B CA 1
ATOM 5192 C C . LEU B 1 305 ? 4.719 -18.469 -26.641 1 97.81 305 LEU B C 1
ATOM 5194 O O . LEU B 1 305 ? 5.516 -17.562 -26.906 1 97.81 305 LEU B O 1
ATOM 5198 N N . MET B 1 306 ? 3.42 -18.375 -26.875 1 97.25 306 MET B N 1
ATOM 5199 C CA . MET B 1 306 ? 2.758 -17.125 -27.219 1 97.25 306 MET B CA 1
ATOM 5200 C C . MET B 1 306 ? 1.709 -16.75 -26.188 1 97.25 306 MET B C 1
ATOM 5202 O O . MET B 1 306 ? 1.214 -17.609 -25.453 1 97.25 306 MET B O 1
ATOM 5206 N N . ALA B 1 307 ? 1.401 -15.461 -26.125 1 97.62 307 ALA B N 1
ATOM 5207 C CA . ALA B 1 307 ? 0.421 -14.961 -25.172 1 97.62 307 ALA B CA 1
ATOM 5208 C C . ALA B 1 307 ? -0.962 -14.852 -25.812 1 97.62 307 ALA B C 1
ATOM 5210 O O . ALA B 1 307 ? -1.087 -14.5 -26.984 1 97.62 307 ALA B O 1
ATOM 5211 N N . CYS B 1 308 ? -2.02 -1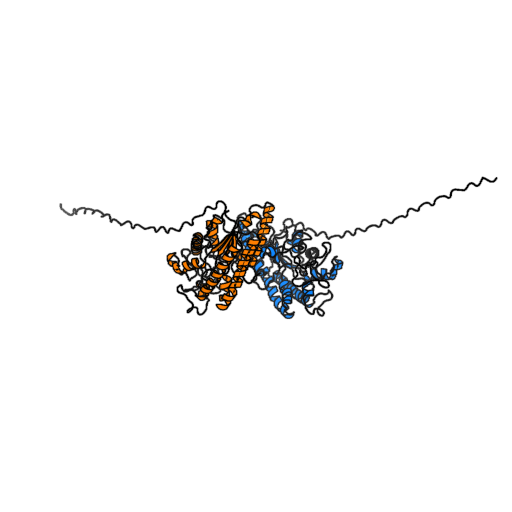5.172 -25.031 1 98.06 308 CYS B N 1
ATOM 5212 C CA . CYS B 1 308 ? -3.396 -14.977 -25.469 1 98.06 308 CYS B CA 1
ATOM 5213 C C . CYS B 1 308 ? -3.713 -13.492 -25.625 1 98.06 308 CYS B C 1
ATOM 5215 O O . CYS B 1 308 ? -4.426 -13.102 -26.547 1 98.06 308 CYS B O 1
ATOM 5217 N N . CYS B 1 309 ? -3.289 -12.703 -24.688 1 98.12 309 CYS B N 1
ATOM 5218 C CA . CYS B 1 309 ? -3.412 -11.25 -24.719 1 98.12 309 CYS B CA 1
ATOM 5219 C C . CYS B 1 309 ? -2.047 -10.594 -24.891 1 98.12 309 CYS B C 1
ATOM 5221 O O . CYS B 1 309 ? -1.451 -10.133 -23.922 1 98.12 309 CYS B O 1
ATOM 5223 N N . GLY B 1 310 ? -1.563 -10.539 -26.094 1 97 310 GLY B N 1
ATOM 5224 C CA . GLY B 1 310 ? -0.242 -10.023 -26.406 1 97 310 GLY B CA 1
ATOM 5225 C C . GLY B 1 310 ? -0.269 -8.898 -27.422 1 97 310 GLY B C 1
ATOM 5226 O O . GLY B 1 310 ? -1.236 -8.133 -27.484 1 97 310 GLY B O 1
ATOM 5227 N N . SER B 1 311 ? 0.824 -8.633 -27.891 1 96.62 311 SER B N 1
ATOM 5228 C CA . SER B 1 311 ? 1.003 -7.645 -28.953 1 96.62 311 SER B CA 1
ATOM 5229 C C . SER B 1 311 ? 2.082 -8.078 -29.938 1 96.62 311 SER B C 1
ATOM 5231 O O . SER B 1 311 ? 3.025 -8.781 -29.562 1 96.62 311 SER B O 1
ATOM 5233 N N . GLY B 1 312 ? 1.883 -7.621 -31.109 1 93 312 GLY B N 1
ATOM 5234 C CA . GLY B 1 312 ? 2.785 -8.07 -32.156 1 93 312 GLY B CA 1
ATOM 5235 C C . GLY B 1 312 ? 2.398 -9.422 -32.75 1 93 312 GLY B C 1
ATOM 5236 O O . GLY B 1 312 ? 1.218 -9.773 -32.75 1 93 312 GLY B O 1
ATOM 5237 N N . GLY B 1 313 ? 3.391 -10.227 -33.312 1 90.75 313 GLY B N 1
ATOM 5238 C CA . GLY B 1 313 ? 3.141 -11.5 -33.938 1 90.75 313 GLY B CA 1
ATOM 5239 C C . GLY B 1 313 ? 4.102 -12.594 -33.531 1 90.75 313 GLY B C 1
ATOM 5240 O O . GLY B 1 313 ? 4.914 -12.391 -32.625 1 90.75 313 GLY B O 1
ATOM 5241 N N . PRO B 1 314 ? 3.877 -13.766 -34.062 1 92.62 314 PRO B N 1
ATOM 5242 C CA . PRO B 1 314 ? 4.805 -14.859 -33.781 1 92.62 314 PRO B CA 1
ATOM 5243 C C . PRO B 1 314 ? 6.266 -14.469 -34 1 92.62 314 PRO B C 1
ATOM 5245 O O . PRO B 1 314 ? 6.555 -13.516 -34.719 1 92.62 314 PRO B O 1
ATOM 5248 N N . PRO B 1 315 ? 7.188 -15.039 -33.281 1 92.94 315 PRO B N 1
ATOM 5249 C CA . PRO B 1 315 ? 7.012 -16.312 -32.562 1 92.94 315 PRO B CA 1
ATOM 5250 C C . PRO B 1 315 ? 6.605 -16.109 -31.109 1 92.94 315 PRO B C 1
ATOM 5252 O O . PRO B 1 315 ? 6.191 -17.062 -30.453 1 92.94 315 PRO B O 1
ATOM 5255 N N . TYR B 1 316 ? 6.625 -14.914 -30.469 1 94.75 316 TYR B N 1
ATOM 5256 C CA . TYR B 1 316 ? 6.395 -14.766 -29.031 1 94.75 316 TYR B CA 1
ATOM 5257 C C . TYR B 1 316 ? 5.297 -13.742 -28.766 1 94.75 316 TYR B C 1
ATOM 5259 O O . TYR B 1 316 ? 4.711 -13.727 -27.672 1 94.75 316 TYR B O 1
ATOM 5267 N N . ASN B 1 317 ? 4.957 -12.852 -29.641 1 96.5 317 ASN B N 1
ATOM 5268 C CA . ASN B 1 317 ? 3.916 -11.828 -29.703 1 96.5 317 ASN B CA 1
ATOM 5269 C C . ASN B 1 317 ? 3.859 -11.008 -28.422 1 96.5 317 ASN B C 1
ATOM 5271 O O . ASN B 1 317 ? 2.787 -10.844 -27.828 1 96.5 317 ASN B O 1
ATOM 5275 N N . TYR B 1 318 ? 4.941 -10.516 -27.969 1 96.75 318 TYR B N 1
ATOM 5276 C CA . TYR B 1 318 ? 5.047 -9.633 -26.812 1 96.75 318 TYR B CA 1
ATOM 5277 C C . TYR B 1 318 ? 5.879 -8.398 -27.141 1 96.75 318 TYR B C 1
ATOM 5279 O O . TYR B 1 318 ? 6.996 -8.516 -27.656 1 96.75 318 TYR B O 1
ATOM 5287 N N . GLU B 1 319 ? 5.332 -7.223 -26.859 1 95.12 319 GLU B N 1
ATOM 5288 C CA . GLU B 1 319 ? 6.023 -5.949 -27.031 1 95.12 319 GLU B CA 1
ATOM 5289 C C . GLU B 1 319 ? 6.078 -5.172 -25.719 1 95.12 319 GLU B C 1
ATOM 5291 O O . GLU B 1 319 ? 5.055 -4.996 -25.047 1 95.12 319 GLU B O 1
ATOM 5296 N N . ARG B 1 320 ? 7.297 -4.672 -25.484 1 90.44 320 ARG B N 1
ATOM 5297 C CA . ARG B 1 320 ? 7.469 -3.869 -24.281 1 90.44 320 ARG B CA 1
ATOM 5298 C C . ARG B 1 320 ? 6.578 -2.633 -24.312 1 90.44 320 ARG B C 1
ATOM 5300 O O . ARG B 1 320 ? 6.492 -1.95 -25.328 1 90.44 320 ARG B O 1
ATOM 5307 N N . GLY B 1 321 ? 5.91 -2.359 -23.203 1 90.44 321 GLY B N 1
ATOM 5308 C CA . GLY B 1 321 ? 5.125 -1.14 -23.094 1 90.44 321 GLY B CA 1
ATOM 5309 C C . GLY B 1 321 ? 3.672 -1.327 -23.484 1 90.44 321 GLY B C 1
ATOM 5310 O O . GLY B 1 321 ? 2.852 -0.424 -23.312 1 90.44 321 GLY B O 1
ATOM 5311 N N . ILE B 1 322 ? 3.359 -2.486 -24.078 1 93.5 322 ILE B N 1
ATOM 5312 C CA . ILE B 1 322 ? 1.976 -2.775 -24.438 1 93.5 322 ILE B CA 1
ATOM 5313 C C . ILE B 1 322 ? 1.412 -3.844 -23.516 1 93.5 322 ILE B C 1
ATOM 5315 O O . ILE B 1 322 ? 1.829 -5.004 -23.562 1 93.5 322 ILE B O 1
ATOM 5319 N N . SER B 1 323 ? 0.481 -3.436 -22.641 1 93.19 323 SER B N 1
ATOM 5320 C CA . SER B 1 323 ? -0.114 -4.348 -21.672 1 93.19 323 SER B CA 1
ATOM 5321 C C . SER B 1 323 ? -1.543 -4.711 -22.047 1 93.19 323 SER B C 1
ATOM 5323 O O . SER B 1 323 ? -2.229 -3.934 -22.719 1 93.19 323 SER B O 1
ATOM 5325 N N . CYS B 1 324 ? -1.929 -5.875 -21.672 1 96.31 324 CYS B N 1
ATOM 5326 C CA . CYS B 1 324 ? -3.299 -6.328 -21.891 1 96.31 324 CYS B CA 1
ATOM 5327 C C . CYS B 1 324 ? -4.301 -5.316 -21.344 1 96.31 324 CYS B C 1
ATOM 5329 O O . CYS B 1 324 ? -4.207 -4.91 -20.188 1 96.31 324 CYS B O 1
ATOM 5331 N N . GLY B 1 325 ? -5.254 -4.914 -22.172 1 94.81 325 GLY B N 1
ATOM 5332 C CA . GLY B 1 325 ? -6.281 -3.969 -21.75 1 94.81 325 GLY B CA 1
ATOM 5333 C C . GLY B 1 325 ? -5.918 -2.527 -22.062 1 94.81 325 GLY B C 1
ATOM 5334 O O . GLY B 1 325 ? -6.707 -1.616 -21.797 1 94.81 325 GLY B O 1
ATOM 5335 N N . PHE B 1 326 ? -4.793 -2.268 -22.547 1 92.44 326 PHE B N 1
ATOM 5336 C CA . PHE B 1 326 ? -4.363 -0.938 -22.953 1 92.44 326 PHE B CA 1
ATOM 5337 C C . PHE B 1 326 ? -4.145 -0.886 -24.469 1 92.44 326 PHE B C 1
ATOM 5339 O O . PHE B 1 326 ? -4.039 -1.926 -25.125 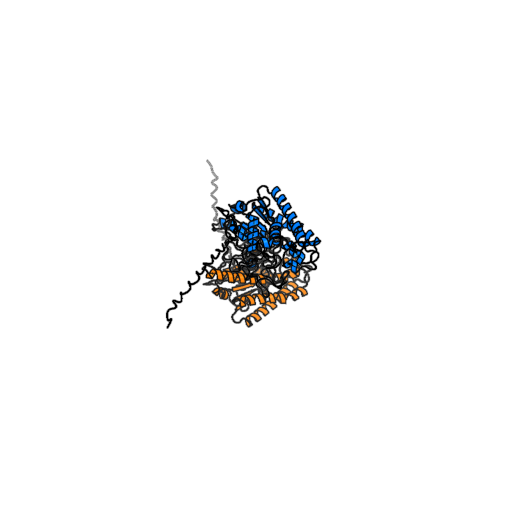1 92.44 326 PHE B O 1
ATOM 5346 N N . PRO B 1 327 ? -4.059 0.279 -25 1 93.81 327 PRO B N 1
ATOM 5347 C CA . PRO B 1 327 ? -4.004 0.386 -26.469 1 93.81 327 PRO B CA 1
ATOM 5348 C C . PRO B 1 327 ? -2.854 -0.412 -27.078 1 93.81 327 PRO B C 1
ATOM 5350 O O . PRO B 1 327 ? -1.734 -0.381 -26.562 1 93.81 327 PRO B O 1
ATOM 5353 N N . GLY B 1 328 ? -3.125 -1.188 -28.094 1 95.06 328 GLY B N 1
ATOM 5354 C CA . GLY B 1 328 ? -2.113 -1.907 -28.859 1 95.06 328 GLY B CA 1
ATOM 5355 C C . GLY B 1 328 ? -2.127 -3.402 -28.609 1 95.06 328 GLY B C 1
ATOM 5356 O O . GLY B 1 328 ? -1.441 -4.16 -29.297 1 95.06 328 GLY B O 1
ATOM 5357 N N . TYR B 1 329 ? -2.957 -3.875 -27.734 1 95.62 329 TYR B N 1
ATOM 5358 C CA . TYR B 1 329 ? -2.973 -5.301 -27.422 1 95.62 329 TYR B CA 1
ATOM 5359 C C . TYR B 1 329 ? -3.83 -6.066 -28.422 1 95.62 329 TYR B C 1
ATOM 5361 O O . TYR B 1 329 ? -4.68 -5.484 -29.094 1 95.62 329 TYR B O 1
ATOM 5369 N N . GLN B 1 330 ? -3.549 -7.336 -28.594 1 95.31 330 GLN B N 1
ATOM 5370 C CA . GLN B 1 330 ? -4.359 -8.328 -29.297 1 95.31 330 GLN B CA 1
ATOM 5371 C C . GLN B 1 330 ? -4.695 -9.508 -28.391 1 95.31 330 GLN B C 1
ATOM 5373 O O . GLN B 1 330 ? -3.852 -9.953 -27.609 1 95.31 330 GLN B O 1
ATOM 5378 N N . VAL B 1 331 ? -5.977 -9.953 -28.453 1 97.06 331 VAL B N 1
ATOM 5379 C CA . VAL B 1 331 ? -6.375 -11.023 -27.547 1 97.06 331 VAL B CA 1
ATOM 5380 C C . VAL B 1 331 ? -6.93 -12.203 -28.344 1 97.06 331 VAL B C 1
ATOM 5382 O O . VAL B 1 331 ? -7.582 -12.008 -29.375 1 97.06 331 VAL B O 1
ATOM 5385 N N . CYS B 1 332 ? -6.613 -13.383 -27.891 1 95.88 332 CYS B N 1
ATOM 5386 C CA . CYS B 1 332 ? -7.086 -14.602 -28.531 1 95.88 332 CYS B CA 1
ATOM 5387 C C . CYS B 1 332 ? -8.594 -14.75 -28.391 1 95.88 332 CYS B C 1
ATOM 5389 O O . CYS B 1 332 ? -9.219 -14.031 -27.609 1 95.88 332 CYS B O 1
ATOM 5391 N N . ASP B 1 333 ? -9.094 -15.695 -29.109 1 93.88 333 ASP B N 1
ATOM 5392 C CA . ASP B 1 333 ? -10.5 -16.047 -28.953 1 93.88 333 ASP B CA 1
ATOM 5393 C C . ASP B 1 333 ? -10.758 -16.719 -27.609 1 93.88 333 ASP B C 1
ATOM 5395 O O . ASP B 1 333 ? -9.953 -17.531 -27.156 1 93.88 333 ASP B O 1
ATOM 5399 N N . GLN B 1 334 ? -11.875 -16.406 -27 1 90.62 334 GLN B N 1
ATOM 5400 C CA . GLN B 1 334 ? -12.203 -16.922 -25.672 1 90.62 334 GLN B CA 1
ATOM 5401 C C . GLN B 1 334 ? -12.297 -18.453 -25.688 1 90.62 334 GLN B C 1
ATOM 5403 O O . GLN B 1 334 ? -12.086 -19.109 -24.672 1 90.62 334 GLN B O 1
ATOM 5408 N N . SER B 1 335 ? -12.531 -19.016 -26.828 1 85.38 335 SER B N 1
ATOM 5409 C CA . SER B 1 335 ? -12.68 -20.453 -26.969 1 85.38 335 SER B CA 1
ATOM 5410 C C . SER B 1 335 ? -11.328 -21.141 -27.094 1 85.38 335 SER B C 1
ATOM 5412 O O . SER B 1 335 ? -11.227 -22.359 -26.953 1 85.38 335 SER B O 1
ATOM 5414 N N . SER B 1 336 ? -10.375 -20.297 -27.312 1 83.38 336 SER B N 1
ATOM 5415 C CA . SER B 1 336 ? -9.031 -20.859 -27.469 1 83.38 336 SER B CA 1
ATOM 5416 C C . SER B 1 336 ? -8.375 -21.094 -26.109 1 83.38 336 SER B C 1
ATOM 5418 O O . SER B 1 336 ? -8.633 -20.359 -25.156 1 83.38 336 SER B O 1
ATOM 5420 N N . GLN B 1 337 ? -7.656 -22.203 -26.156 1 91.75 337 GLN B N 1
ATOM 5421 C CA . GLN B 1 337 ? -6.914 -22.469 -24.922 1 91.75 337 GLN B CA 1
ATOM 5422 C C . GLN B 1 337 ? -5.43 -22.156 -25.094 1 91.75 337 GLN B C 1
ATOM 5424 O O . GLN B 1 337 ? -4.734 -22.844 -25.859 1 91.75 337 GLN B O 1
ATOM 5429 N N . SER B 1 338 ? -4.996 -21.156 -24.469 1 96.75 338 SER B N 1
ATOM 5430 C CA . SER B 1 338 ? -3.596 -20.75 -24.422 1 96.75 338 SER B CA 1
ATOM 5431 C C . SER B 1 338 ? -3.002 -20.969 -23.031 1 96.75 338 SER B C 1
ATOM 5433 O O . SER B 1 338 ? -3.73 -21.016 -22.047 1 96.75 338 SER B O 1
ATOM 5435 N N . VAL B 1 339 ? -1.7 -21.188 -23.078 1 98.38 339 VAL B N 1
ATOM 5436 C CA . VAL B 1 339 ? -1.02 -21.375 -21.797 1 98.38 339 VAL B CA 1
ATOM 5437 C C . VAL B 1 339 ? -0.81 -20.016 -21.141 1 98.38 339 VAL B C 1
ATOM 5439 O O . VAL B 1 339 ? -1.31 -19.781 -20.031 1 98.38 339 VAL B O 1
ATOM 5442 N N . SER B 1 340 ? -0.112 -19.094 -21.875 1 98.5 340 SER B N 1
ATOM 5443 C CA . SER B 1 340 ? 0.208 -17.766 -21.328 1 98.5 340 SER B CA 1
ATOM 5444 C C . SER B 1 340 ? -0.908 -16.766 -21.609 1 98.5 340 SER B C 1
ATOM 5446 O O . SER B 1 340 ? -1.475 -16.75 -22.703 1 98.5 340 SER B O 1
ATOM 5448 N N . TRP B 1 341 ? -1.278 -16.016 -20.625 1 98.31 341 TRP B N 1
ATOM 5449 C CA . TRP B 1 341 ? -2.318 -15 -20.781 1 98.31 341 TRP B CA 1
ATOM 5450 C C . TRP B 1 341 ? -1.745 -13.727 -21.391 1 98.31 341 TRP B C 1
ATOM 5452 O O . TRP B 1 341 ? -2.162 -13.312 -22.484 1 98.31 341 TRP B O 1
ATOM 5462 N N . ASP B 1 342 ? -0.711 -13.172 -20.797 1 97.94 342 ASP B N 1
ATOM 5463 C CA . ASP B 1 342 ? -0.223 -11.867 -21.219 1 97.94 342 ASP B CA 1
ATOM 5464 C C . ASP B 1 342 ? 1.292 -11.883 -21.406 1 97.94 342 ASP B C 1
ATOM 5466 O O . ASP B 1 342 ? 1.933 -10.828 -21.391 1 97.94 342 ASP B O 1
ATOM 5470 N N . GLY B 1 343 ? 1.856 -13.047 -21.422 1 97.31 343 GLY B N 1
ATOM 5471 C CA . GLY B 1 343 ? 3.291 -13.203 -21.609 1 97.31 343 GLY B CA 1
ATOM 5472 C C . GLY B 1 343 ? 4.023 -13.477 -20.312 1 97.31 343 GLY B C 1
ATOM 5473 O O . GLY B 1 343 ? 5.18 -13.914 -20.312 1 97.31 343 GLY B O 1
ATOM 5474 N N . VAL B 1 344 ? 3.33 -13.258 -19.156 1 97.31 344 VAL B N 1
ATOM 5475 C CA . VAL B 1 344 ? 3.914 -13.461 -17.844 1 97.31 344 VAL B CA 1
ATOM 5476 C C . VAL B 1 344 ? 3.023 -14.391 -17.016 1 97.31 344 VAL B C 1
ATOM 5478 O O . VAL B 1 344 ? 3.52 -15.289 -16.328 1 97.31 344 VAL B O 1
ATOM 5481 N N . HIS B 1 345 ? 1.729 -14.211 -17.141 1 98.44 345 HIS B N 1
ATOM 5482 C CA . HIS B 1 345 ? 0.735 -14.93 -16.344 1 98.44 345 HIS B CA 1
ATOM 5483 C C . HIS B 1 345 ? 0.032 -15.992 -17.188 1 98.44 345 HIS B C 1
ATOM 5485 O O . HIS B 1 345 ? 0.136 -15.992 -18.406 1 98.44 345 HIS B O 1
ATOM 5491 N N . TYR B 1 346 ? -0.575 -16.922 -16.5 1 98.56 346 TYR B N 1
ATOM 5492 C CA . TYR B 1 346 ? -1.224 -18.031 -17.203 1 98.56 346 TYR B CA 1
ATOM 5493 C C . TYR B 1 346 ? -2.721 -17.781 -17.344 1 98.56 346 TYR B C 1
ATOM 5495 O O . TYR B 1 346 ? -3.291 -16.953 -16.625 1 98.56 346 TYR B O 1
ATOM 5503 N N . THR B 1 347 ? -3.338 -18.453 -18.312 1 98.44 347 THR B N 1
ATOM 5504 C CA . THR B 1 347 ? -4.777 -18.375 -18.531 1 98.44 347 THR B CA 1
ATOM 5505 C C . THR B 1 347 ? -5.527 -19.172 -17.469 1 98.44 347 THR B C 1
ATOM 5507 O O . THR B 1 347 ? -4.934 -20.016 -16.781 1 98.44 347 THR B O 1
ATOM 5510 N N . GLN B 1 348 ? -6.82 -18.922 -17.359 1 97.94 348 GLN B N 1
ATOM 5511 C CA . GLN B 1 348 ? -7.652 -19.719 -16.453 1 97.94 348 GLN B CA 1
ATOM 5512 C C . GLN B 1 348 ? -7.59 -21.203 -16.812 1 97.94 348 GLN B C 1
ATOM 5514 O O . GLN B 1 348 ? -7.574 -22.047 -15.922 1 97.94 348 GLN B O 1
ATOM 5519 N N . ALA B 1 349 ? -7.562 -21.484 -18.078 1 98.19 349 ALA B N 1
ATOM 5520 C CA . ALA B 1 349 ? -7.496 -22.891 -18.5 1 98.19 349 ALA B CA 1
ATOM 5521 C C . ALA B 1 349 ? -6.199 -23.547 -18.031 1 98.19 349 ALA B C 1
ATOM 5523 O O . ALA B 1 349 ? -6.211 -24.672 -17.531 1 98.19 349 ALA B O 1
ATOM 5524 N N . ALA B 1 350 ? -5.152 -22.859 -18.25 1 98.69 350 ALA B N 1
ATOM 5525 C CA . ALA B 1 350 ? -3.865 -23.359 -17.766 1 98.69 350 ALA B CA 1
ATOM 5526 C C . ALA B 1 350 ? -3.852 -23.5 -16.25 1 98.69 350 ALA B C 1
ATOM 5528 O O . ALA B 1 350 ? -3.385 -24.516 -15.719 1 98.69 350 ALA B O 1
ATOM 5529 N N . ASN B 1 351 ? -4.383 -22.5 -15.531 1 98.62 351 ASN B N 1
ATOM 5530 C CA . ASN B 1 351 ? -4.434 -22.531 -14.07 1 98.62 351 ASN B CA 1
ATOM 5531 C C . ASN B 1 351 ? -5.273 -23.703 -13.562 1 98.62 351 ASN B C 1
ATOM 5533 O O . ASN B 1 351 ? -4.961 -24.297 -12.531 1 98.62 351 ASN B O 1
ATOM 5537 N N . ALA B 1 352 ? -6.305 -24 -14.273 1 98.25 352 ALA B N 1
ATOM 5538 C CA . ALA B 1 352 ? -7.137 -25.156 -13.906 1 98.25 352 ALA B CA 1
ATOM 5539 C C . ALA B 1 352 ? -6.344 -26.453 -13.969 1 98.25 352 ALA B C 1
ATOM 5541 O O . ALA B 1 352 ? -6.426 -27.281 -13.062 1 98.25 352 ALA B O 1
ATOM 5542 N N . LEU B 1 353 ? -5.641 -26.625 -15.031 1 98.44 353 LEU B N 1
ATOM 5543 C CA . LEU B 1 353 ? -4.82 -27.828 -15.172 1 98.44 353 LEU B CA 1
ATOM 5544 C C . LEU B 1 353 ? -3.756 -27.891 -14.086 1 98.44 353 LEU B C 1
ATOM 5546 O O . LEU B 1 353 ? -3.533 -28.938 -13.484 1 98.44 353 LEU B O 1
ATOM 5550 N N . ILE B 1 354 ? -3.129 -26.766 -13.836 1 98.62 354 ILE B N 1
ATOM 5551 C CA . ILE B 1 354 ? -2.092 -26.688 -12.812 1 98.62 354 ILE B CA 1
ATOM 5552 C C . ILE B 1 354 ? -2.682 -27.062 -11.453 1 98.62 354 ILE B C 1
ATOM 5554 O O . ILE B 1 354 ? -2.102 -27.844 -10.703 1 98.62 354 ILE B O 1
ATOM 5558 N N . ALA B 1 355 ? -3.828 -26.484 -11.148 1 98.44 355 ALA B N 1
ATOM 5559 C CA . ALA B 1 355 ? -4.492 -26.781 -9.883 1 98.44 355 ALA B CA 1
ATOM 5560 C C . ALA B 1 355 ? -4.809 -28.266 -9.766 1 98.44 355 ALA B C 1
ATOM 5562 O O . ALA B 1 355 ? -4.648 -28.859 -8.695 1 98.44 355 ALA B O 1
ATOM 5563 N N . SER B 1 356 ? -5.219 -28.875 -10.867 1 97.81 356 SER B N 1
ATOM 5564 C CA . SER B 1 356 ? -5.531 -30.297 -10.852 1 97.81 356 SER B CA 1
ATOM 5565 C C . SER B 1 356 ? -4.289 -31.141 -10.539 1 97.81 356 SER B C 1
ATOM 5567 O O . SER B 1 356 ? -4.371 -32.156 -9.828 1 97.81 356 SER B O 1
ATOM 5569 N N . LYS B 1 357 ? -3.209 -30.75 -11.086 1 98.06 357 LYS B N 1
ATOM 5570 C CA . LYS B 1 357 ? -1.955 -31.453 -10.812 1 98.06 357 LYS B CA 1
ATOM 5571 C C . LYS B 1 357 ? -1.531 -31.266 -9.359 1 98.06 357 LYS B C 1
ATOM 5573 O O . LYS B 1 357 ? -1.043 -32.188 -8.719 1 98.06 357 LYS B O 1
ATOM 5578 N N . ILE B 1 358 ? -1.703 -30.047 -8.82 1 97.94 358 ILE B N 1
ATOM 5579 C CA . ILE B 1 358 ? -1.402 -29.781 -7.418 1 97.94 358 ILE B CA 1
ATOM 5580 C C . ILE B 1 358 ? -2.252 -30.688 -6.527 1 97.94 358 ILE B C 1
ATOM 5582 O O . ILE B 1 358 ? -1.745 -31.281 -5.574 1 97.94 358 ILE B O 1
ATOM 5586 N N . LEU B 1 359 ? -3.506 -30.875 -6.871 1 96.69 359 LEU B N 1
ATOM 5587 C CA . LEU B 1 359 ? -4.469 -31.578 -6.035 1 96.69 359 LEU B CA 1
ATOM 5588 C C . LEU B 1 359 ? -4.238 -33.094 -6.098 1 96.69 359 LEU B C 1
ATOM 5590 O O . LEU B 1 359 ? -4.746 -33.844 -5.258 1 96.69 359 LEU B O 1
ATOM 5594 N N . SER B 1 360 ? -3.477 -33.562 -7.082 1 95.69 360 SER B N 1
ATOM 5595 C CA . SER B 1 360 ? -3.15 -35 -7.168 1 95.69 360 SER B CA 1
ATOM 5596 C C . SER B 1 360 ? -2.152 -35.406 -6.09 1 95.69 360 SER B C 1
ATOM 5598 O O . SER B 1 360 ? -1.989 -36.594 -5.805 1 95.69 360 SER B O 1
ATOM 5600 N N . THR B 1 361 ? -1.341 -34.531 -5.508 1 92.88 361 THR B N 1
ATOM 5601 C CA . THR B 1 361 ? -0.312 -34.656 -4.48 1 92.88 361 THR B CA 1
ATOM 5602 C C . THR B 1 361 ? 0.984 -35.188 -5.082 1 92.88 361 THR B C 1
ATOM 5604 O O . THR B 1 361 ? 2 -35.281 -4.391 1 92.88 361 THR B O 1
ATOM 5607 N N . ASP B 1 362 ? 1.001 -35.406 -6.379 1 96.88 362 ASP B N 1
ATOM 5608 C CA . ASP B 1 362 ? 2.164 -36 -7.035 1 96.88 362 ASP B CA 1
ATOM 5609 C C . ASP B 1 362 ? 3.342 -35.031 -7.039 1 96.88 362 ASP B C 1
ATOM 5611 O O . ASP B 1 362 ? 4.488 -35.438 -7.254 1 96.88 362 ASP B O 1
ATOM 5615 N N . TYR B 1 363 ? 3.035 -33.812 -6.746 1 98 363 TYR B N 1
ATOM 5616 C CA . TYR B 1 363 ? 4.055 -32.781 -6.898 1 98 363 TYR B CA 1
ATOM 5617 C C . TYR B 1 363 ? 4.312 -32.094 -5.574 1 98 363 TYR B C 1
ATOM 5619 O O . TYR B 1 363 ? 4.938 -31.016 -5.543 1 98 363 TYR B O 1
ATOM 5627 N N . SER B 1 364 ? 3.754 -32.656 -4.543 1 97.12 364 SER B N 1
ATOM 5628 C CA . SER B 1 364 ? 3.883 -32.062 -3.211 1 97.12 364 SER B CA 1
ATOM 5629 C C . SER B 1 364 ? 4.809 -32.875 -2.328 1 97.12 364 SER B C 1
ATOM 5631 O O . SER B 1 364 ? 4.785 -34.125 -2.379 1 97.12 364 SER B O 1
ATOM 5633 N N . THR B 1 365 ? 5.68 -32.312 -1.574 1 97.56 365 THR B N 1
ATOM 5634 C CA . THR B 1 365 ? 6.551 -32.969 -0.604 1 97.56 365 THR B CA 1
ATOM 5635 C C . THR B 1 365 ? 6.387 -32.344 0.778 1 97.56 365 THR B C 1
ATOM 5637 O O . THR B 1 365 ? 6.742 -31.172 0.985 1 97.56 365 THR B O 1
ATOM 5640 N N . PRO B 1 366 ? 5.926 -33.062 1.794 1 96.75 366 PRO B N 1
ATOM 5641 C CA . PRO B 1 366 ? 5.355 -34.406 1.66 1 96.75 366 PRO B CA 1
ATOM 5642 C C . PRO B 1 366 ? 4.047 -34.438 0.88 1 96.75 366 PRO B C 1
ATOM 5644 O O . PRO B 1 366 ? 3.469 -33.375 0.619 1 96.75 366 PRO B O 1
ATOM 5647 N N . PRO B 1 367 ? 3.652 -35.562 0.39 1 95.62 367 PRO B N 1
ATOM 5648 C CA . PRO B 1 367 ? 2.414 -35.656 -0.39 1 95.62 367 PRO B CA 1
ATOM 5649 C C . PRO B 1 367 ? 1.162 -35.531 0.479 1 95.62 367 PRO B C 1
ATOM 5651 O O . PRO B 1 367 ? 0.468 -36.531 0.679 1 95.62 367 PRO B O 1
ATOM 5654 N N . VAL B 1 368 ? 0.847 -34.406 0.906 1 90.5 368 VAL B N 1
ATOM 5655 C CA . VAL B 1 368 ? -0.317 -34.125 1.736 1 90.5 368 VAL B CA 1
ATOM 5656 C C . VAL B 1 368 ? -1.478 -33.656 0.856 1 90.5 368 VAL B C 1
ATOM 5658 O O . VAL B 1 368 ? -1.302 -32.812 -0.021 1 90.5 368 VAL B O 1
ATOM 5661 N N . MET B 1 369 ? -2.629 -34.344 1.133 1 87.56 369 MET B N 1
ATOM 5662 C CA . MET B 1 369 ? -3.816 -33.875 0.418 1 87.56 369 MET B CA 1
ATOM 5663 C C . MET B 1 369 ? -4.188 -32.469 0.841 1 87.56 369 MET B C 1
ATOM 5665 O O . MET B 1 369 ? -4.086 -32.125 2.018 1 87.56 369 MET B O 1
ATOM 5669 N N . PHE B 1 370 ? -4.637 -31.719 -0.162 1 84.06 370 PHE B N 1
ATOM 5670 C CA . PHE B 1 370 ? -4.934 -30.312 0.114 1 84.06 370 PHE B CA 1
ATOM 5671 C C . PHE B 1 370 ? -6.086 -30.188 1.105 1 84.06 370 PHE B C 1
ATOM 5673 O O . PHE B 1 370 ? -6.148 -29.234 1.875 1 84.06 370 PHE B O 1
ATOM 5680 N N . ASP B 1 371 ? -6.973 -31.156 1.218 1 83.5 371 ASP B N 1
ATOM 5681 C CA . ASP B 1 371 ? -8.109 -31.109 2.131 1 83.5 371 ASP B CA 1
ATOM 5682 C C . ASP B 1 371 ? -7.684 -31.453 3.557 1 83.5 371 ASP B C 1
ATOM 5684 O O . ASP B 1 371 ? -8.5 -31.391 4.48 1 83.5 371 ASP B O 1
ATOM 5688 N N . PHE B 1 372 ? -6.43 -31.828 3.697 1 83.12 372 PHE B N 1
ATOM 5689 C CA . PHE B 1 372 ? -5.84 -31.953 5.023 1 83.12 372 PHE B CA 1
ATOM 5690 C C . PHE B 1 372 ? -5.996 -30.656 5.809 1 83.12 372 PHE B C 1
ATOM 5692 O O . PHE B 1 372 ? -6.035 -30.656 7.039 1 83.12 372 PHE B O 1
ATOM 5699 N N . PHE B 1 373 ? -6.262 -29.625 5.121 1 82.62 373 PHE B N 1
ATOM 5700 C CA . PHE B 1 373 ? -6.25 -28.312 5.738 1 82.62 373 PHE B CA 1
ATOM 5701 C C . PHE B 1 373 ? -7.664 -27.859 6.074 1 82.62 373 PHE B C 1
ATOM 5703 O O . PHE B 1 373 ? -7.867 -26.734 6.543 1 82.62 373 PHE B O 1
ATOM 5710 N N . CYS B 1 374 ? -8.578 -28.719 5.871 1 85.19 374 CYS B N 1
ATOM 5711 C CA . CYS B 1 374 ? -9.93 -28.453 6.34 1 85.19 374 CYS B CA 1
ATOM 5712 C C . CYS B 1 374 ? -9.984 -28.422 7.863 1 85.19 374 CYS B C 1
ATOM 5714 O O . CYS B 1 374 ? -9.141 -29.016 8.531 1 85.19 374 CYS B O 1
ATOM 5716 N N . GLN B 1 375 ? -10.844 -27.547 8.344 1 77.56 375 GLN B N 1
ATOM 5717 C CA . GLN B 1 375 ? -10.977 -27.453 9.797 1 77.56 375 GLN B CA 1
ATOM 5718 C C . GLN B 1 375 ? -12.117 -28.344 10.297 1 77.56 375 GLN B C 1
ATOM 5720 O O . GLN B 1 375 ? -13.078 -28.594 9.57 1 77.56 375 GLN B O 1
#

Solvent-accessible surface area (backbone atoms only — not comparable to full-atom values): 39097 Å² total; per-residue (Å²): 133,92,82,68,83,76,79,78,80,80,81,79,81,80,82,77,81,77,78,72,78,77,75,75,75,74,75,75,72,76,74,65,77,73,74,74,63,48,82,43,89,32,47,41,35,37,40,37,39,26,10,44,76,58,12,48,19,16,38,29,41,63,43,26,47,85,51,38,57,60,22,8,47,79,67,68,68,39,48,57,36,30,68,18,34,28,51,44,36,62,43,52,51,27,49,36,33,69,39,73,69,61,33,20,48,34,36,41,73,92,58,66,52,58,54,28,31,23,49,7,24,54,81,22,20,39,67,62,52,83,43,88,54,6,49,54,26,33,51,30,28,45,54,45,48,52,54,52,31,22,54,43,26,72,74,62,47,80,65,44,49,40,74,82,50,51,42,64,19,39,39,33,39,45,58,47,54,46,52,53,57,48,36,49,73,72,66,47,49,73,68,59,49,59,70,45,39,66,62,46,48,48,46,53,52,47,51,51,51,55,43,38,77,72,45,38,27,35,38,43,36,39,45,43,48,49,53,18,46,26,12,44,49,60,50,67,52,75,83,51,80,88,37,48,42,98,82,70,20,33,41,66,46,31,49,51,33,50,52,45,35,52,52,48,52,52,49,48,54,53,48,42,69,72,36,74,88,36,48,60,32,41,32,47,38,28,63,54,50,44,48,47,51,73,41,20,64,83,75,64,29,47,62,49,42,26,27,30,26,16,19,86,52,83,82,23,18,46,44,92,93,46,46,64,55,41,83,73,44,45,68,59,60,87,86,55,45,33,36,20,22,56,18,80,34,46,15,28,67,38,24,51,53,50,35,53,48,57,65,66,22,82,42,31,47,61,66,58,57,72,68,71,48,38,87,136,87,85,76,89,76,81,77,81,82,79,80,80,82,82,79,81,78,79,71,78,77,74,76,75,75,74,74,73,75,75,65,78,74,73,73,62,48,81,42,90,33,48,41,34,37,38,36,41,27,10,46,76,60,15,48,17,14,40,29,43,62,42,25,48,83,53,41,57,60,22,8,48,78,66,69,69,39,49,58,38,30,68,17,33,27,51,42,36,61,42,53,52,27,48,36,32,70,39,73,71,60,33,21,48,33,36,41,73,94,56,67,53,56,54,25,32,22,49,7,23,54,80,20,19,40,65,64,68,80,37,91,54,7,48,60,23,35,51,28,27,46,54,45,48,51,54,51,31,22,53,42,26,73,74,63,47,81,64,45,50,40,73,83,49,50,41,63,19,38,39,34,39,44,62,47,53,47,51,53,57,49,37,48,74,72,66,47,48,74,68,58,49,57,68,46,40,64,61,46,49,48,46,54,52,48,50,54,50,54,44,38,76,70,46,38,29,35,38,43,36,40,45,43,47,47,53,18,48,26,11,45,49,59,51,67,51,74,83,50,80,87,36,47,42,98,82,70,20,34,41,68,45,31,50,49,33,50,54,44,35,53,51,49,52,51,48,47,54,52,48,41,69,73,36,74,86,36,51,60,32,42,32,49,38,28,62,54,50,44,47,48,50,72,40,20,64,82,73,64,30,47,62,48,42,27,27,32,27,18,18,85,52,85,82,23,19,47,44,92,92,48,46,62,53,41,83,72,45,44,68,58,59,89,86,56,46,34,37,21,22,57,18,81,34,47,15,28,67,38,22,49,53,50,35,53,49,57,63,66,21,83,42,32,47,60,64,59,57,73,67,72,48,39,88

Radius of gyration: 34.93 Å; Cα contacts (8 Å, |Δi|>4): 1534; chains: 2; bounding box: 93×91×198 Å

Sequence (750 aa):
MSASLFSSAPLNPGYGFSLFPALFLFTVFLCVPHLAYSACGKPPIIFNFGDSNSDTGGIVAGLGIPVRLPNGRTFFGRSTGRLCDGRLVIDFLCQSLNTSLLNPYLESLGSSFSNGANFAIAGSATLPKRVPFALNIQVMQFMHFKDRSAELAATGANHLIGYDRFGDALYMIDIGQNDLADSFAKGLSYVQVVKKIPSVLAEIKNAVKNIYERGGRKFWVHNTGPLGCLPQKLALAKNISHDLDSFGCISSYNDVAKLFNEGLRQISVELRSEMEDATIVYVDMYTIKLDLIANSTKYGFSSPLMACCGSGGPPYNYERGISCGFPGYQVCDQSSQSVSWDGVHYTQAANALIASKILSTDYSTPPVMFDFFCQMSASLFSSAPLNPGYGFSLFPALFLFTVFLCVPHLAYSACGKPPIIFNFGDSNSDTGGIVAGLGIPVRLPNGRTFFGRSTGRLCDGRLVIDFLCQSLNTSLLNPYLESLGSSFSNGANFAIAGSATLPKRVPFALNIQVMQFMHFKDRSAELAATGANHLIGYDRFGDALYMIDIGQNDLADSFAKGLSYVQVVKKIPSVLAEIKNAVKNIYERGGRKFWVHNTGPLGCLPQKLALAKNISHDLDSFGCISSYNDVAKLFNEGLRQISVELRSEMEDATIVYVDMYTIKLDLIANSTKYGFSSPLMACCGSGGPPYNYERGISCGFPGYQVCDQSSQSVSWDGVHYTQAANALIASKILSTDYSTPPVMFDFFCQ

Nearest PDB structures (foldseek):
  8a26-assembly1_A  TM=7.610E-01  e=4.439E-14  Legionella pneumophila str. Corby
  6ur0-assembly2_B  TM=7.717E-01  e=2.161E-13  Pseudomonas aeruginosa PAO1
  8a24-assembly1_A  TM=7.809E-01  e=7.847E-13  Legionella pneumophila str. Corby
  8a25-assembly1_A  TM=7.376E-01  e=1.612E-13  Legionella pneumophila str. Corby
  8h0b-assembly2_B  TM=8.267E-01  e=5.430E-12  Vibrio alginolyticus

Organism: Sesamum indicum (NCBI:txid4182)

Foldseek 3Di:
DCPDDPPDDDDDDPPPDPPPPPPPPPPPPPCPPPLQLPAQPFFFQAEEEAALLQDQAQQCLVPVDDDFPCQQCQDNVTHRNRPANHDHLQCVLCVSRVHHRAAAPSNPPPDAQLRHHYLYYHLEAQPPPPPVPHRNNSLVSVVVLQVVLQVVVVVPDPSGDHLVRLLLHEYEYYHHLNLQLVCVVVPDDLVRSLVCLVVRLVSVLVSVVSSVVSRYAHYHYEQDAQSQLQLQCLVRDPPQVVQADPLRGRNSSNVSSVSSLVSNVVSQVVVCVVRVRHHYKYFYLHVQLVCCSSCVVVLQAPLAQEAQWAADDPDRRHDPPDFRNDPRIHHHDSPHAYQHHYRRYGYPSNSNSSSSVVQVLPGMVVSDHSNVSRD/DDDDDPPDDPDDDDDPDPPDPPPPPPPPPPPPPPLQLPAQPFFFQAEEEAALLQDQAQQCLVPVDDDFPCQQCQDNVTHRNRPANHDHLQCVLCVSRVHHRAAAPSNPPPDAQLRHHYLYYHLEAQPDPPPVPHRNNSLVSVVVLQVVLQVVVVVPDPSGDHLVRLLLHEYEYYHHLNLQLVCVVVPDDLVRSLVCLVVRLVSVLVSVVSSVVSRYAHYHYEQDAQSQLQLQCLVRDPPQVVQADPLRGRNSSRVSSVSSLVSNVVSQVVVCVVRVRHHHKYFYLHVQLVCCSSCVVVLQAPLAQEAQWAADDPDRRHDPPDFRNDPRIHHHDSPHAYQHHYRRYGYPSNSNSSSSVVQVLPGMVVSDHSNVSRD